Protein AF-A0ABD0RSD9-F1 (afdb_monomer)

Structure (mmCIF, N/CA/C/O backbone):
data_AF-A0ABD0RSD9-F1
#
_entry.id   AF-A0ABD0RSD9-F1
#
loop_
_atom_site.group_PDB
_atom_site.id
_atom_site.type_symbol
_atom_site.label_atom_id
_atom_site.label_alt_id
_atom_site.label_comp_id
_atom_site.label_asym_id
_atom_site.label_entity_id
_atom_site.label_seq_id
_atom_site.pdbx_PDB_ins_code
_atom_site.Cartn_x
_atom_site.Cartn_y
_atom_site.Cartn_z
_atom_site.occupancy
_atom_site.B_iso_or_equiv
_atom_site.auth_seq_id
_atom_site.auth_comp_id
_atom_site.auth_asym_id
_atom_site.auth_atom_id
_atom_site.pdbx_PDB_model_num
ATOM 1 N N . MET A 1 1 ? -11.632 -26.992 8.784 1.00 63.38 1 MET A N 1
ATOM 2 C CA . MET A 1 1 ? -10.717 -27.244 7.648 1.00 63.38 1 MET A CA 1
ATOM 3 C C . MET A 1 1 ? -11.115 -28.445 6.788 1.00 63.38 1 MET A C 1
ATOM 5 O O . MET A 1 1 ? -11.177 -28.278 5.579 1.00 63.38 1 MET A O 1
ATOM 9 N N . LEU A 1 2 ? -11.431 -29.622 7.353 1.00 81.00 2 LEU A N 1
ATOM 10 C CA . LEU A 1 2 ? -11.745 -30.827 6.559 1.00 81.00 2 LEU A CA 1
ATOM 11 C C . LEU A 1 2 ? -12.948 -30.663 5.608 1.00 81.00 2 LEU A C 1
ATOM 13 O O . LEU A 1 2 ? -12.854 -31.043 4.447 1.00 81.00 2 LEU A O 1
ATOM 17 N N . ILE A 1 3 ? -14.038 -30.040 6.073 1.00 87.25 3 ILE A N 1
ATOM 18 C CA . ILE A 1 3 ? -15.244 -29.806 5.258 1.00 87.25 3 ILE A CA 1
ATOM 19 C C . ILE A 1 3 ? -14.921 -28.936 4.038 1.00 87.25 3 ILE A C 1
ATOM 21 O O . ILE A 1 3 ? -15.171 -29.354 2.916 1.00 87.25 3 ILE A O 1
ATOM 25 N N . LEU A 1 4 ? -14.303 -27.765 4.244 1.00 83.25 4 LEU A N 1
ATOM 26 C CA . LEU A 1 4 ? -13.921 -26.863 3.152 1.00 83.25 4 LEU A CA 1
ATOM 27 C C . LEU A 1 4 ? -12.972 -27.546 2.161 1.00 83.25 4 LEU A C 1
ATOM 29 O O . LEU A 1 4 ? -13.177 -27.453 0.959 1.00 83.25 4 LEU A O 1
ATOM 33 N N . ARG A 1 5 ? -11.972 -28.285 2.655 1.00 81.19 5 ARG A N 1
ATOM 34 C CA . ARG A 1 5 ? -11.050 -29.044 1.801 1.00 81.19 5 ARG A CA 1
ATOM 35 C C . ARG A 1 5 ? -11.784 -30.079 0.947 1.00 81.19 5 ARG A C 1
ATOM 37 O O . ARG A 1 5 ? -11.461 -30.228 -0.226 1.00 81.19 5 ARG A O 1
ATOM 44 N N . ASN A 1 6 ? -12.749 -30.794 1.520 1.00 85.31 6 ASN A N 1
ATOM 45 C CA . ASN A 1 6 ? -13.514 -31.811 0.802 1.00 85.31 6 ASN A CA 1
ATOM 46 C C . ASN A 1 6 ? -14.528 -31.197 -0.174 1.00 85.31 6 ASN A C 1
ATOM 48 O O . ASN A 1 6 ? -14.718 -31.760 -1.246 1.00 85.31 6 ASN A O 1
ATOM 52 N N . LEU A 1 7 ? -15.114 -30.039 0.151 1.00 86.75 7 LEU A N 1
ATOM 53 C CA . LEU A 1 7 ? -15.946 -29.261 -0.773 1.00 86.75 7 LEU A CA 1
ATOM 54 C C . LEU A 1 7 ? -15.123 -28.760 -1.966 1.00 86.75 7 LEU A C 1
ATOM 56 O O . LEU A 1 7 ? -15.482 -29.011 -3.107 1.00 86.75 7 LEU A O 1
ATOM 60 N N . LEU A 1 8 ? -13.973 -28.126 -1.712 1.00 81.06 8 LEU A N 1
ATOM 61 C CA . LEU A 1 8 ? -13.077 -27.633 -2.764 1.00 81.06 8 LEU A CA 1
ATOM 62 C C . LEU A 1 8 ? -12.554 -28.765 -3.669 1.00 81.06 8 LEU A C 1
ATOM 64 O O . LEU A 1 8 ? -12.284 -28.553 -4.845 1.00 81.06 8 LEU A O 1
ATOM 68 N N . ARG A 1 9 ? -12.414 -29.985 -3.135 1.00 79.31 9 ARG A N 1
ATOM 69 C CA . ARG A 1 9 ? -12.019 -31.183 -3.897 1.00 79.31 9 ARG A CA 1
ATOM 70 C C . ARG A 1 9 ? -13.176 -31.874 -4.627 1.00 79.31 9 ARG A C 1
ATOM 72 O O . ARG A 1 9 ? -12.925 -32.898 -5.257 1.00 79.31 9 ARG A O 1
ATOM 79 N N . GLY A 1 10 ? -14.409 -31.383 -4.497 1.00 79.62 10 GLY A N 1
ATOM 80 C CA . GLY A 1 10 ? -15.603 -32.016 -5.065 1.00 79.62 10 GLY A CA 1
ATOM 81 C C . GLY A 1 10 ? -15.959 -33.369 -4.435 1.00 79.62 10 GLY A C 1
ATOM 82 O O . GLY A 1 10 ? -16.697 -34.143 -5.029 1.00 79.62 10 GLY A O 1
ATOM 83 N N . ILE A 1 11 ? -15.419 -33.687 -3.251 1.00 85.75 11 ILE A N 1
ATOM 84 C CA . ILE A 1 11 ? -15.750 -34.914 -2.500 1.00 85.75 11 ILE A CA 1
ATOM 85 C C . ILE A 1 11 ? -17.092 -34.739 -1.781 1.00 85.75 11 ILE A C 1
ATOM 87 O O . ILE A 1 11 ? -17.885 -35.670 -1.688 1.00 85.75 11 ILE A O 1
ATOM 91 N N . LEU A 1 12 ? -17.335 -33.538 -1.253 1.00 88.81 12 LEU A N 1
ATOM 92 C CA . LEU A 1 12 ? -18.628 -33.137 -0.705 1.00 88.81 12 LEU A CA 1
ATOM 93 C C . LEU A 1 12 ? -19.348 -32.264 -1.732 1.00 88.81 12 LEU A C 1
ATOM 95 O O . LEU A 1 12 ? -18.725 -31.366 -2.291 1.00 88.81 12 LEU A O 1
ATOM 99 N N . LEU A 1 13 ? -20.652 -32.496 -1.916 1.00 89.06 13 LEU A N 1
ATOM 100 C CA . LEU A 1 13 ? -21.523 -31.741 -2.830 1.00 89.06 13 LEU A CA 1
ATOM 101 C C . LEU A 1 13 ? -20.974 -31.651 -4.274 1.00 89.06 13 LEU A C 1
ATOM 103 O O . LEU A 1 13 ? -20.780 -30.549 -4.785 1.00 89.06 13 LEU A O 1
ATOM 107 N N . PRO A 1 14 ? -20.732 -32.792 -4.947 1.00 84.19 14 PRO A N 1
ATOM 108 C CA . PRO A 1 14 ? -20.046 -32.832 -6.244 1.00 84.19 14 PRO A CA 1
ATOM 109 C C . PRO A 1 14 ? -20.781 -32.092 -7.375 1.00 84.19 14 PRO A C 1
ATOM 111 O O . PRO A 1 14 ? -20.147 -31.663 -8.331 1.00 84.19 14 PRO A O 1
ATOM 114 N N . GLU A 1 15 ? -22.101 -31.924 -7.266 1.00 86.19 15 GLU A N 1
ATOM 115 C CA . GLU A 1 15 ? -22.937 -31.241 -8.267 1.00 86.19 15 GLU A CA 1
ATOM 116 C C . GLU A 1 15 ? -23.120 -29.739 -7.986 1.00 86.19 15 GLU A C 1
ATOM 118 O O . GLU A 1 15 ? -23.807 -29.038 -8.725 1.00 86.19 15 GLU A O 1
ATOM 123 N N . SER A 1 16 ? -22.537 -29.222 -6.901 1.00 86.88 16 SER A N 1
ATOM 124 C CA . SER A 1 16 ? -22.645 -27.805 -6.547 1.00 86.88 16 SER A CA 1
ATOM 125 C C . SER A 1 16 ? -21.585 -26.956 -7.242 1.00 86.88 16 SER A C 1
ATOM 127 O O . SER A 1 16 ? -20.433 -27.357 -7.394 1.00 86.88 16 SER A O 1
ATOM 129 N N . PHE A 1 17 ? -21.957 -25.724 -7.587 1.00 85.38 17 PHE A N 1
ATOM 130 C CA . PHE A 1 17 ? -21.021 -24.714 -8.073 1.00 85.38 17 PHE A CA 1
ATOM 131 C C . PHE A 1 17 ? -20.468 -23.892 -6.907 1.00 85.38 17 PHE A C 1
ATOM 133 O O . PHE A 1 17 ? -21.206 -23.517 -5.994 1.00 85.38 17 PHE A O 1
ATOM 140 N N . MET A 1 18 ? -19.174 -23.573 -6.949 1.00 83.88 18 MET A N 1
ATOM 141 C CA . MET A 1 18 ? -18.515 -22.738 -5.947 1.00 83.88 18 MET A CA 1
ATOM 142 C C . MET A 1 18 ? -17.806 -21.561 -6.611 1.00 83.88 18 MET A C 1
ATOM 144 O O . MET A 1 18 ? -17.063 -21.737 -7.574 1.00 83.88 18 MET A O 1
ATOM 148 N N . ILE A 1 19 ? -18.003 -20.367 -6.055 1.00 87.19 19 ILE A N 1
ATOM 149 C CA . ILE A 1 19 ? -17.220 -19.178 -6.395 1.00 87.19 19 ILE A CA 1
ATOM 150 C C . ILE A 1 19 ? -16.236 -18.943 -5.253 1.00 87.19 19 ILE A C 1
ATOM 152 O O . ILE A 1 19 ? -16.643 -18.712 -4.114 1.00 87.19 19 ILE A O 1
ATOM 156 N N . VAL A 1 20 ? -14.942 -19.017 -5.556 1.00 82.88 20 VAL A N 1
ATOM 157 C CA . VAL A 1 20 ? -13.863 -18.765 -4.597 1.00 82.88 20 VAL A CA 1
ATOM 158 C C . VAL A 1 20 ? -13.179 -17.462 -4.973 1.00 82.88 20 VAL A C 1
ATOM 160 O O . VAL A 1 20 ? -12.666 -17.318 -6.078 1.00 82.88 20 VAL A O 1
ATOM 163 N N . THR A 1 21 ? -13.146 -16.515 -4.041 1.00 86.31 21 THR A N 1
ATOM 164 C CA . THR A 1 21 ? -12.351 -15.292 -4.176 1.00 86.31 21 THR A CA 1
ATOM 165 C C . THR A 1 21 ? -11.055 -15.451 -3.394 1.00 86.31 21 THR A C 1
ATOM 167 O O . THR A 1 21 ? -11.090 -15.755 -2.200 1.00 86.31 21 THR A O 1
ATOM 170 N N . ALA A 1 22 ? -9.920 -15.223 -4.043 1.00 78.12 22 ALA A N 1
ATOM 171 C CA . ALA A 1 22 ? -8.598 -15.341 -3.441 1.00 78.12 22 ALA A CA 1
ATOM 172 C C . ALA A 1 22 ? -7.680 -14.219 -3.936 1.00 78.12 22 ALA A C 1
ATOM 174 O O . ALA A 1 22 ? -7.891 -13.667 -5.015 1.00 78.12 22 ALA A O 1
ATOM 175 N N . ARG A 1 23 ? -6.659 -13.872 -3.144 1.00 74.19 23 ARG A N 1
ATOM 176 C CA . ARG A 1 23 ? -5.567 -13.009 -3.617 1.00 74.19 23 ARG A CA 1
ATOM 177 C C . ARG A 1 23 ? -4.717 -13.800 -4.616 1.00 74.19 23 ARG A C 1
ATOM 179 O O . ARG A 1 23 ? -4.607 -15.016 -4.496 1.00 74.19 23 ARG A O 1
ATOM 186 N N . SER A 1 24 ? -4.080 -13.116 -5.564 1.00 62.62 24 SER A N 1
ATOM 187 C CA . SER A 1 24 ? -3.261 -13.746 -6.615 1.00 62.62 24 SER A CA 1
ATOM 188 C C . SER A 1 24 ? -2.221 -14.727 -6.058 1.00 62.62 24 SER A C 1
ATOM 190 O O . SER A 1 24 ? -2.111 -15.843 -6.545 1.00 62.62 24 SER A O 1
ATOM 192 N N . VAL A 1 25 ? -1.554 -14.367 -4.958 1.00 56.41 25 VAL A N 1
ATOM 193 C CA . VAL A 1 25 ? -0.527 -15.191 -4.288 1.00 56.41 25 VAL A CA 1
ATOM 194 C C . VAL A 1 25 ? -1.063 -16.542 -3.780 1.00 56.41 25 VAL A C 1
ATOM 196 O O . VAL A 1 25 ? -0.302 -17.490 -3.602 1.00 56.41 25 VAL A O 1
ATOM 199 N N . THR A 1 26 ? -2.374 -16.666 -3.544 1.00 55.94 26 THR A N 1
ATOM 200 C CA . THR A 1 26 ? -3.004 -17.919 -3.100 1.00 55.94 26 THR A CA 1
ATOM 201 C C . THR A 1 26 ? -3.749 -18.656 -4.215 1.00 55.94 26 THR A C 1
ATOM 203 O O . THR A 1 26 ? -4.187 -19.786 -3.988 1.00 55.94 26 THR A O 1
ATOM 206 N N . ALA A 1 27 ? -3.846 -18.079 -5.421 1.00 55.47 27 ALA A N 1
ATOM 207 C CA . ALA A 1 27 ? -4.518 -18.689 -6.570 1.00 55.47 27 ALA A CA 1
ATOM 208 C C . ALA A 1 27 ? -3.815 -19.970 -7.047 1.00 55.47 27 ALA A C 1
ATOM 210 O O . ALA A 1 27 ? -4.489 -20.958 -7.327 1.00 55.47 27 ALA A O 1
ATOM 211 N N . ASP A 1 28 ? -2.481 -20.016 -7.005 1.00 55.69 28 ASP A N 1
ATOM 212 C CA . ASP A 1 28 ? -1.701 -21.205 -7.389 1.00 55.69 28 ASP A CA 1
ATOM 213 C C . ASP A 1 28 ? -2.021 -22.416 -6.498 1.00 55.69 28 ASP A C 1
ATOM 215 O O . ASP A 1 28 ? -2.056 -23.562 -6.940 1.00 55.69 28 ASP A O 1
ATOM 219 N N . SER A 1 29 ? -2.349 -22.167 -5.225 1.00 59.59 29 SER A N 1
ATOM 220 C CA . SER A 1 29 ? -2.741 -23.231 -4.287 1.00 59.59 29 SER A CA 1
ATOM 221 C C . SER A 1 29 ? -4.138 -23.788 -4.594 1.00 59.59 29 SER A C 1
ATOM 223 O O . SER A 1 29 ? -4.453 -24.915 -4.207 1.00 59.59 29 SER A O 1
ATOM 225 N N . LEU A 1 30 ? -4.964 -23.009 -5.303 1.00 63.56 30 LEU A N 1
ATOM 226 C CA . LEU A 1 30 ? -6.311 -23.369 -5.749 1.00 63.56 30 LEU A CA 1
ATOM 227 C C . LEU A 1 30 ? -6.319 -24.070 -7.117 1.00 63.56 30 LEU A C 1
ATOM 229 O O . LEU A 1 30 ? -7.354 -24.599 -7.508 1.00 63.56 30 LEU A O 1
ATOM 233 N N . MET A 1 31 ? -5.188 -24.149 -7.823 1.00 60.22 31 MET A N 1
ATOM 234 C CA . MET A 1 31 ? -5.099 -24.895 -9.089 1.00 60.22 31 MET A CA 1
ATOM 235 C C . MET A 1 31 ? -5.155 -26.418 -8.878 1.00 60.22 31 MET A C 1
ATOM 237 O O . MET A 1 31 ? -5.520 -27.168 -9.775 1.00 60.22 31 MET A O 1
ATOM 241 N N . ASN A 1 32 ? -4.884 -26.891 -7.656 1.00 61.91 32 ASN A N 1
ATOM 242 C CA . ASN A 1 32 ? -4.932 -28.312 -7.285 1.00 61.91 32 ASN A CA 1
ATOM 243 C C . ASN A 1 32 ? -6.350 -28.845 -6.989 1.00 61.91 32 ASN A C 1
ATOM 245 O O . ASN A 1 32 ? -6.507 -29.936 -6.424 1.00 61.91 32 ASN A O 1
ATOM 249 N N . LEU A 1 33 ? -7.393 -28.067 -7.283 1.00 68.94 33 LEU A N 1
ATOM 250 C CA . LEU A 1 33 ? -8.781 -28.489 -7.096 1.00 68.94 33 LEU A CA 1
ATOM 251 C C . LEU A 1 33 ? -9.207 -29.442 -8.229 1.00 68.94 33 LEU A C 1
ATOM 253 O O . LEU A 1 33 ? -8.617 -29.452 -9.305 1.00 68.94 33 LEU A O 1
ATOM 257 N N . LYS A 1 34 ? -10.204 -30.300 -7.990 1.00 66.81 34 LYS A N 1
ATOM 258 C CA . LYS A 1 34 ? -10.708 -31.248 -9.003 1.00 66.81 34 LYS A CA 1
ATOM 259 C C . LYS A 1 34 ? -11.980 -30.691 -9.650 1.00 66.81 34 LYS A C 1
ATOM 261 O O . LYS A 1 34 ? -12.826 -30.167 -8.935 1.00 66.81 34 LYS A O 1
ATOM 266 N N . GLY A 1 35 ? -12.126 -30.844 -10.969 1.00 67.38 35 GLY A N 1
ATOM 267 C CA . GLY A 1 35 ? -13.324 -30.452 -11.732 1.00 67.38 35 GLY A CA 1
ATOM 268 C C . GLY A 1 35 ? -13.089 -29.316 -12.742 1.00 67.38 35 GLY A C 1
ATOM 269 O O . GLY A 1 35 ? -11.982 -28.780 -12.805 1.00 67.38 35 GLY A O 1
ATOM 270 N N . PRO A 1 36 ? -14.103 -28.954 -13.553 1.00 66.31 36 PRO A N 1
ATOM 271 C CA . PRO A 1 36 ? -14.010 -27.848 -14.502 1.00 66.31 36 PRO A CA 1
ATOM 272 C C . PRO A 1 36 ? -13.857 -26.518 -13.756 1.00 66.31 36 PRO A C 1
ATOM 274 O O . PRO A 1 36 ? -14.724 -26.126 -12.977 1.00 66.31 36 PRO A O 1
ATOM 277 N N . GLN A 1 37 ? -12.754 -25.817 -14.004 1.00 74.31 37 GLN A N 1
ATOM 278 C CA . GLN A 1 37 ? -12.427 -24.556 -13.341 1.00 74.31 37 GLN A CA 1
ATOM 279 C C . GLN A 1 37 ? -12.483 -23.398 -14.328 1.00 74.31 37 GLN A C 1
ATOM 281 O O . GLN A 1 37 ? -12.080 -23.518 -15.484 1.00 74.31 37 GLN A O 1
ATOM 286 N N . ARG A 1 38 ? -12.977 -22.256 -13.850 1.00 79.50 38 ARG A N 1
ATOM 287 C CA . ARG A 1 38 ? -12.869 -20.975 -14.545 1.00 79.50 38 ARG A CA 1
ATOM 288 C C . ARG A 1 38 ? -12.171 -20.000 -13.619 1.00 79.50 38 ARG A C 1
ATOM 290 O O . ARG A 1 38 ? -12.607 -19.804 -12.488 1.00 79.50 38 ARG A O 1
ATOM 297 N N . PHE A 1 39 ? -11.114 -19.387 -14.127 1.00 77.88 39 PHE A N 1
ATOM 298 C CA . PHE A 1 39 ? -10.389 -18.338 -13.433 1.00 77.88 39 PHE A CA 1
ATOM 299 C C . PHE A 1 39 ? -10.703 -17.010 -14.103 1.00 77.88 39 PHE A C 1
ATOM 301 O O . PHE A 1 39 ? -10.676 -16.899 -15.326 1.00 77.88 39 PHE A O 1
ATOM 308 N N . THR A 1 40 ? -11.019 -16.012 -13.288 1.00 81.69 40 THR A N 1
ATOM 309 C CA . THR A 1 40 ? -11.122 -14.628 -13.731 1.00 81.69 40 THR A CA 1
ATOM 310 C C . THR A 1 40 ? -10.399 -13.761 -12.725 1.00 81.69 40 THR A C 1
ATOM 312 O O . THR A 1 40 ? -10.540 -13.942 -11.514 1.00 81.69 40 THR A O 1
ATOM 315 N N . GLU A 1 41 ? -9.624 -12.815 -13.230 1.00 80.00 41 GLU A N 1
ATOM 316 C CA . GLU A 1 41 ? -8.992 -11.806 -12.401 1.00 80.00 41 GLU A CA 1
ATOM 317 C C . GLU A 1 41 ? -9.921 -10.598 -12.255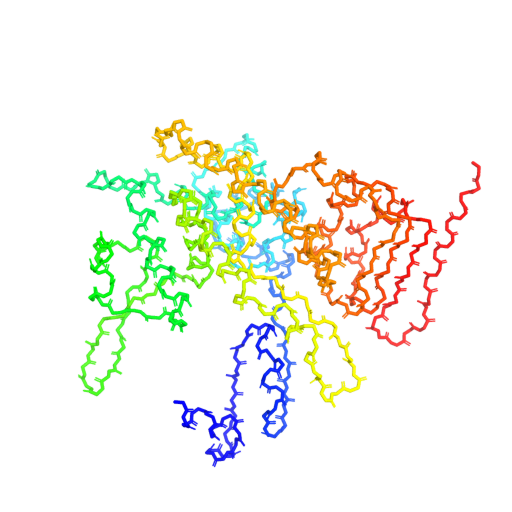 1.00 80.00 41 GLU A C 1
ATOM 319 O O . GLU A 1 41 ? -10.582 -10.182 -13.208 1.00 80.00 41 GLU A O 1
ATOM 324 N N . ILE A 1 42 ? -9.993 -10.038 -11.047 1.00 86.06 42 ILE A N 1
ATOM 325 C CA . ILE A 1 42 ? -10.727 -8.798 -10.786 1.00 86.06 42 ILE A CA 1
ATOM 326 C C . ILE A 1 42 ? -9.745 -7.638 -10.959 1.00 86.06 42 ILE A C 1
ATOM 328 O O . ILE A 1 42 ? -8.937 -7.364 -10.072 1.00 86.06 42 ILE A O 1
ATOM 332 N N . MET A 1 43 ? -9.833 -6.956 -12.102 1.00 82.81 43 MET A N 1
ATOM 333 C CA . MET A 1 43 ? -8.890 -5.901 -12.506 1.00 82.81 43 MET A CA 1
ATOM 334 C C . MET A 1 43 ? -9.148 -4.531 -11.856 1.00 82.81 43 MET A C 1
ATOM 336 O O . MET A 1 43 ? -8.332 -3.627 -11.996 1.00 82.81 43 MET A O 1
ATOM 340 N N . GLY A 1 44 ? -10.262 -4.366 -11.135 1.00 91.00 44 GLY A N 1
ATOM 341 C CA . GLY A 1 44 ? -10.666 -3.086 -10.547 1.00 91.00 44 GLY A CA 1
ATOM 342 C C . GLY A 1 44 ? -11.482 -2.211 -11.505 1.00 91.00 44 GLY A C 1
ATOM 343 O O . GLY A 1 44 ? -12.141 -2.710 -12.417 1.00 91.00 44 GLY A O 1
ATOM 344 N N . PHE A 1 45 ? -11.494 -0.904 -11.256 1.00 95.56 45 PHE A N 1
ATOM 345 C CA . PHE A 1 45 ? -12.194 0.081 -12.072 1.00 95.56 45 PHE A CA 1
ATOM 346 C C . PHE A 1 45 ? -11.388 0.464 -13.315 1.00 95.56 45 PHE A C 1
ATOM 348 O O . PHE A 1 45 ? -10.191 0.733 -13.242 1.00 95.56 45 PHE A O 1
ATOM 355 N N . SER A 1 46 ? -12.081 0.580 -14.448 1.00 94.19 46 SER A N 1
ATOM 356 C CA . SER A 1 46 ? -11.584 1.341 -15.598 1.00 94.19 46 SER A CA 1
ATOM 357 C C . SER A 1 46 ? -11.574 2.841 -15.283 1.00 94.19 46 SER A C 1
ATOM 359 O O . SER A 1 46 ? -12.228 3.273 -14.336 1.00 94.19 46 SER A O 1
ATOM 361 N N . GLU A 1 47 ? -10.916 3.668 -16.102 1.00 94.19 47 GLU A N 1
ATOM 362 C CA . GLU A 1 47 ? -10.967 5.136 -15.945 1.00 94.19 47 GLU A CA 1
ATOM 363 C C . GLU A 1 47 ? -12.413 5.663 -15.915 1.00 94.19 47 GLU A C 1
ATOM 365 O O . GLU A 1 47 ? -12.762 6.490 -15.070 1.00 94.19 47 GLU A O 1
ATOM 370 N N . ARG A 1 48 ? -13.286 5.104 -16.765 1.00 96.12 48 ARG A N 1
ATOM 371 C CA . ARG A 1 48 ? -14.729 5.375 -16.733 1.00 96.12 48 ARG A CA 1
ATOM 372 C C . ARG A 1 48 ? -15.367 4.923 -15.417 1.00 96.12 48 ARG A C 1
ATOM 374 O O . ARG A 1 48 ? -16.164 5.659 -14.852 1.00 96.12 48 ARG A O 1
ATOM 381 N N . GLY A 1 49 ? -15.008 3.744 -14.910 1.00 97.38 49 GLY A N 1
ATOM 382 C CA . GLY A 1 49 ? -15.478 3.263 -13.608 1.00 97.38 49 GLY A CA 1
ATOM 383 C C . GLY A 1 49 ? -15.062 4.178 -12.452 1.00 97.38 49 GLY A C 1
ATOM 384 O O . GLY A 1 49 ? -15.867 4.433 -11.560 1.00 97.38 49 GLY A O 1
ATOM 385 N N . VAL A 1 50 ? -13.845 4.734 -12.492 1.00 97.75 50 VAL A N 1
ATOM 386 C CA . VAL A 1 50 ? -13.381 5.744 -11.525 1.00 97.75 50 VAL A CA 1
ATOM 387 C C . VAL A 1 50 ? -14.231 7.009 -11.627 1.00 97.75 50 VAL A C 1
ATOM 389 O O . VAL A 1 50 ? -14.704 7.503 -10.609 1.00 97.75 50 VAL A O 1
ATOM 392 N N . GLN A 1 51 ? -14.490 7.503 -12.840 1.00 98.00 51 GLN A N 1
ATOM 393 C CA . GLN A 1 51 ? -15.346 8.673 -13.052 1.00 98.00 51 GLN A CA 1
ATOM 394 C C . GLN A 1 51 ? -16.767 8.459 -12.508 1.00 98.00 51 GLN A C 1
ATOM 396 O O . GLN A 1 51 ? -17.275 9.294 -11.760 1.00 98.00 51 GLN A O 1
ATOM 401 N N . GLU A 1 52 ? -17.392 7.326 -12.840 1.00 97.94 52 GLU A N 1
ATOM 402 C CA . GLU A 1 52 ? -18.730 6.959 -12.359 1.00 97.94 52 GLU A CA 1
ATOM 403 C C . GLU A 1 52 ? -18.765 6.828 -10.830 1.00 97.94 52 GLU A C 1
ATOM 405 O O . GLU A 1 52 ? -19.751 7.207 -10.192 1.00 97.94 52 GLU A O 1
ATOM 410 N N . TYR A 1 53 ? -17.689 6.316 -10.226 1.00 98.12 53 TYR A N 1
ATOM 411 C CA . TYR A 1 53 ? -17.560 6.239 -8.776 1.00 98.12 53 TYR A CA 1
ATOM 412 C C . TYR A 1 53 ? -17.488 7.629 -8.136 1.00 98.12 53 TYR A C 1
ATOM 414 O O . TYR A 1 53 ? -18.241 7.903 -7.202 1.00 98.12 53 TYR A O 1
ATOM 422 N N . PHE A 1 54 ? -16.636 8.518 -8.656 1.00 97.75 54 PHE A N 1
ATOM 423 C CA . PHE A 1 54 ? -16.522 9.900 -8.181 1.00 97.75 54 PHE A CA 1
ATOM 424 C C . PHE A 1 54 ? -17.875 10.614 -8.252 1.00 97.75 54 PHE A C 1
ATOM 426 O O . PHE A 1 54 ? -18.320 11.193 -7.261 1.00 97.75 54 PHE A O 1
ATOM 433 N N . GLN A 1 55 ? -18.575 10.506 -9.383 1.00 97.25 55 GLN A N 1
ATOM 434 C CA . GLN A 1 55 ? -19.891 11.116 -9.554 1.00 97.25 55 GLN A CA 1
ATOM 435 C C . GLN A 1 55 ? -20.891 10.621 -8.495 1.00 97.25 55 GLN A C 1
ATOM 437 O O . GLN A 1 55 ? -21.551 11.425 -7.834 1.00 97.25 55 GLN A O 1
ATOM 442 N N . LYS A 1 56 ? -20.957 9.301 -8.267 1.00 97.44 56 LYS A N 1
ATOM 443 C CA . LYS A 1 56 ? -21.838 8.697 -7.251 1.00 97.44 56 LYS A CA 1
ATOM 444 C C . LYS A 1 56 ? -21.453 9.067 -5.817 1.00 97.44 56 LYS A C 1
ATOM 446 O O . LYS A 1 56 ? -22.335 9.175 -4.967 1.00 97.44 56 LYS A O 1
ATOM 451 N N . PHE A 1 57 ? -20.161 9.228 -5.533 1.00 97.38 57 PHE A N 1
ATOM 452 C CA . PHE A 1 57 ? -19.657 9.533 -4.194 1.00 97.38 57 PHE A CA 1
ATOM 453 C C . PHE A 1 57 ? -19.919 10.988 -3.786 1.00 97.38 57 PHE A C 1
ATOM 455 O O . PHE A 1 57 ? -20.338 11.254 -2.655 1.00 97.38 57 PHE A O 1
ATOM 462 N N . PHE A 1 58 ? -19.652 11.936 -4.689 1.00 95.00 58 PHE A N 1
ATOM 463 C CA . PHE A 1 58 ? -19.787 13.361 -4.389 1.00 95.00 58 PHE A CA 1
ATOM 464 C C . PHE A 1 58 ? -21.231 13.846 -4.482 1.00 95.00 58 PHE A C 1
ATOM 466 O O . PHE A 1 58 ? -21.609 14.668 -3.651 1.00 95.00 58 PHE A O 1
ATOM 473 N N . GLN A 1 59 ? -22.033 13.316 -5.418 1.00 94.31 59 GLN A N 1
ATOM 474 C CA . GLN A 1 59 ? -23.444 13.671 -5.683 1.00 94.31 59 GLN A CA 1
ATOM 475 C C . GLN A 1 59 ? -23.695 15.137 -6.090 1.00 94.31 59 GLN A C 1
ATOM 477 O O . GLN A 1 59 ? -24.683 15.419 -6.762 1.00 94.31 59 GLN A O 1
ATOM 482 N N . ASP A 1 60 ? -22.795 16.051 -5.740 1.00 94.44 60 ASP A N 1
ATOM 483 C CA . ASP A 1 60 ? -22.718 17.422 -6.226 1.00 94.44 60 ASP A CA 1
ATOM 484 C C . ASP A 1 60 ? -21.897 17.476 -7.523 1.00 94.44 60 ASP A C 1
ATOM 486 O O . ASP A 1 60 ? -20.720 17.107 -7.543 1.00 94.44 60 ASP A O 1
ATOM 490 N N . GLU A 1 61 ? -22.520 17.936 -8.610 1.00 94.25 61 GLU A N 1
ATOM 491 C CA . GLU A 1 61 ? -21.926 17.956 -9.952 1.00 94.25 61 GLU A CA 1
ATOM 492 C C . GLU A 1 61 ? -20.712 18.898 -10.052 1.00 94.25 61 GLU A C 1
ATOM 494 O O . GLU A 1 61 ? -19.757 18.593 -10.770 1.00 94.25 61 GLU A O 1
ATOM 499 N N . GLN A 1 62 ? -20.707 20.028 -9.334 1.00 92.25 62 GLN A N 1
ATOM 500 C CA . GLN A 1 62 ? -19.588 20.976 -9.371 1.00 92.25 62 GLN A CA 1
ATOM 501 C C . GLN A 1 62 ? -18.381 20.418 -8.616 1.00 92.25 62 GLN A C 1
ATOM 503 O O . GLN A 1 62 ? -17.265 20.421 -9.144 1.00 92.25 62 GLN A O 1
ATOM 508 N N . LEU A 1 63 ? -18.602 19.887 -7.413 1.00 91.19 63 LEU A N 1
ATOM 509 C CA . LEU A 1 63 ? -17.562 19.278 -6.590 1.00 91.19 63 LEU A CA 1
ATOM 510 C C . LEU A 1 63 ? -17.000 18.015 -7.250 1.00 91.19 63 LEU A C 1
ATOM 512 O O . LEU A 1 63 ? -15.782 17.833 -7.272 1.00 91.19 63 LEU A O 1
ATOM 516 N N . PHE A 1 64 ? -17.858 17.178 -7.841 1.00 94.00 64 PHE A N 1
ATOM 517 C CA . PHE A 1 64 ? -17.448 16.035 -8.658 1.00 94.00 64 PHE A CA 1
ATOM 518 C C . PHE A 1 64 ? -16.508 16.469 -9.785 1.00 94.00 64 PHE A C 1
ATOM 520 O O . PHE A 1 64 ? -15.390 15.961 -9.866 1.00 94.00 64 PHE A O 1
ATOM 527 N N . ARG A 1 65 ? -16.932 17.411 -10.640 1.00 93.25 65 ARG A N 1
ATOM 528 C CA . ARG A 1 65 ? -16.120 17.849 -11.785 1.00 93.25 65 ARG A CA 1
ATOM 529 C C . ARG A 1 65 ? -14.776 18.395 -11.331 1.00 93.25 65 ARG A C 1
ATOM 531 O O . ARG A 1 65 ? -13.748 18.004 -11.872 1.00 93.25 65 ARG A O 1
ATOM 538 N N . LYS A 1 66 ? -14.787 19.254 -10.312 1.00 91.69 66 LYS A N 1
ATOM 539 C CA . LYS A 1 66 ? -13.581 19.888 -9.778 1.00 91.69 66 LYS A CA 1
ATOM 540 C C . LYS A 1 66 ? -12.596 18.851 -9.227 1.00 91.69 66 LYS A C 1
ATOM 542 O O . LYS A 1 66 ? -11.440 18.827 -9.632 1.00 91.69 66 LYS A O 1
ATOM 547 N N . THR A 1 67 ? -13.064 17.948 -8.365 1.00 91.88 67 THR A N 1
ATOM 548 C CA . THR A 1 67 ? -12.218 16.915 -7.739 1.00 91.88 67 THR A CA 1
ATOM 549 C C . THR A 1 67 ? -11.720 15.869 -8.738 1.00 91.88 67 THR A C 1
ATOM 551 O O . THR A 1 67 ? -10.551 15.484 -8.687 1.00 91.88 67 THR A O 1
ATOM 554 N N . TYR A 1 68 ? -12.577 15.415 -9.658 1.00 94.12 68 TYR A N 1
ATOM 555 C CA . TYR A 1 68 ? -12.204 14.427 -10.667 1.00 94.12 68 TYR A CA 1
ATOM 556 C C . TYR A 1 68 ? -11.187 14.989 -11.661 1.00 94.12 68 TYR A C 1
ATOM 558 O O . TYR A 1 68 ? -10.206 14.309 -11.951 1.00 94.12 68 TYR A O 1
ATOM 566 N N . GLU A 1 69 ? -11.362 16.226 -12.143 1.00 92.50 69 GLU A N 1
ATOM 567 C CA . GLU A 1 69 ? -10.390 16.842 -13.053 1.00 92.50 69 GLU A CA 1
ATOM 568 C C . GLU A 1 69 ? -9.024 17.027 -12.372 1.00 92.50 69 GLU A C 1
ATOM 570 O O . GLU A 1 69 ? -8.011 16.649 -12.961 1.00 92.50 69 GLU A O 1
ATOM 575 N N . SER A 1 70 ? -8.973 17.453 -11.101 1.00 89.81 70 SER A N 1
ATOM 576 C CA . SER A 1 70 ? -7.715 17.483 -10.333 1.00 89.81 70 SER A CA 1
ATOM 577 C C . SER A 1 70 ? -7.035 16.108 -10.282 1.00 89.81 70 SER A C 1
ATOM 579 O O . SER A 1 70 ? -5.859 15.993 -10.625 1.00 89.81 70 SER A O 1
ATOM 581 N N . VAL A 1 71 ? -7.759 15.034 -9.942 1.00 92.62 71 VAL A N 1
ATOM 582 C CA . VAL A 1 71 ? -7.190 13.669 -9.918 1.00 92.62 71 VAL A CA 1
ATOM 583 C C . VAL A 1 71 ? -6.760 13.214 -11.314 1.00 92.62 71 VAL A C 1
ATOM 585 O O . VAL A 1 71 ? -5.717 12.584 -11.467 1.00 92.62 71 VAL A O 1
ATOM 588 N N . LYS A 1 72 ? -7.520 13.562 -12.352 1.00 92.88 72 LYS A N 1
ATOM 589 C CA . LYS A 1 72 ? -7.257 13.175 -13.742 1.00 92.88 72 LYS A CA 1
ATOM 590 C C . LYS A 1 72 ? -5.996 13.815 -14.321 1.00 92.88 72 LYS A C 1
ATOM 592 O O . LYS A 1 72 ? -5.359 13.190 -15.175 1.00 92.88 72 LYS A O 1
ATOM 597 N N . THR A 1 73 ? -5.610 15.009 -13.857 1.00 90.94 73 THR A N 1
ATOM 598 C CA . THR A 1 73 ? -4.303 15.605 -14.197 1.00 90.94 73 THR A CA 1
ATOM 599 C C . THR A 1 73 ? -3.137 14.790 -13.626 1.00 90.94 73 THR A C 1
ATOM 601 O O . THR A 1 73 ? -2.100 14.654 -14.277 1.00 90.94 73 THR A O 1
ATOM 604 N N . ASN A 1 74 ? -3.318 14.157 -12.462 1.00 90.69 74 ASN A N 1
ATOM 605 C CA . ASN A 1 74 ? -2.352 13.239 -11.868 1.00 90.69 74 ASN A CA 1
ATOM 606 C C . ASN A 1 74 ? -2.627 11.792 -12.312 1.00 90.69 74 ASN A C 1
ATOM 608 O O . ASN A 1 74 ? -3.254 10.996 -11.613 1.00 90.69 74 ASN A O 1
ATOM 612 N N . LYS A 1 75 ? -2.113 11.424 -13.490 1.00 92.50 75 LYS A N 1
ATOM 613 C CA . LYS A 1 75 ? -2.352 10.103 -14.100 1.00 92.50 75 LYS A CA 1
ATOM 614 C C . LYS A 1 75 ? -1.913 8.912 -13.239 1.00 92.50 75 LYS A C 1
ATOM 616 O O . LYS A 1 75 ? -2.558 7.864 -13.300 1.00 92.50 75 LYS A O 1
ATOM 621 N N . SER A 1 76 ? -0.879 9.069 -12.411 1.00 92.56 76 SER A N 1
ATOM 622 C CA . SER A 1 76 ? -0.462 8.029 -11.461 1.00 92.56 76 SER A CA 1
ATOM 623 C C . SER A 1 76 ? -1.519 7.820 -10.370 1.00 92.56 76 SER A C 1
ATOM 625 O O . SER A 1 76 ? -1.964 6.694 -10.147 1.00 92.56 76 SER A O 1
ATOM 627 N N . LEU A 1 77 ? -2.015 8.906 -9.764 1.00 94.19 77 LEU A N 1
ATOM 628 C CA . LEU A 1 77 ? -3.080 8.838 -8.759 1.00 94.19 77 LEU A CA 1
ATOM 629 C C . LEU A 1 77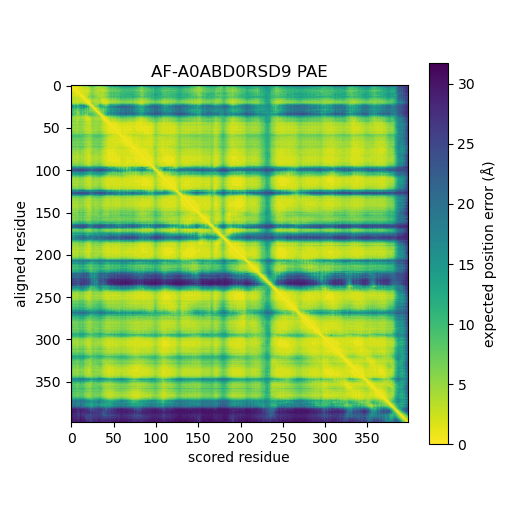 ? -4.395 8.312 -9.349 1.00 94.19 77 LEU A C 1
ATOM 631 O O . LEU A 1 77 ? -5.035 7.454 -8.746 1.00 94.19 77 LEU A O 1
ATOM 635 N N . LEU A 1 78 ? -4.769 8.756 -10.554 1.00 95.06 78 LEU A N 1
ATOM 636 C CA . LEU A 1 78 ? -5.928 8.219 -11.273 1.00 95.06 78 LEU A CA 1
ATOM 637 C C . LEU A 1 78 ? -5.800 6.703 -11.494 1.00 95.06 78 LEU A C 1
ATOM 639 O O . LEU A 1 78 ? -6.768 5.967 -11.310 1.00 95.06 78 LEU A O 1
ATOM 643 N N . THR A 1 79 ? -4.599 6.227 -11.834 1.00 94.69 79 THR A N 1
ATOM 644 C CA . THR A 1 79 ? -4.320 4.793 -11.988 1.00 94.69 79 THR A CA 1
ATOM 645 C C . THR A 1 79 ? -4.422 4.059 -10.652 1.00 94.69 79 THR A C 1
ATOM 647 O O . THR A 1 79 ? -4.989 2.971 -10.605 1.00 94.69 79 THR A O 1
ATOM 650 N N . ALA A 1 80 ? -3.950 4.645 -9.547 1.00 95.19 80 ALA A N 1
ATOM 651 C CA . ALA A 1 80 ? -4.134 4.075 -8.210 1.00 95.19 80 ALA A CA 1
ATOM 652 C C . ALA A 1 80 ? -5.627 3.945 -7.842 1.00 95.19 80 ALA A C 1
ATOM 654 O O . ALA A 1 80 ? -6.033 2.935 -7.265 1.00 95.19 80 ALA A O 1
ATOM 655 N N . CYS A 1 81 ? -6.467 4.901 -8.258 1.00 96.56 81 CYS A N 1
ATOM 656 C CA . CYS A 1 81 ? -7.923 4.846 -8.093 1.00 96.56 81 CYS A CA 1
ATOM 657 C C . CYS A 1 81 ? -8.613 3.728 -8.901 1.00 96.56 81 CYS A C 1
ATOM 659 O O . CYS A 1 81 ? -9.796 3.478 -8.682 1.00 96.56 81 CYS A O 1
ATOM 661 N N . SER A 1 82 ? -7.909 2.994 -9.774 1.00 95.25 82 SER A N 1
ATOM 662 C CA . SER A 1 82 ? -8.442 1.735 -10.324 1.00 95.25 82 SER A CA 1
ATOM 663 C C . SER A 1 82 ? -8.727 0.706 -9.223 1.00 95.25 82 SER A C 1
ATOM 665 O O . SER A 1 82 ? -9.626 -0.121 -9.361 1.00 95.25 82 SER A O 1
ATOM 667 N N . VAL A 1 83 ? -8.024 0.777 -8.087 1.00 95.31 83 VAL A N 1
ATOM 668 C CA . VAL A 1 83 ? -8.325 -0.030 -6.902 1.00 95.31 83 VAL A CA 1
ATOM 669 C C . VAL A 1 83 ? -9.501 0.612 -6.155 1.00 95.31 83 VAL A C 1
ATOM 671 O O . VAL A 1 83 ? -9.332 1.703 -5.603 1.00 95.31 83 VAL A O 1
ATOM 674 N N . PRO A 1 84 ? -10.672 -0.051 -6.043 1.00 96.50 84 PRO A N 1
ATOM 675 C CA . PRO A 1 84 ? -11.870 0.570 -5.472 1.00 96.50 84 PRO A CA 1
ATOM 676 C C . PRO A 1 84 ? -11.689 1.122 -4.054 1.00 96.50 84 PRO A C 1
ATOM 678 O O . PRO A 1 84 ? -12.229 2.176 -3.729 1.00 96.50 84 PRO A O 1
ATOM 681 N N . LEU A 1 85 ? -10.895 0.443 -3.219 1.00 96.50 85 LEU A N 1
ATOM 682 C CA . LEU A 1 85 ? -10.591 0.911 -1.867 1.00 96.50 85 LEU A CA 1
ATOM 683 C C . LEU A 1 85 ? -9.777 2.213 -1.874 1.00 96.50 85 LEU A C 1
ATOM 685 O O . LEU A 1 85 ? -10.096 3.124 -1.117 1.00 96.50 85 LEU A O 1
ATOM 689 N N . LEU A 1 86 ? -8.758 2.322 -2.735 1.00 97.25 86 LEU A N 1
ATOM 690 C CA . LEU A 1 86 ? -7.960 3.546 -2.851 1.00 97.25 86 LEU A CA 1
ATOM 691 C C . LEU A 1 86 ? -8.795 4.685 -3.432 1.00 97.25 86 LEU A C 1
ATOM 693 O O . LEU A 1 86 ? -8.724 5.797 -2.924 1.00 97.25 86 LEU A O 1
ATOM 697 N N . CYS A 1 87 ? -9.635 4.394 -4.431 1.00 97.56 87 CYS A N 1
ATOM 698 C CA . CYS A 1 87 ? -10.591 5.349 -4.990 1.00 97.56 87 CYS A CA 1
ATOM 699 C C . CYS A 1 87 ? -11.477 5.950 -3.893 1.00 97.56 87 CYS A C 1
ATOM 701 O O . CYS A 1 87 ? -11.553 7.167 -3.747 1.00 97.56 87 CYS A O 1
ATOM 703 N N . TRP A 1 88 ? -12.070 5.091 -3.058 1.00 97.31 88 TRP A N 1
ATOM 704 C CA . TRP A 1 88 ? -12.880 5.513 -1.921 1.00 97.31 88 TRP A CA 1
ATOM 705 C C . TRP A 1 88 ? -12.103 6.390 -0.932 1.00 97.31 88 TRP A C 1
ATOM 707 O O . TRP A 1 88 ? -12.598 7.448 -0.545 1.00 97.31 88 TRP A O 1
ATOM 717 N N . MET A 1 89 ? -10.885 5.988 -0.552 1.00 96.56 89 MET A N 1
ATOM 718 C CA . MET A 1 89 ? -10.040 6.758 0.369 1.00 96.56 89 MET A CA 1
ATOM 719 C C . MET A 1 89 ? -9.694 8.132 -0.207 1.00 96.56 89 MET A C 1
ATOM 721 O O . MET A 1 89 ? -9.829 9.132 0.489 1.00 96.56 89 MET A O 1
ATOM 725 N N . VAL A 1 90 ? -9.311 8.203 -1.485 1.00 95.88 90 VAL A N 1
ATOM 726 C CA . VAL A 1 90 ? -9.021 9.468 -2.172 1.00 95.88 90 VAL A CA 1
ATOM 727 C C . VAL A 1 90 ? -10.263 10.356 -2.197 1.00 95.88 90 VAL A C 1
ATOM 729 O O . VAL A 1 90 ? -10.185 11.505 -1.769 1.00 95.88 90 VAL A O 1
ATOM 732 N N . CYS A 1 91 ? -11.424 9.840 -2.615 1.00 95.50 91 CYS A N 1
ATOM 733 C CA . CYS A 1 91 ? -12.669 10.610 -2.595 1.00 95.50 91 CYS A CA 1
ATOM 734 C C . CYS A 1 91 ? -13.009 11.124 -1.188 1.00 95.50 91 CYS A C 1
ATOM 736 O O . CYS A 1 91 ? -13.418 12.274 -1.039 1.00 95.50 91 CYS A O 1
ATOM 738 N N . PHE A 1 92 ? -12.817 10.297 -0.157 1.00 93.94 92 PHE A N 1
ATOM 739 C CA . PHE A 1 92 ? -13.057 10.673 1.234 1.00 93.94 92 PHE A CA 1
ATOM 740 C C . PHE A 1 92 ? -12.142 11.816 1.690 1.00 93.94 92 PHE A C 1
ATOM 742 O O . PHE A 1 92 ? -12.639 12.825 2.192 1.00 93.94 92 PHE A O 1
ATOM 749 N N . CYS A 1 93 ? -10.832 11.695 1.460 1.00 92.31 93 CYS A N 1
ATOM 750 C CA . CYS A 1 93 ? -9.853 12.727 1.806 1.00 92.31 93 CYS A CA 1
ATOM 751 C C . CYS A 1 93 ? -10.149 14.048 1.087 1.00 92.31 93 CYS A C 1
ATOM 753 O O . CYS A 1 93 ? -10.135 15.110 1.706 1.00 92.31 93 CYS A O 1
ATOM 755 N N . LEU A 1 94 ? -10.493 13.990 -0.205 1.00 92.00 94 LEU A N 1
ATOM 756 C CA . LEU A 1 94 ? -10.878 15.184 -0.959 1.00 92.00 94 LEU A CA 1
ATOM 757 C C . LEU A 1 94 ? -12.174 15.784 -0.427 1.00 92.00 94 LEU A C 1
ATOM 759 O O . LEU A 1 94 ? -12.237 16.978 -0.181 1.00 92.00 94 LEU A O 1
ATOM 763 N N . LYS A 1 95 ? -13.200 14.988 -0.137 1.00 91.19 95 LYS A N 1
ATOM 764 C CA . LYS A 1 95 ? -14.444 15.534 0.421 1.00 91.19 95 LYS A CA 1
ATOM 765 C C . LYS A 1 95 ? -14.231 16.304 1.732 1.00 91.19 95 LYS A C 1
ATOM 767 O O . LYS A 1 95 ? -15.005 17.211 2.019 1.00 91.19 95 LYS A O 1
ATOM 772 N N . LYS A 1 96 ? -13.209 15.948 2.514 1.00 88.31 96 LYS A N 1
ATOM 773 C CA . LYS A 1 96 ? -12.866 16.613 3.777 1.00 88.31 96 LYS A CA 1
ATOM 774 C C . LYS A 1 96 ? -11.940 17.819 3.611 1.00 88.31 96 LYS A C 1
ATOM 776 O O . LYS A 1 96 ? -12.152 18.819 4.287 1.00 88.31 96 LYS A O 1
ATOM 781 N N . HIS A 1 97 ? -10.957 17.739 2.714 1.00 81.44 97 HIS A N 1
ATOM 782 C CA . HIS A 1 97 ? -9.869 18.724 2.618 1.00 81.44 97 HIS A CA 1
ATOM 783 C C . HIS A 1 97 ? -9.647 19.289 1.220 1.00 81.44 97 HIS A C 1
ATOM 785 O O . HIS A 1 97 ? -8.557 19.777 0.924 1.00 81.44 97 HIS A O 1
ATOM 791 N N . PHE A 1 98 ? -10.626 19.199 0.322 1.00 75.38 98 PHE A N 1
ATOM 792 C CA . PHE A 1 98 ? -10.443 19.743 -1.014 1.00 75.38 98 PHE A CA 1
ATOM 793 C C . PHE A 1 98 ? -10.355 21.272 -0.958 1.00 75.38 98 PHE A C 1
ATOM 795 O O . PHE A 1 98 ? -11.344 21.964 -0.719 1.00 75.38 98 PHE A O 1
ATOM 802 N N . THR A 1 99 ? -9.151 21.782 -1.196 1.00 68.06 99 THR A N 1
ATOM 803 C CA . THR A 1 99 ? -8.833 23.204 -1.342 1.00 68.06 99 THR A CA 1
ATOM 804 C C . THR A 1 99 ? -8.379 23.488 -2.768 1.00 68.06 99 THR A C 1
ATOM 806 O O . THR A 1 99 ? -7.889 22.589 -3.444 1.00 68.06 99 THR A O 1
ATOM 809 N N . ASP A 1 100 ? -8.501 24.741 -3.217 1.00 61.62 100 ASP A N 1
ATOM 810 C CA . ASP A 1 100 ? -7.980 25.166 -4.530 1.00 61.62 100 ASP A CA 1
ATOM 811 C C . ASP A 1 100 ? -6.450 25.111 -4.624 1.00 61.62 100 ASP A C 1
ATOM 813 O O . ASP A 1 100 ? -5.888 25.061 -5.714 1.00 61.62 100 ASP A O 1
ATOM 817 N N . ASP A 1 101 ? -5.761 25.093 -3.483 1.00 58.91 101 ASP A N 1
ATOM 818 C CA . ASP A 1 101 ? -4.343 24.771 -3.438 1.00 58.91 101 ASP A CA 1
ATOM 819 C C . ASP A 1 101 ? -4.203 23.241 -3.469 1.00 58.91 101 ASP A C 1
ATOM 821 O O . ASP A 1 101 ? -4.607 22.569 -2.518 1.00 58.91 101 ASP A O 1
ATOM 825 N N . ASP A 1 102 ? -3.654 22.686 -4.557 1.00 66.81 102 ASP A N 1
ATOM 826 C CA . ASP A 1 102 ? -3.468 21.249 -4.852 1.00 66.81 102 ASP A CA 1
ATOM 827 C C . ASP A 1 102 ? -2.598 20.470 -3.822 1.00 66.81 102 ASP A C 1
ATOM 829 O O . ASP A 1 102 ? -1.968 19.457 -4.139 1.00 66.81 102 ASP A O 1
ATOM 833 N N . ARG A 1 103 ? -2.500 20.918 -2.566 1.00 73.19 103 ARG A N 1
ATOM 834 C CA . ARG A 1 103 ? -1.660 20.341 -1.507 1.00 73.19 103 ARG A CA 1
ATOM 835 C C . ARG A 1 103 ? -1.961 18.863 -1.270 1.00 73.19 103 ARG A C 1
ATOM 837 O O . ARG A 1 103 ? -1.023 18.071 -1.238 1.00 73.19 103 ARG A O 1
ATOM 844 N N . VAL A 1 104 ? -3.239 18.478 -1.186 1.00 74.94 104 VAL A N 1
ATOM 845 C CA . VAL A 1 104 ? -3.641 17.066 -1.029 1.00 74.94 104 VAL A CA 1
ATOM 846 C C . VAL A 1 104 ? -3.124 16.232 -2.204 1.00 74.94 104 VAL A C 1
ATOM 848 O O . VAL A 1 104 ? -2.479 15.210 -1.993 1.00 74.94 104 VAL A O 1
ATOM 851 N N . MET A 1 105 ? -3.300 16.700 -3.445 1.00 79.56 105 MET A N 1
ATOM 852 C CA . MET A 1 105 ? -2.821 15.996 -4.645 1.00 79.56 105 MET A CA 1
ATOM 853 C C . MET A 1 105 ? -1.306 15.778 -4.637 1.00 79.56 105 MET A C 1
ATOM 855 O O . MET A 1 105 ? -0.830 14.727 -5.067 1.00 79.56 105 MET A O 1
ATOM 859 N N . ARG A 1 106 ? -0.541 16.754 -4.131 1.00 80.31 106 ARG A N 1
ATOM 860 C CA . ARG A 1 106 ? 0.924 16.664 -4.039 1.00 80.31 106 ARG A CA 1
ATOM 861 C C . ARG A 1 106 ? 1.396 15.641 -3.004 1.00 80.31 106 ARG A C 1
ATOM 863 O O . ARG A 1 106 ? 2.500 15.124 -3.150 1.00 80.31 106 ARG A O 1
ATOM 870 N N . GLU A 1 107 ? 0.594 15.328 -1.989 1.00 83.88 107 GLU A N 1
ATOM 871 C CA . GLU A 1 107 ? 0.932 14.344 -0.948 1.00 83.88 107 GLU A CA 1
ATOM 872 C C . GLU A 1 107 ? 0.599 12.895 -1.361 1.00 83.88 107 GLU A C 1
ATOM 874 O O . GLU A 1 107 ? 1.250 11.945 -0.916 1.00 83.88 107 GLU A O 1
ATOM 879 N N . LEU A 1 108 ? -0.381 12.693 -2.247 1.00 91.00 108 LEU A N 1
ATOM 880 C CA . LEU A 1 108 ? -0.891 11.373 -2.650 1.00 91.00 108 LEU A CA 1
ATOM 881 C C . LEU A 1 108 ? -0.072 10.740 -3.794 1.00 91.00 108 LEU A C 1
ATOM 883 O O . LEU A 1 108 ? -0.580 10.481 -4.883 1.00 91.00 108 LEU A O 1
ATOM 887 N N . LYS A 1 109 ? 1.225 10.513 -3.554 1.00 92.00 109 LYS A N 1
ATOM 888 C CA . LYS A 1 109 ? 2.160 9.918 -4.528 1.00 92.00 109 LYS A CA 1
ATOM 889 C C . LYS A 1 109 ? 2.225 8.389 -4.490 1.00 92.00 109 LYS A C 1
ATOM 891 O O . LYS A 1 109 ? 2.573 7.781 -5.498 1.00 92.00 109 LYS A O 1
ATOM 896 N N . THR A 1 110 ? 1.968 7.765 -3.340 1.00 96.06 110 THR A N 1
ATOM 897 C CA . THR A 1 110 ? 2.149 6.316 -3.148 1.00 96.06 110 THR A CA 1
ATOM 898 C C . THR A 1 110 ? 0.948 5.697 -2.447 1.00 96.06 110 THR A C 1
ATOM 900 O O . THR A 1 110 ? 0.105 6.406 -1.896 1.00 96.06 110 THR A O 1
ATOM 903 N N . THR A 1 111 ? 0.865 4.363 -2.433 1.00 96.56 111 THR A N 1
ATOM 904 C CA . THR A 1 111 ? -0.221 3.680 -1.719 1.00 96.56 111 THR A CA 1
ATOM 905 C C . THR A 1 111 ? -0.153 4.033 -0.240 1.00 96.56 111 THR A C 1
ATOM 907 O O . THR A 1 111 ? -1.156 4.431 0.346 1.00 96.56 111 THR A O 1
ATOM 910 N N . THR A 1 112 ? 1.038 3.985 0.362 1.00 97.62 112 THR A N 1
ATOM 911 C CA . THR A 1 112 ? 1.199 4.327 1.781 1.00 97.62 112 THR A CA 1
ATOM 912 C C . THR A 1 112 ? 0.821 5.770 2.075 1.00 97.62 112 THR A C 1
ATOM 914 O O . THR A 1 112 ? 0.209 6.022 3.110 1.00 97.62 112 THR A O 1
ATOM 917 N N . SER A 1 113 ? 1.123 6.719 1.182 1.00 96.50 113 SER A N 1
ATOM 918 C CA . SER A 1 113 ? 0.752 8.116 1.414 1.00 96.50 113 SER A CA 1
ATOM 919 C C . SER A 1 113 ? -0.766 8.339 1.367 1.00 96.50 113 SER A C 1
ATOM 921 O O . SER A 1 113 ? -1.275 9.134 2.155 1.00 96.50 113 SER A O 1
ATOM 923 N N . ILE A 1 114 ? -1.504 7.569 0.553 1.00 97.06 114 ILE A N 1
ATOM 924 C CA . ILE A 1 114 ? -2.978 7.536 0.576 1.00 97.06 114 ILE A CA 1
ATOM 925 C C . ILE A 1 114 ? -3.499 7.003 1.918 1.00 97.06 114 ILE A C 1
ATOM 927 O O . ILE A 1 114 ? -4.387 7.620 2.505 1.00 97.06 114 ILE A O 1
ATOM 931 N N . TYR A 1 115 ? -2.934 5.905 2.439 1.00 97.31 115 TYR A N 1
ATOM 932 C CA . TYR A 1 115 ? -3.315 5.370 3.757 1.00 97.31 115 TYR A CA 1
ATOM 933 C C . TYR A 1 115 ? -3.021 6.345 4.885 1.00 97.31 115 TYR A C 1
ATOM 935 O O . TYR A 1 115 ? -3.889 6.593 5.716 1.00 97.31 115 TYR A O 1
ATOM 943 N N . VAL A 1 116 ? -1.823 6.921 4.895 1.00 95.56 116 VAL A N 1
ATOM 944 C CA . VAL A 1 116 ? -1.405 7.900 5.897 1.00 95.56 116 VAL A CA 1
ATOM 945 C C . VAL A 1 116 ? -2.335 9.106 5.892 1.00 95.56 116 VAL A C 1
ATOM 947 O O . VAL A 1 116 ? -2.836 9.476 6.948 1.00 95.56 116 VAL A O 1
ATOM 950 N N . HIS A 1 117 ? -2.628 9.677 4.721 1.00 93.69 117 HIS A N 1
ATOM 951 C CA . HIS A 1 117 ? -3.522 10.827 4.625 1.00 93.69 117 HIS A CA 1
ATOM 952 C C . HIS A 1 117 ? -4.941 10.477 5.096 1.00 93.69 117 HIS A C 1
ATOM 954 O O . HIS A 1 117 ? -5.515 11.212 5.891 1.00 93.69 117 HIS A O 1
ATOM 960 N N . PHE A 1 118 ? -5.478 9.329 4.675 1.00 94.12 118 PHE A N 1
ATOM 961 C CA . PHE A 1 118 ? -6.800 8.861 5.094 1.00 94.12 118 PHE A CA 1
ATOM 962 C C . PHE A 1 118 ? -6.902 8.631 6.608 1.00 94.12 118 PHE A C 1
ATOM 964 O O . PHE A 1 118 ? -7.859 9.071 7.242 1.00 94.12 118 PHE A O 1
ATOM 971 N N . VAL A 1 119 ? -5.905 7.966 7.198 1.00 93.88 119 VAL A N 1
ATOM 972 C CA . VAL A 1 119 ? -5.844 7.716 8.643 1.00 93.88 119 VAL A CA 1
ATOM 973 C C . VAL A 1 119 ? -5.721 9.032 9.406 1.00 93.88 119 VAL A C 1
ATOM 975 O O . VAL A 1 119 ? -6.455 9.221 10.369 1.00 93.88 119 VAL A O 1
ATOM 978 N N . SER A 1 120 ? -4.869 9.961 8.960 1.00 91.19 120 SER A N 1
ATOM 979 C CA . SER A 1 120 ? -4.779 11.300 9.552 1.00 91.19 120 SER A CA 1
ATOM 980 C C . SER A 1 120 ? -6.125 12.026 9.526 1.00 91.19 120 SER A C 1
ATOM 982 O O . SER A 1 120 ? -6.567 12.475 10.575 1.00 91.19 120 SER A O 1
ATOM 984 N N . THR A 1 121 ? -6.821 12.060 8.385 1.00 90.19 121 THR A N 1
ATOM 985 C CA . THR A 1 121 ? -8.144 12.701 8.265 1.00 90.19 121 THR A CA 1
ATOM 986 C C . THR A 1 121 ? -9.191 12.082 9.197 1.00 90.19 121 THR A C 1
ATOM 988 O O . THR A 1 121 ? -10.030 12.790 9.750 1.00 90.19 121 THR A O 1
ATOM 991 N N . LEU A 1 122 ? -9.165 10.760 9.406 1.00 89.38 122 LEU A N 1
ATOM 992 C CA . LEU A 1 122 ? -10.062 10.115 10.373 1.00 89.38 122 LEU A CA 1
ATOM 993 C C . LEU A 1 122 ? -9.744 10.487 11.827 1.00 89.38 122 LEU A C 1
ATOM 995 O O . LEU A 1 122 ? -10.649 10.494 12.659 1.00 89.38 122 LEU A O 1
ATOM 999 N N . LEU A 1 123 ? -8.482 10.787 12.132 1.00 88.12 123 LEU A N 1
ATOM 1000 C CA . LEU A 1 123 ? -8.019 11.101 13.482 1.00 88.12 123 LEU A CA 1
ATOM 1001 C C . LEU A 1 123 ? -8.211 12.570 13.876 1.00 88.12 123 LEU A C 1
ATOM 1003 O O . LEU A 1 123 ? -8.179 12.868 15.062 1.00 88.12 123 LEU A O 1
ATOM 1007 N N . GLU A 1 124 ? -8.467 13.477 12.934 1.00 83.62 124 GLU A N 1
ATOM 1008 C CA . GLU A 1 124 ? -8.692 14.904 13.233 1.00 83.62 124 GLU A CA 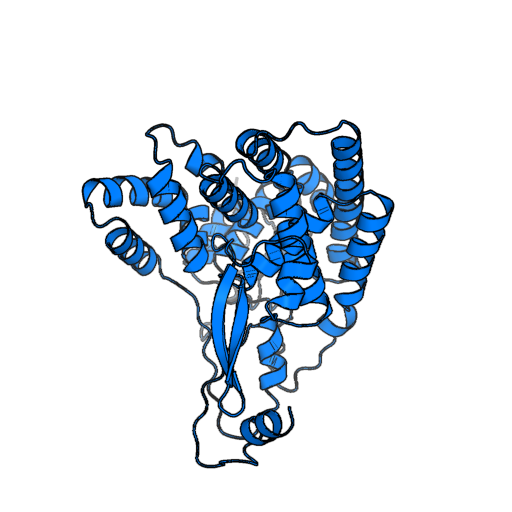1
ATOM 1009 C C . GLU A 1 124 ? -9.869 15.160 14.184 1.00 83.62 124 GLU A C 1
ATOM 1011 O O . GLU A 1 124 ? -9.879 16.144 14.914 1.00 83.62 124 GLU A O 1
ATOM 1016 N N . HIS A 1 125 ? -10.867 14.275 14.171 1.00 72.81 125 HIS A N 1
ATOM 1017 C CA . HIS A 1 125 ? -12.057 14.365 15.024 1.00 72.81 125 HIS A CA 1
ATOM 1018 C C . HIS A 1 125 ? -12.025 13.319 16.147 1.00 72.81 125 HIS A C 1
ATOM 1020 O O . HIS A 1 125 ? -13.065 12.984 16.714 1.00 72.81 125 HIS A O 1
ATOM 1026 N N . HIS A 1 126 ? -10.851 12.741 16.419 1.00 73.44 126 HIS A N 1
ATOM 1027 C CA . HIS A 1 126 ? -10.684 11.761 17.480 1.00 73.44 126 HIS A CA 1
ATOM 1028 C C . HIS A 1 126 ? -10.903 12.422 18.845 1.00 73.44 126 HIS A C 1
ATOM 1030 O O . HIS A 1 126 ? -10.338 13.476 19.137 1.00 73.44 126 HIS A O 1
ATOM 1036 N N . ASP A 1 127 ? -11.717 11.783 19.684 1.00 66.62 127 ASP A N 1
ATOM 1037 C CA . ASP A 1 127 ? -11.987 12.245 21.043 1.00 66.62 127 ASP A CA 1
ATOM 1038 C C . ASP A 1 127 ? -10.688 12.252 21.872 1.00 66.62 127 ASP A C 1
ATOM 1040 O O . ASP A 1 127 ? -9.913 11.298 21.854 1.00 66.62 127 ASP A O 1
ATOM 1044 N N . GLN A 1 128 ? -10.414 13.332 22.602 1.00 64.69 128 GLN A N 1
ATOM 1045 C CA . GLN A 1 128 ? -9.136 13.547 23.299 1.00 64.69 128 GLN A CA 1
ATOM 1046 C C . GLN A 1 128 ? -8.940 12.638 24.529 1.00 64.69 128 GLN A C 1
ATOM 1048 O O . GLN A 1 128 ? -7.931 12.748 25.225 1.00 64.69 128 GLN A O 1
ATOM 1053 N N . SER A 1 129 ? -9.880 11.729 24.800 1.00 67.12 129 SER A N 1
ATOM 1054 C CA . SER A 1 129 ? -9.841 10.789 25.926 1.00 67.12 129 SER A CA 1
ATOM 1055 C C . SER A 1 129 ? -8.628 9.848 25.908 1.00 67.12 129 SER A C 1
ATOM 1057 O O . SER A 1 129 ? -8.179 9.410 26.967 1.00 67.12 129 SER A O 1
ATOM 1059 N N . GLN A 1 130 ? -8.050 9.578 24.733 1.00 74.69 130 GLN A N 1
ATOM 1060 C CA . GLN A 1 130 ? -6.820 8.804 24.574 1.00 74.69 130 GLN A CA 1
ATOM 1061 C C . GLN A 1 130 ? -5.868 9.485 23.585 1.00 74.69 130 GLN A C 1
ATOM 1063 O O . GLN A 1 130 ? -6.292 10.029 22.566 1.00 74.69 130 GLN A O 1
ATOM 1068 N N . SER A 1 131 ? -4.556 9.413 23.849 1.00 85.00 131 SER A N 1
ATOM 1069 C CA . SER A 1 131 ? -3.562 9.934 22.906 1.00 85.00 131 SER A CA 1
ATOM 1070 C C . SER A 1 131 ? -3.617 9.177 21.571 1.00 85.00 131 SER A C 1
ATOM 1072 O O . SER A 1 131 ? -3.701 7.943 21.543 1.00 85.00 131 SER A O 1
ATOM 1074 N N . VAL A 1 132 ? -3.513 9.910 20.457 1.00 86.75 132 VAL A N 1
ATOM 1075 C CA . VAL A 1 132 ? -3.495 9.338 19.098 1.00 86.75 132 VAL A CA 1
ATOM 1076 C C . VAL A 1 132 ? -2.396 8.282 18.958 1.00 86.75 132 VAL A C 1
ATOM 1078 O O . VAL A 1 132 ? -2.617 7.225 18.369 1.00 86.75 132 VAL A O 1
ATOM 1081 N N . LEU A 1 133 ? -1.226 8.518 19.556 1.00 86.88 133 LEU A N 1
ATOM 1082 C CA . LEU A 1 133 ? -0.125 7.558 19.539 1.00 86.88 133 LEU A CA 1
ATOM 1083 C C . LEU A 1 133 ? -0.496 6.248 20.245 1.00 86.88 133 LEU A C 1
ATOM 1085 O O . LEU A 1 133 ? -0.251 5.175 19.697 1.00 86.88 133 LEU A O 1
ATOM 1089 N N . THR A 1 134 ? -1.104 6.322 21.432 1.00 88.00 134 THR A N 1
ATOM 1090 C CA . THR A 1 134 ? -1.552 5.131 22.169 1.00 88.00 134 THR A CA 1
ATOM 1091 C C . THR A 1 134 ? -2.588 4.360 21.355 1.00 88.00 134 THR A C 1
ATOM 1093 O O . THR A 1 134 ? -2.504 3.140 21.260 1.00 88.00 134 THR A O 1
ATOM 1096 N N . LEU A 1 135 ? -3.534 5.056 20.710 1.00 89.25 135 LEU A N 1
ATOM 1097 C CA . LEU A 1 135 ? -4.514 4.415 19.826 1.00 89.25 135 LEU A CA 1
ATOM 1098 C C . LEU A 1 135 ? -3.824 3.653 18.687 1.00 89.25 135 LEU A C 1
ATOM 1100 O O . LEU A 1 135 ? -4.109 2.476 18.464 1.00 89.25 135 LEU A O 1
ATOM 1104 N N . LEU A 1 136 ? -2.902 4.309 17.981 1.00 91.38 136 LEU A N 1
ATOM 1105 C CA . LEU A 1 136 ? -2.176 3.711 16.862 1.00 91.38 136 LEU A CA 1
ATOM 1106 C C . LEU A 1 136 ? -1.307 2.526 17.299 1.00 91.38 136 LEU A C 1
ATOM 1108 O O . LEU A 1 136 ? -1.253 1.525 16.585 1.00 91.38 136 LEU A O 1
ATOM 1112 N N . MET A 1 137 ? -0.669 2.604 18.472 1.00 91.31 137 MET A N 1
ATOM 1113 C CA . MET A 1 137 ? 0.077 1.480 19.046 1.00 91.31 137 MET A CA 1
ATOM 1114 C C . MET A 1 137 ? -0.833 0.291 19.356 1.00 91.31 137 MET A C 1
ATOM 1116 O O . MET A 1 137 ? -0.484 -0.834 19.004 1.00 91.31 137 MET A O 1
ATOM 1120 N N . ASN A 1 138 ? -2.005 0.523 19.950 1.00 92.56 138 ASN A N 1
ATOM 1121 C CA . ASN A 1 138 ? -2.935 -0.551 20.302 1.00 92.56 138 ASN A CA 1
ATOM 1122 C C . ASN A 1 138 ? -3.545 -1.207 19.047 1.00 92.56 138 ASN A C 1
ATOM 1124 O O . ASN A 1 138 ? -3.600 -2.435 18.956 1.00 92.56 138 ASN A O 1
ATOM 1128 N N . LEU A 1 139 ? -3.921 -0.410 18.034 1.00 93.81 139 LEU A N 1
ATOM 1129 C CA . LEU A 1 139 ? -4.343 -0.912 16.715 1.00 93.81 139 LEU A CA 1
ATOM 1130 C C . LEU A 1 139 ? -3.235 -1.730 16.045 1.00 93.81 139 LEU A C 1
ATOM 1132 O O . LEU A 1 139 ? -3.495 -2.794 15.484 1.00 93.81 139 LEU A O 1
ATOM 1136 N N . GLY A 1 140 ? -2.000 -1.239 16.129 1.00 94.81 140 GLY A N 1
ATOM 1137 C CA . GLY A 1 140 ? -0.812 -1.901 15.614 1.00 94.81 140 GLY A CA 1
ATOM 1138 C C . GLY A 1 140 ? -0.545 -3.255 16.266 1.00 94.81 140 GLY A C 1
ATOM 1139 O O . GLY A 1 140 ? -0.366 -4.248 15.562 1.00 94.81 140 GLY A O 1
ATOM 1140 N N . LEU A 1 141 ? -0.601 -3.312 17.597 1.00 93.88 141 LEU A N 1
ATOM 1141 C CA . LEU A 1 141 ? -0.439 -4.539 18.375 1.00 93.88 141 LEU A CA 1
ATOM 1142 C C . LEU A 1 141 ? -1.525 -5.571 18.042 1.00 93.88 141 LEU A C 1
ATOM 1144 O O . LEU A 1 141 ? -1.221 -6.749 17.843 1.00 93.88 141 LEU A O 1
ATOM 1148 N N . LEU A 1 142 ? -2.786 -5.138 17.947 1.00 94.38 142 LEU A N 1
ATOM 1149 C CA . LEU A 1 142 ? -3.899 -6.001 17.552 1.00 94.38 142 LEU A CA 1
ATOM 1150 C C . LEU A 1 142 ? -3.694 -6.568 16.143 1.00 94.38 142 LEU A C 1
ATOM 1152 O O . LEU A 1 142 ? -3.849 -7.771 15.923 1.00 94.38 142 LEU A O 1
ATOM 1156 N N . ALA A 1 143 ? -3.321 -5.708 15.194 1.00 94.81 143 ALA A N 1
ATOM 1157 C CA . ALA A 1 143 ? -3.076 -6.100 13.815 1.00 94.81 143 ALA A CA 1
ATOM 1158 C C . ALA A 1 143 ? -1.915 -7.092 13.691 1.00 94.81 143 ALA A C 1
ATOM 1160 O O . ALA A 1 143 ? -2.022 -8.088 12.977 1.00 94.81 143 ALA A O 1
ATOM 1161 N N . GLU A 1 144 ? -0.824 -6.843 14.412 1.00 93.00 144 GLU A N 1
ATOM 1162 C CA . GLU A 1 144 ? 0.369 -7.684 14.416 1.00 93.00 144 GLU A CA 1
ATOM 1163 C C . GLU A 1 144 ? 0.079 -9.089 14.947 1.00 93.00 144 GLU A C 1
ATOM 1165 O O . GLU A 1 144 ? 0.334 -10.066 14.239 1.00 93.00 144 GLU A O 1
ATOM 1170 N N . ARG A 1 145 ? -0.573 -9.195 16.113 1.00 92.00 145 ARG A N 1
ATOM 1171 C CA . ARG A 1 145 ? -1.025 -10.484 16.662 1.00 92.00 145 ARG A CA 1
ATOM 1172 C C . ARG A 1 145 ? -1.936 -11.217 15.681 1.00 92.00 145 ARG A C 1
ATOM 1174 O O . ARG A 1 145 ? -1.805 -12.427 15.497 1.00 92.00 145 ARG A O 1
ATOM 1181 N N . ALA A 1 146 ? -2.843 -10.493 15.026 1.00 90.88 146 ALA A N 1
ATOM 1182 C CA . ALA A 1 146 ? -3.746 -11.076 14.045 1.00 90.88 146 ALA A CA 1
ATOM 1183 C C . ALA A 1 146 ? -2.996 -11.606 12.808 1.00 90.88 146 ALA A C 1
ATOM 1185 O O . ALA A 1 146 ? -3.315 -12.695 12.336 1.00 90.88 146 ALA A O 1
ATOM 1186 N N . ILE A 1 147 ? -1.967 -10.908 12.306 1.00 88.50 147 ILE A N 1
ATOM 1187 C CA . ILE A 1 147 ? -1.122 -11.414 11.209 1.00 88.50 147 ILE A CA 1
ATOM 1188 C C . ILE A 1 147 ? -0.341 -12.658 11.643 1.00 88.50 147 ILE A C 1
ATOM 1190 O O . ILE A 1 147 ? -0.373 -13.660 10.927 1.00 88.50 147 ILE A O 1
ATOM 1194 N N . GLN A 1 148 ? 0.302 -12.631 12.815 1.00 85.88 148 GLN A N 1
ATOM 1195 C CA . GLN A 1 148 ? 1.068 -13.773 13.330 1.00 85.88 148 GLN A CA 1
ATOM 1196 C C . GLN A 1 148 ? 0.199 -15.029 13.493 1.00 85.88 148 GLN A C 1
ATOM 1198 O O . GLN A 1 148 ? 0.623 -16.132 13.150 1.00 85.88 148 GLN A O 1
ATOM 1203 N N . ASN A 1 149 ? -1.045 -14.854 13.944 1.00 85.94 149 ASN A N 1
ATOM 1204 C CA . ASN A 1 149 ? -1.997 -15.944 14.147 1.00 85.94 149 ASN A CA 1
ATOM 1205 C C . ASN A 1 149 ? -2.827 -16.292 12.896 1.00 85.94 149 ASN A C 1
ATOM 1207 O O . ASN A 1 149 ? -3.708 -17.149 12.976 1.00 85.94 149 ASN A O 1
ATOM 1211 N N . GLN A 1 150 ? -2.585 -15.637 11.752 1.00 84.88 150 GLN A N 1
ATOM 1212 C CA . GLN A 1 150 ? -3.367 -15.790 10.513 1.00 84.88 150 GLN A CA 1
ATOM 1213 C C . GLN A 1 150 ? -4.879 -15.563 10.717 1.00 84.88 150 GLN A C 1
ATOM 1215 O O . GLN A 1 150 ? -5.731 -16.256 10.154 1.00 84.88 150 GLN A O 1
ATOM 1220 N N . GLN A 1 151 ? -5.220 -14.579 11.546 1.00 87.75 151 GLN A N 1
ATOM 1221 C CA . GLN A 1 151 ? -6.582 -14.216 11.914 1.00 87.75 151 GLN A CA 1
ATOM 1222 C C . GLN A 1 151 ? -7.048 -12.963 11.168 1.00 87.75 151 GLN A C 1
ATOM 1224 O O . GLN A 1 151 ? -6.315 -11.989 11.006 1.00 87.75 151 GLN A O 1
ATOM 1229 N N . VAL A 1 152 ? -8.313 -12.995 10.742 1.00 88.00 152 VAL A N 1
ATOM 1230 C CA . VAL A 1 152 ? -9.042 -11.840 10.179 1.00 88.00 152 VAL A CA 1
ATOM 1231 C C . VAL A 1 152 ? -10.113 -11.337 11.149 1.00 88.00 152 VAL A C 1
ATOM 1233 O O . VAL A 1 152 ? -10.477 -10.165 11.126 1.00 88.00 152 VAL A O 1
ATOM 1236 N N . PHE A 1 153 ? -10.623 -12.231 11.999 1.00 88.62 153 PHE A N 1
ATOM 1237 C CA . PHE A 1 153 ? -11.625 -11.929 13.011 1.00 88.62 153 PHE A CA 1
ATOM 1238 C C . PHE A 1 153 ? -11.051 -12.207 14.395 1.00 88.62 153 PHE A C 1
ATOM 1240 O O . PHE A 1 153 ? -10.411 -13.241 14.593 1.00 88.62 153 PHE A O 1
ATOM 1247 N N . PHE A 1 154 ? -11.343 -11.332 15.345 1.00 88.56 154 PHE A N 1
ATOM 1248 C CA . PHE A 1 154 ? -10.935 -11.460 16.741 1.00 88.56 154 PHE A CA 1
ATOM 1249 C C . PHE A 1 154 ? -12.117 -11.154 17.668 1.00 88.56 154 PHE A C 1
ATOM 1251 O O . PHE A 1 154 ? -13.056 -10.454 17.286 1.00 88.56 154 PHE A O 1
ATOM 1258 N N . ASP A 1 155 ? -12.118 -11.762 18.851 1.00 87.31 155 ASP A N 1
ATOM 1259 C CA . ASP A 1 155 ? -13.192 -11.601 19.832 1.00 87.31 155 ASP A CA 1
ATOM 1260 C C . ASP A 1 155 ? -13.019 -10.323 20.668 1.00 87.31 155 ASP A C 1
ATOM 1262 O O . ASP A 1 155 ? -11.985 -9.656 20.631 1.00 87.31 155 ASP A O 1
ATOM 1266 N N . GLU A 1 156 ? -14.056 -9.968 21.427 1.00 87.19 156 GLU A N 1
ATOM 1267 C CA . GLU A 1 156 ? -14.065 -8.769 22.277 1.00 87.19 156 GLU A CA 1
ATOM 1268 C C . GLU A 1 156 ? -12.947 -8.778 23.329 1.00 87.19 156 GLU A C 1
ATOM 1270 O O . GLU A 1 156 ? -12.357 -7.737 23.611 1.00 87.19 156 GLU A O 1
ATOM 1275 N N . LYS A 1 157 ? -12.594 -9.959 23.853 1.00 87.69 157 LYS A N 1
ATOM 1276 C CA . LYS A 1 157 ? -11.503 -10.118 24.822 1.00 87.69 157 LYS A CA 1
ATOM 1277 C C . LYS A 1 157 ? -10.158 -9.749 24.198 1.00 87.69 157 LYS A C 1
ATOM 1279 O O . LYS A 1 157 ? -9.405 -8.986 24.790 1.00 87.69 157 LYS A O 1
ATOM 1284 N N . SER A 1 158 ? -9.889 -10.234 22.987 1.00 88.19 158 SER A N 1
ATOM 1285 C CA . SER A 1 158 ? -8.660 -9.943 22.244 1.00 88.19 158 SER A CA 1
ATOM 1286 C C . SER A 1 158 ? -8.519 -8.451 21.932 1.00 88.19 158 SER A C 1
ATOM 1288 O O . SER A 1 158 ? -7.409 -7.929 21.962 1.00 88.19 158 SER A O 1
ATOM 1290 N N . VAL A 1 159 ? -9.631 -7.753 21.659 1.00 88.81 159 VAL A N 1
ATOM 1291 C CA . VAL A 1 159 ? -9.635 -6.287 21.486 1.00 88.81 159 VAL A CA 1
ATOM 1292 C C . VAL A 1 159 ? -9.319 -5.591 22.810 1.00 88.81 159 VAL A C 1
ATOM 1294 O O . VAL A 1 159 ? -8.379 -4.797 22.872 1.00 88.81 159 VAL A O 1
ATOM 1297 N N . ALA A 1 160 ? -10.042 -5.937 23.877 1.00 87.69 160 ALA A N 1
ATOM 1298 C CA . ALA A 1 160 ? -9.883 -5.320 25.193 1.00 87.69 160 ALA A CA 1
ATOM 1299 C C . ALA A 1 160 ? -8.466 -5.513 25.771 1.00 87.69 160 ALA A C 1
ATOM 1301 O O . ALA A 1 160 ? -7.911 -4.597 26.372 1.00 87.69 160 ALA A O 1
ATOM 1302 N N . GLU A 1 161 ? -7.836 -6.669 25.531 1.00 89.19 161 GLU A N 1
ATOM 1303 C CA . GLU A 1 161 ? -6.456 -6.971 25.948 1.00 89.19 161 GLU A CA 1
ATOM 1304 C C . GLU A 1 161 ? -5.401 -6.047 25.321 1.00 89.19 161 GLU A C 1
ATOM 1306 O O . GLU A 1 161 ? -4.294 -5.942 25.846 1.00 89.19 161 GLU A O 1
ATOM 1311 N N . THR A 1 162 ? -5.714 -5.378 24.207 1.00 85.94 162 THR A N 1
ATOM 1312 C CA . THR A 1 162 ? -4.818 -4.379 23.597 1.00 85.94 162 THR A CA 1
ATOM 1313 C C . THR A 1 162 ? -5.021 -2.974 24.153 1.00 85.94 162 THR A C 1
ATOM 1315 O O . THR A 1 162 ? -4.295 -2.069 23.766 1.00 85.94 162 THR A O 1
ATOM 1318 N N . GLY A 1 163 ? -5.984 -2.776 25.059 1.00 83.75 163 GLY A N 1
ATOM 1319 C CA . GLY A 1 163 ? -6.344 -1.458 25.579 1.00 83.75 163 GLY A CA 1
ATOM 1320 C C . GLY A 1 163 ? -7.147 -0.614 24.585 1.00 83.75 163 GLY A C 1
ATOM 1321 O O . GLY A 1 163 ? -7.151 0.607 24.693 1.00 83.75 163 GLY A O 1
ATOM 1322 N N . LEU A 1 164 ? -7.781 -1.240 23.587 1.00 84.50 164 LEU A N 1
ATOM 1323 C CA . LEU A 1 164 ? -8.783 -0.592 22.742 1.00 84.50 164 LEU A CA 1
ATOM 1324 C C . LEU A 1 164 ? -10.153 -0.732 23.399 1.00 84.50 164 LEU A C 1
ATOM 1326 O O . LEU A 1 164 ? -10.551 -1.837 23.775 1.00 84.50 164 LEU A O 1
ATOM 1330 N N . ASP A 1 165 ? -10.897 0.367 23.478 1.00 72.31 165 ASP A N 1
ATOM 1331 C CA . ASP A 1 165 ? -12.324 0.283 23.759 1.00 72.31 165 ASP A CA 1
ATOM 1332 C C . ASP A 1 165 ? -13.042 -0.349 22.549 1.00 72.31 165 ASP A C 1
ATOM 1334 O O . ASP A 1 165 ? -12.820 0.014 21.392 1.00 72.31 165 ASP A O 1
ATOM 1338 N N . ALA A 1 166 ? -13.922 -1.314 22.816 1.00 58.69 166 ALA A N 1
ATOM 1339 C CA . ALA A 1 166 ? -14.768 -1.968 21.823 1.00 58.69 166 ALA A CA 1
ATOM 1340 C C . ALA A 1 166 ? -15.739 -0.993 21.122 1.00 58.69 166 ALA A C 1
ATOM 1342 O O . ALA A 1 166 ? -16.356 -1.362 20.117 1.00 58.69 166 ALA A O 1
ATOM 1343 N N . THR A 1 167 ? -15.882 0.234 21.637 1.00 59.34 167 THR A N 1
ATOM 1344 C CA . THR A 1 167 ? -16.593 1.344 20.985 1.00 59.34 167 THR A CA 1
ATOM 1345 C C . THR A 1 167 ? -15.774 2.055 19.899 1.00 59.34 167 THR A C 1
ATOM 1347 O O . THR A 1 167 ? -16.361 2.812 19.123 1.00 59.34 167 THR A O 1
ATOM 1350 N N . ILE A 1 168 ? -14.459 1.796 19.779 1.00 63.06 168 ILE A N 1
ATOM 1351 C CA . ILE A 1 168 ? -13.571 2.403 18.769 1.00 63.06 168 ILE A CA 1
ATOM 1352 C C . ILE A 1 168 ? -13.913 1.834 17.383 1.00 63.06 168 ILE A C 1
ATOM 1354 O O . ILE A 1 168 ? -13.265 0.938 16.841 1.00 63.06 168 ILE A O 1
ATOM 1358 N N . GLY A 1 169 ? -14.979 2.377 16.797 1.00 64.62 169 GLY A N 1
ATOM 1359 C CA . GLY A 1 169 ? -15.513 2.008 15.487 1.00 64.62 169 GLY A CA 1
ATOM 1360 C C . GLY A 1 169 ? -14.811 2.676 14.303 1.00 64.62 169 GLY A C 1
ATOM 1361 O O . GLY A 1 169 ? -15.227 2.468 13.168 1.00 64.62 169 GLY A O 1
ATOM 1362 N N . LEU A 1 170 ? -13.767 3.485 14.532 1.00 77.69 170 LEU A N 1
ATOM 1363 C CA . LEU A 1 170 ? -13.094 4.240 13.463 1.00 77.69 170 LEU A CA 1
ATOM 1364 C C . LEU A 1 170 ? -12.426 3.319 12.432 1.00 77.69 170 LEU A C 1
ATOM 1366 O O . LEU A 1 170 ? -12.572 3.523 11.230 1.00 77.69 170 LEU A O 1
ATOM 1370 N N . PHE A 1 171 ? -11.718 2.288 12.905 1.00 88.06 171 PHE A N 1
ATOM 1371 C CA . PHE A 1 171 ? -10.965 1.356 12.052 1.00 88.06 171 PHE A CA 1
ATOM 1372 C C . PHE A 1 171 ? -11.427 -0.099 12.180 1.00 88.06 171 PHE A C 1
ATOM 1374 O O . PHE A 1 171 ? -11.041 -0.947 11.365 1.00 88.06 171 PHE A O 1
ATOM 1381 N N . LEU A 1 172 ? -12.254 -0.391 13.189 1.00 89.12 172 LEU A N 1
ATOM 1382 C CA . LEU A 1 172 ? -12.781 -1.717 13.477 1.00 89.12 172 LEU A CA 1
ATOM 1383 C C . LEU A 1 172 ? -14.275 -1.786 13.169 1.00 89.12 172 LEU A C 1
ATOM 1385 O O . LEU A 1 172 ? -15.064 -0.941 13.579 1.00 89.12 172 LEU A O 1
ATOM 1389 N N . TYR A 1 173 ? -14.669 -2.849 12.480 1.00 86.38 173 TYR A N 1
ATOM 1390 C CA . TYR A 1 173 ? -16.059 -3.221 12.281 1.00 86.38 173 TYR A CA 1
ATOM 1391 C C . TYR A 1 173 ? -16.451 -4.302 13.292 1.00 86.38 173 TYR A C 1
ATOM 1393 O O . TYR A 1 173 ? -15.844 -5.378 13.308 1.00 86.38 173 TYR A O 1
ATOM 1401 N N . LYS A 1 174 ? -17.494 -4.040 14.088 1.00 85.56 174 LYS A N 1
ATOM 1402 C CA . LYS A 1 174 ? -18.135 -5.019 14.978 1.00 85.56 174 LYS A CA 1
ATOM 1403 C C . LYS A 1 174 ? -19.252 -5.744 14.222 1.00 85.56 174 LYS A C 1
ATOM 1405 O O . LYS A 1 174 ? -20.171 -5.116 13.705 1.00 85.56 174 LYS A O 1
ATOM 1410 N N . GLY A 1 175 ? -19.185 -7.069 14.162 1.00 79.62 175 GLY A N 1
ATOM 1411 C CA . GLY A 1 175 ? -20.221 -7.926 13.585 1.00 79.62 175 GLY A CA 1
ATOM 1412 C C . GLY A 1 175 ? -20.542 -9.110 14.490 1.00 79.62 175 GLY A C 1
ATOM 1413 O O . GLY A 1 175 ? -19.747 -9.478 15.346 1.00 79.62 175 GLY A O 1
ATOM 1414 N N . ASN A 1 176 ? -21.696 -9.744 14.288 1.00 76.88 176 ASN A N 1
ATOM 1415 C CA . ASN A 1 176 ? -22.115 -10.883 15.107 1.00 76.88 176 ASN A CA 1
ATOM 1416 C C . ASN A 1 176 ? -21.978 -12.183 14.315 1.00 76.88 176 ASN A C 1
ATOM 1418 O O . ASN A 1 176 ? -22.624 -12.358 13.279 1.00 76.88 176 ASN A O 1
ATOM 1422 N N . LEU A 1 177 ? -21.166 -13.118 14.813 1.00 71.62 177 LEU A N 1
ATOM 1423 C CA . LEU A 1 177 ? -21.089 -14.464 14.253 1.00 71.62 177 LEU A CA 1
ATOM 1424 C C . LEU A 1 177 ? -22.057 -15.376 15.012 1.00 71.62 177 LEU A C 1
ATOM 1426 O O . LEU A 1 177 ? -21.949 -15.538 16.229 1.00 71.62 177 LEU A O 1
ATOM 1430 N N . LYS A 1 178 ? -23.005 -15.993 14.297 1.00 65.50 178 LYS A N 1
ATOM 1431 C CA . LYS A 1 178 ? -23.878 -17.018 14.883 1.00 65.50 178 LYS A CA 1
ATOM 1432 C C . LYS A 1 178 ? -23.073 -18.294 15.099 1.00 65.50 178 LYS A C 1
ATOM 1434 O O . LYS A 1 178 ? -22.637 -18.929 14.139 1.00 65.50 178 LYS A O 1
ATOM 1439 N N . ARG A 1 179 ? -22.903 -18.696 16.357 1.00 60.56 179 ARG A N 1
ATOM 1440 C CA . ARG A 1 179 ? -22.256 -19.957 16.721 1.00 60.56 179 ARG A CA 1
ATOM 1441 C C . ARG A 1 179 ? -23.169 -20.719 17.675 1.00 60.56 179 ARG A C 1
ATOM 1443 O O . ARG A 1 179 ? -23.346 -20.287 18.807 1.00 60.56 179 ARG A O 1
ATOM 1450 N N . LYS A 1 180 ? -23.730 -21.846 17.208 1.00 57.88 180 LYS A N 1
ATOM 1451 C CA . LYS A 1 180 ? -24.588 -22.756 18.000 1.00 57.88 180 LYS A CA 1
ATOM 1452 C C . LYS A 1 180 ? -25.618 -21.987 18.856 1.00 57.88 180 LYS A C 1
ATOM 1454 O O . LYS A 1 180 ? -25.560 -22.032 20.079 1.00 57.88 180 LYS A O 1
ATOM 1459 N N . ASP A 1 181 ? -26.460 -21.196 18.191 1.00 60.28 181 ASP A N 1
ATOM 1460 C CA . ASP A 1 181 ? -27.537 -20.370 18.774 1.00 60.28 181 ASP A CA 1
ATOM 1461 C C . ASP A 1 181 ? -27.137 -19.181 19.663 1.00 60.28 181 ASP A C 1
ATOM 1463 O O . ASP A 1 181 ? -28.005 -18.441 20.120 1.00 60.28 181 ASP A O 1
ATOM 1467 N N . LYS A 1 182 ? -25.838 -18.899 19.836 1.00 69.06 182 LYS A N 1
ATOM 1468 C CA . LYS A 1 182 ? -25.357 -17.664 20.477 1.00 69.06 182 LYS A CA 1
ATOM 1469 C C . LYS A 1 182 ? -24.770 -16.707 19.440 1.00 69.06 182 LYS A C 1
ATOM 1471 O O . LYS A 1 182 ? -24.008 -17.114 18.560 1.00 69.06 182 LYS A O 1
ATOM 1476 N N . GLN A 1 183 ? -25.131 -15.427 19.536 1.00 74.94 183 GLN A N 1
ATOM 1477 C CA . GLN A 1 183 ? -24.440 -14.363 18.810 1.00 74.94 183 GLN A CA 1
ATOM 1478 C C . GLN A 1 183 ? -23.184 -13.995 19.595 1.00 74.94 183 GLN A C 1
ATOM 1480 O O . GLN A 1 183 ? -23.285 -13.525 20.725 1.00 74.94 183 GLN A O 1
ATOM 1485 N N . VAL A 1 184 ? -22.014 -14.242 19.009 1.00 79.50 184 VAL A N 1
ATOM 1486 C CA . VAL A 1 184 ? -20.737 -13.818 19.589 1.00 79.50 184 VAL A CA 1
ATOM 1487 C C . VAL A 1 184 ? -20.274 -12.572 18.834 1.00 79.50 184 VAL A C 1
ATOM 1489 O O . VAL A 1 184 ? -20.159 -12.645 17.602 1.00 79.50 184 VAL A O 1
ATOM 1492 N N . PRO A 1 185 ? -20.042 -11.437 19.520 1.00 82.44 185 PRO A N 1
ATOM 1493 C CA . PRO A 1 185 ? -19.482 -10.258 18.882 1.00 82.44 185 PRO A CA 1
ATOM 1494 C C . PRO A 1 185 ? -18.055 -10.563 18.419 1.00 82.44 185 PRO A C 1
ATOM 1496 O O . PRO A 1 185 ? -17.223 -11.054 19.180 1.00 82.44 185 PRO A O 1
ATOM 1499 N N . MET A 1 186 ? -17.791 -10.282 17.152 1.00 87.88 186 MET A N 1
ATOM 1500 C CA . MET A 1 186 ? -16.500 -10.436 16.499 1.00 87.88 186 MET A CA 1
ATOM 1501 C C . MET A 1 186 ? -16.123 -9.112 15.851 1.00 87.88 186 MET A C 1
ATOM 1503 O O . MET A 1 186 ? -16.962 -8.412 15.282 1.00 87.88 186 MET A O 1
ATOM 1507 N N . PHE A 1 187 ? -14.842 -8.801 15.886 1.00 89.25 187 PHE A N 1
ATOM 1508 C CA . PHE A 1 187 ? -14.284 -7.592 15.318 1.00 89.25 187 PHE A CA 1
ATOM 1509 C C . PHE A 1 187 ? -13.357 -7.956 14.166 1.00 89.25 187 PHE A C 1
ATOM 1511 O O . PHE A 1 187 ? -12.763 -9.036 14.135 1.00 89.25 187 PHE A O 1
ATOM 1518 N N . LYS A 1 188 ? -13.262 -7.053 13.199 1.00 91.31 188 LYS A N 1
ATOM 1519 C CA . LYS A 1 188 ? -12.269 -7.091 12.127 1.00 91.31 188 LYS A CA 1
ATOM 1520 C C . LYS A 1 188 ? -11.893 -5.669 11.753 1.00 91.31 188 LYS A C 1
ATOM 1522 O O . LYS A 1 188 ? -12.700 -4.757 11.922 1.00 91.31 188 LYS A O 1
ATOM 1527 N N . PHE A 1 189 ? -10.718 -5.482 11.171 1.00 93.62 189 PHE A N 1
ATOM 1528 C CA . PHE A 1 189 ? -10.419 -4.219 10.505 1.00 93.62 189 PHE A CA 1
ATOM 1529 C C . PHE A 1 189 ? -11.401 -3.978 9.351 1.00 93.62 189 PHE A C 1
ATOM 1531 O O . PHE A 1 189 ? -11.865 -4.924 8.705 1.00 93.62 189 PHE A O 1
ATOM 1538 N N . MET A 1 190 ? -11.706 -2.707 9.078 1.00 90.81 190 MET A N 1
ATOM 1539 C CA . MET A 1 190 ? -12.613 -2.290 7.997 1.00 90.81 190 MET A CA 1
ATOM 1540 C C . MET A 1 190 ? -12.272 -2.933 6.642 1.00 90.81 190 MET A C 1
ATOM 1542 O O . MET A 1 190 ? -13.159 -3.295 5.871 1.00 90.81 190 MET A O 1
ATOM 1546 N N . HIS A 1 191 ? -10.980 -3.144 6.388 1.00 93.12 191 HIS A N 1
ATOM 1547 C CA . HIS A 1 191 ? -10.461 -3.968 5.307 1.00 93.12 191 HIS A CA 1
ATOM 1548 C C . HIS A 1 191 ? -9.125 -4.594 5.739 1.00 93.12 191 HIS A C 1
ATOM 1550 O O . HIS A 1 191 ? -8.397 -4.009 6.538 1.00 93.12 191 HIS A O 1
ATOM 1556 N N . PHE A 1 192 ? -8.778 -5.771 5.208 1.00 92.38 192 PHE A N 1
ATOM 1557 C CA . PHE A 1 192 ? -7.571 -6.508 5.620 1.00 92.38 192 PHE A CA 1
ATOM 1558 C C . PHE A 1 192 ? -6.270 -5.721 5.386 1.00 92.38 192 PHE A C 1
ATOM 1560 O O . PHE A 1 192 ? -5.328 -5.836 6.156 1.00 92.38 192 PHE A O 1
ATOM 1567 N N . SER A 1 193 ? -6.230 -4.839 4.387 1.00 94.81 193 SER A N 1
ATOM 1568 C CA . SER A 1 193 ? -5.075 -3.954 4.177 1.00 94.81 193 SER A CA 1
ATOM 1569 C C . SER A 1 193 ? -4.830 -2.959 5.313 1.00 94.81 193 SER A C 1
ATOM 1571 O O . SER A 1 193 ? -3.695 -2.535 5.485 1.00 94.81 193 SER A O 1
ATOM 1573 N N . PHE A 1 194 ? -5.844 -2.602 6.111 1.00 96.06 194 PHE A N 1
ATOM 1574 C CA . PHE A 1 194 ? -5.626 -1.798 7.316 1.00 96.06 194 PHE A CA 1
ATOM 1575 C C . PHE A 1 194 ? -4.926 -2.611 8.398 1.00 96.06 194 PHE A C 1
ATOM 1577 O O . PHE A 1 194 ? -4.068 -2.070 9.082 1.00 96.06 194 PHE A O 1
ATOM 1584 N N . GLN A 1 195 ? -5.219 -3.911 8.506 1.00 95.56 195 GLN A N 1
ATOM 1585 C CA . GLN A 1 195 ? -4.443 -4.814 9.358 1.00 95.56 195 GLN A CA 1
ATOM 1586 C C . GLN A 1 195 ? -2.971 -4.808 8.911 1.00 95.56 195 GLN A C 1
ATOM 1588 O O . GLN A 1 195 ? -2.077 -4.574 9.712 1.00 95.56 195 GLN A O 1
ATOM 1593 N N . GLU A 1 196 ? -2.716 -4.945 7.608 1.00 95.38 196 GLU A N 1
ATOM 1594 C CA . GLU A 1 196 ? -1.354 -4.908 7.054 1.00 95.38 196 GLU A CA 1
ATOM 1595 C C . GLU A 1 196 ? -0.652 -3.556 7.295 1.00 95.38 196 GLU A C 1
ATOM 1597 O O . GLU A 1 196 ? 0.520 -3.516 7.676 1.00 95.38 196 GLU A O 1
ATOM 1602 N N . PHE A 1 197 ? -1.375 -2.448 7.123 1.00 97.44 197 PHE A N 1
ATOM 1603 C CA . PHE A 1 197 ? -0.884 -1.094 7.371 1.00 97.44 197 PHE A CA 1
ATOM 1604 C C . PHE A 1 197 ? -0.553 -0.852 8.847 1.00 97.44 197 PHE A C 1
ATOM 1606 O O . PHE A 1 197 ? 0.537 -0.373 9.157 1.00 97.44 197 PHE A O 1
ATOM 1613 N N . PHE A 1 198 ? -1.456 -1.202 9.769 1.00 96.44 198 PHE A N 1
ATOM 1614 C CA . PHE A 1 198 ? -1.241 -0.989 11.200 1.00 96.44 198 PHE A CA 1
ATOM 1615 C C . PHE A 1 198 ? -0.123 -1.873 11.751 1.00 96.44 198 PHE A C 1
ATOM 1617 O O . PHE A 1 198 ? 0.625 -1.410 12.607 1.00 96.44 198 PHE A O 1
ATOM 1624 N N . THR A 1 199 ? 0.079 -3.085 11.223 1.00 95.69 199 THR A N 1
ATOM 1625 C CA . THR A 1 199 ? 1.268 -3.886 11.554 1.00 95.69 199 THR A CA 1
ATOM 1626 C C . THR A 1 199 ? 2.559 -3.193 11.118 1.00 95.69 199 THR A C 1
ATOM 1628 O O . THR A 1 199 ? 3.511 -3.122 11.893 1.00 95.69 199 THR A O 1
ATOM 1631 N N . ALA A 1 200 ? 2.604 -2.630 9.907 1.00 95.75 200 ALA A N 1
ATOM 1632 C CA . ALA A 1 200 ? 3.777 -1.885 9.454 1.00 95.75 200 ALA A CA 1
ATOM 1633 C C . ALA A 1 200 ? 4.029 -0.633 10.308 1.00 95.75 200 ALA A C 1
ATOM 1635 O O . ALA A 1 200 ? 5.167 -0.360 10.689 1.00 95.75 200 ALA A O 1
ATOM 1636 N N . LEU A 1 201 ? 2.965 0.100 10.651 1.00 94.62 201 LEU A N 1
ATOM 1637 C CA . LEU A 1 201 ? 3.043 1.263 11.529 1.00 94.62 201 LEU A CA 1
ATOM 1638 C C . LEU A 1 201 ? 3.547 0.889 12.921 1.00 94.62 201 LEU A C 1
ATOM 1640 O O . LEU A 1 201 ? 4.435 1.561 13.435 1.00 94.62 201 LEU A O 1
ATOM 1644 N N . TYR A 1 202 ? 3.055 -0.211 13.488 1.00 93.44 202 TYR A N 1
ATOM 1645 C CA . TYR A 1 202 ? 3.522 -0.735 14.767 1.00 93.44 202 TYR A CA 1
ATOM 1646 C C . TYR A 1 202 ? 5.039 -0.930 14.772 1.00 93.44 202 TYR A C 1
ATOM 1648 O O . TYR A 1 202 ? 5.720 -0.401 15.645 1.00 93.44 202 TYR A O 1
ATOM 1656 N N . TYR A 1 203 ? 5.591 -1.581 13.745 1.00 92.19 203 TYR A N 1
ATOM 1657 C CA . TYR A 1 203 ? 7.036 -1.797 13.640 1.00 92.19 203 TYR A CA 1
ATOM 1658 C C . TYR A 1 203 ? 7.840 -0.500 13.529 1.00 92.19 203 TYR A C 1
ATOM 1660 O O . TYR A 1 203 ? 8.942 -0.428 14.061 1.00 92.19 203 TYR A O 1
ATOM 1668 N N . VAL A 1 204 ? 7.298 0.550 12.906 1.00 90.25 204 VAL A N 1
ATOM 1669 C CA . VAL A 1 204 ? 7.948 1.874 12.898 1.00 90.25 204 VAL A CA 1
ATOM 1670 C C . VAL A 1 204 ? 7.931 2.527 14.283 1.00 90.25 204 VAL A C 1
ATOM 1672 O O . VAL A 1 204 ? 8.870 3.249 14.616 1.00 90.25 204 VAL A O 1
ATOM 1675 N N . LEU A 1 205 ? 6.883 2.295 15.078 1.00 88.50 205 LEU A N 1
ATOM 1676 C CA . LEU A 1 205 ? 6.689 2.909 16.395 1.00 88.50 205 LEU A CA 1
ATOM 1677 C C . LEU A 1 205 ? 7.479 2.221 17.523 1.00 88.50 205 LEU A C 1
ATOM 1679 O O . LEU A 1 205 ? 7.828 2.891 18.498 1.00 88.50 205 LEU A O 1
ATOM 1683 N N . LEU A 1 206 ? 7.805 0.934 17.371 1.00 86.12 206 LEU A N 1
ATOM 1684 C CA . LEU A 1 206 ? 8.562 0.140 18.345 1.00 86.12 206 LEU A CA 1
ATOM 1685 C C . LEU A 1 206 ? 9.963 0.697 18.669 1.00 86.12 206 LEU A C 1
ATOM 1687 O O . LEU A 1 206 ? 10.556 1.496 17.933 1.00 86.12 206 LEU A O 1
ATOM 1691 N N . ASP A 1 207 ? 10.500 0.234 19.798 1.00 77.88 207 ASP A N 1
ATOM 1692 C CA . ASP A 1 207 ? 11.884 0.461 20.215 1.00 77.88 207 ASP A CA 1
ATOM 1693 C C . ASP A 1 207 ? 12.878 -0.363 19.366 1.00 77.88 207 ASP A C 1
ATOM 1695 O O . ASP A 1 207 ? 12.488 -1.307 18.680 1.00 77.88 207 ASP A O 1
ATOM 1699 N N . ASP A 1 208 ? 14.168 0.005 19.373 1.00 72.88 208 ASP A N 1
ATOM 1700 C CA . ASP A 1 208 ? 15.161 -0.484 18.393 1.00 72.88 208 ASP A CA 1
ATOM 1701 C C . ASP A 1 208 ? 15.349 -2.008 18.402 1.00 72.88 208 ASP A C 1
ATOM 1703 O O . ASP A 1 208 ? 15.376 -2.635 17.338 1.00 72.88 208 ASP A O 1
ATOM 1707 N N . GLU A 1 209 ? 15.474 -2.608 19.588 1.00 74.38 209 GLU A N 1
ATOM 1708 C CA . GLU A 1 209 ? 15.695 -4.052 19.727 1.00 74.38 209 GLU A CA 1
ATOM 1709 C C . GLU A 1 209 ? 14.484 -4.855 19.237 1.00 74.38 209 GLU A C 1
ATOM 1711 O O . GLU A 1 209 ? 14.628 -5.791 18.444 1.00 74.38 209 GLU A O 1
ATOM 1716 N N . GLU A 1 210 ? 13.280 -4.450 19.647 1.00 76.12 210 GLU A N 1
ATOM 1717 C CA . GLU A 1 210 ? 12.042 -5.139 19.288 1.00 76.12 210 GLU A CA 1
ATOM 1718 C C . GLU A 1 210 ? 11.715 -4.965 17.799 1.00 76.12 210 GLU A C 1
ATOM 1720 O O . GLU A 1 210 ? 11.369 -5.928 17.116 1.00 76.12 210 GLU A O 1
ATOM 1725 N N . ASN A 1 211 ? 11.917 -3.763 17.257 1.00 78.12 211 ASN A N 1
ATOM 1726 C CA . ASN A 1 211 ? 11.745 -3.471 15.838 1.00 78.12 211 ASN A CA 1
ATOM 1727 C C . ASN A 1 211 ? 12.655 -4.345 14.962 1.00 78.12 211 ASN A C 1
ATOM 1729 O O . ASN A 1 211 ? 12.180 -5.017 14.044 1.00 78.12 211 ASN A O 1
ATOM 1733 N N . SER A 1 212 ? 13.955 -4.391 15.273 1.00 76.31 212 SER A N 1
ATOM 1734 C CA . SER A 1 212 ? 14.926 -5.197 14.522 1.00 76.31 212 SER A CA 1
ATOM 1735 C C . SER A 1 212 ? 14.537 -6.679 14.499 1.00 76.31 212 SER A C 1
ATOM 1737 O O . SER A 1 212 ? 14.563 -7.320 13.442 1.00 76.31 212 SER A O 1
ATOM 1739 N N . LEU A 1 213 ? 14.094 -7.212 15.645 1.00 81.69 213 LEU A N 1
ATOM 1740 C CA . LEU A 1 213 ? 13.611 -8.585 15.754 1.00 81.69 213 LEU A CA 1
ATOM 1741 C C . LEU A 1 213 ? 12.373 -8.821 14.881 1.00 81.69 213 LEU A C 1
ATOM 1743 O O . LEU A 1 213 ? 12.345 -9.782 14.112 1.00 81.69 213 LEU A O 1
ATOM 1747 N N . LYS A 1 214 ? 11.367 -7.944 14.962 1.00 83.12 214 LYS A N 1
ATOM 1748 C CA . LYS A 1 214 ? 10.117 -8.071 14.199 1.00 83.12 214 LYS A CA 1
ATOM 1749 C C . LYS A 1 214 ? 10.340 -7.966 12.692 1.00 83.12 214 LYS A C 1
ATOM 1751 O O . LYS A 1 214 ? 9.812 -8.773 11.930 1.00 83.12 214 LYS A O 1
ATOM 1756 N N . VAL A 1 215 ? 11.174 -7.028 12.251 1.00 79.81 215 VAL A N 1
ATOM 1757 C CA . VAL A 1 215 ? 11.532 -6.875 10.835 1.00 79.81 215 VAL A CA 1
ATOM 1758 C C . VAL A 1 215 ? 12.307 -8.094 10.340 1.00 79.81 215 VAL A C 1
ATOM 1760 O O . VAL A 1 215 ? 12.010 -8.608 9.265 1.00 79.81 215 VAL A O 1
ATOM 1763 N N . SER A 1 216 ? 13.245 -8.618 11.132 1.00 80.12 216 SER A N 1
ATOM 1764 C CA . SER A 1 216 ? 13.945 -9.869 10.814 1.00 80.12 216 SER A CA 1
ATOM 1765 C C . SER A 1 216 ? 12.980 -11.057 10.702 1.00 80.12 216 SER A C 1
ATOM 1767 O O . SER A 1 216 ? 13.037 -11.818 9.735 1.00 80.12 216 SER A O 1
ATOM 1769 N N . GLN A 1 217 ? 12.027 -11.182 11.633 1.00 80.56 217 GLN A N 1
ATOM 1770 C CA . GLN A 1 217 ? 10.977 -12.204 11.584 1.00 80.56 217 GLN A CA 1
ATOM 1771 C C . GLN A 1 217 ? 10.121 -12.083 10.321 1.00 80.56 217 GLN A C 1
ATOM 1773 O O . GLN A 1 217 ? 9.899 -13.096 9.664 1.00 80.56 217 GLN A O 1
ATOM 1778 N N . LEU A 1 218 ? 9.705 -10.872 9.930 1.00 77.88 218 LEU A N 1
ATOM 1779 C CA . LEU A 1 218 ? 9.012 -10.653 8.657 1.00 77.88 218 LEU A CA 1
ATOM 1780 C C . LEU A 1 218 ? 9.840 -11.148 7.468 1.00 77.88 218 LEU A C 1
ATOM 1782 O O . LEU A 1 218 ? 9.312 -11.845 6.605 1.00 77.88 218 LEU A O 1
ATOM 1786 N N . PHE A 1 219 ? 11.134 -10.814 7.419 1.00 74.50 219 PHE A N 1
ATOM 1787 C CA . PHE A 1 219 ? 12.015 -11.258 6.337 1.00 74.50 219 PHE A CA 1
ATOM 1788 C C . PHE A 1 219 ? 12.163 -12.7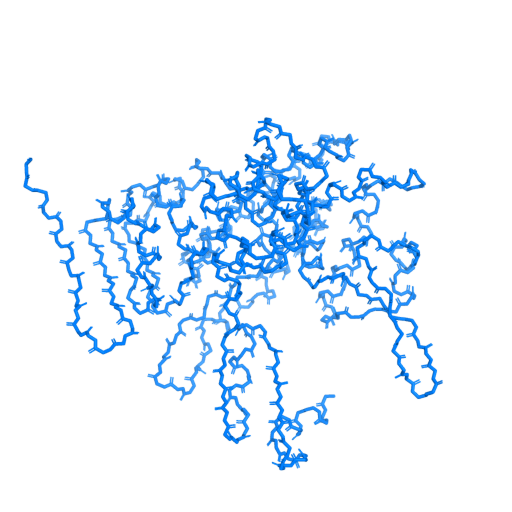76 6.262 1.00 74.50 219 PHE A C 1
ATOM 1790 O O . PHE A 1 219 ? 12.199 -13.313 5.156 1.00 74.50 219 PHE A O 1
ATOM 1797 N N . ASN A 1 220 ? 12.205 -13.454 7.408 1.00 71.38 220 ASN A N 1
ATOM 1798 C CA . ASN A 1 220 ? 12.298 -14.911 7.478 1.00 71.38 220 ASN A CA 1
ATOM 1799 C C . ASN A 1 220 ? 10.972 -15.596 7.114 1.00 71.38 220 ASN A C 1
ATOM 1801 O O . ASN A 1 220 ? 10.980 -16.584 6.384 1.00 71.38 220 ASN A O 1
ATOM 1805 N N . LEU A 1 221 ? 9.836 -15.049 7.566 1.00 66.50 221 LEU A N 1
ATOM 1806 C CA . LEU A 1 221 ? 8.491 -15.551 7.252 1.00 66.50 221 LEU A CA 1
ATOM 1807 C C . LEU A 1 221 ? 8.166 -15.491 5.759 1.00 66.50 221 LEU A C 1
ATOM 1809 O O . LEU A 1 221 ? 7.329 -16.253 5.283 1.00 66.50 221 LEU A O 1
ATOM 1813 N N . MET A 1 222 ? 8.810 -14.589 5.019 1.00 66.00 222 MET A N 1
ATOM 1814 C CA . MET A 1 222 ? 8.609 -14.477 3.579 1.00 66.00 222 MET A CA 1
ATOM 1815 C C . MET A 1 222 ? 9.222 -15.642 2.790 1.00 66.00 222 MET A C 1
ATOM 1817 O O . MET A 1 222 ? 8.982 -15.684 1.595 1.00 66.00 222 MET A O 1
ATOM 1821 N N . GLU A 1 223 ? 9.959 -16.584 3.408 1.00 61.00 223 GLU A N 1
ATOM 1822 C CA . GLU A 1 223 ? 10.486 -17.815 2.775 1.00 61.00 223 GLU A CA 1
ATOM 1823 C C . GLU A 1 223 ? 10.873 -17.617 1.294 1.00 61.00 223 GLU A C 1
ATOM 1825 O O . GLU A 1 223 ? 10.411 -18.335 0.408 1.00 61.00 223 GLU A O 1
ATOM 1830 N N . TRP A 1 224 ? 11.702 -16.604 1.005 1.00 60.12 224 TRP A N 1
ATOM 1831 C CA . TRP A 1 224 ? 11.915 -16.084 -0.356 1.00 60.12 224 TRP A CA 1
ATOM 1832 C C . TRP A 1 224 ? 12.243 -17.161 -1.401 1.00 60.12 224 TRP A C 1
ATOM 1834 O O . TRP A 1 224 ? 11.820 -17.056 -2.547 1.00 60.12 224 TRP A O 1
ATOM 1844 N N . LYS A 1 225 ? 12.937 -18.234 -0.998 1.00 44.78 225 LYS A N 1
ATOM 1845 C CA . LYS A 1 225 ? 13.238 -19.394 -1.854 1.00 44.78 225 LYS A CA 1
ATOM 1846 C C . LYS A 1 225 ? 12.003 -20.230 -2.222 1.00 44.78 225 LYS A C 1
ATOM 1848 O O . LYS A 1 225 ? 11.870 -20.627 -3.371 1.00 44.78 225 LYS A O 1
ATOM 1853 N N . ALA A 1 226 ? 11.070 -20.451 -1.295 1.00 49.78 226 ALA A N 1
ATOM 1854 C CA . ALA A 1 226 ? 9.837 -21.203 -1.552 1.00 49.78 226 ALA A CA 1
ATOM 1855 C C . ALA A 1 226 ? 8.843 -20.439 -2.449 1.00 49.78 226 ALA A C 1
ATOM 1857 O O . ALA A 1 226 ? 7.914 -21.033 -2.992 1.00 49.78 226 ALA A O 1
ATOM 1858 N N . ILE A 1 227 ? 9.026 -19.125 -2.596 1.00 48.31 227 ILE A N 1
ATOM 1859 C CA . ILE A 1 227 ? 8.255 -18.261 -3.497 1.00 48.31 227 ILE A CA 1
ATOM 1860 C C . ILE A 1 227 ? 8.756 -18.365 -4.946 1.00 48.31 227 ILE A C 1
ATOM 1862 O O . ILE A 1 227 ? 7.949 -18.306 -5.871 1.00 48.31 227 ILE A O 1
ATOM 1866 N N . ILE A 1 228 ? 10.067 -18.538 -5.138 1.00 49.03 228 ILE A N 1
ATOM 1867 C CA . ILE A 1 228 ? 10.722 -18.584 -6.455 1.00 49.03 228 ILE A CA 1
ATOM 1868 C C . ILE A 1 228 ? 10.663 -19.997 -7.059 1.00 49.03 228 ILE A C 1
ATOM 1870 O O . ILE A 1 228 ? 10.419 -20.129 -8.254 1.00 49.03 228 ILE A O 1
ATOM 1874 N N . ASP A 1 229 ? 10.828 -21.039 -6.234 1.00 42.59 229 ASP A N 1
ATOM 1875 C CA . ASP A 1 229 ? 10.982 -22.435 -6.682 1.00 42.59 229 ASP A CA 1
ATOM 1876 C C . ASP A 1 229 ? 9.680 -23.261 -6.660 1.00 42.59 229 ASP A C 1
ATOM 1878 O O . ASP A 1 229 ? 9.734 -24.489 -6.726 1.00 42.59 229 ASP A O 1
ATOM 1882 N N . ARG A 1 230 ? 8.490 -22.649 -6.544 1.00 44.31 230 ARG A N 1
ATOM 1883 C CA . ARG A 1 230 ? 7.227 -23.413 -6.614 1.00 44.31 230 ARG A CA 1
ATOM 1884 C C . ARG A 1 230 ? 7.040 -23.972 -8.030 1.00 44.31 230 ARG A C 1
ATOM 1886 O O . ARG A 1 230 ? 6.769 -23.188 -8.939 1.00 44.31 230 ARG A O 1
ATOM 1893 N N . PRO A 1 231 ? 7.107 -25.302 -8.237 1.00 39.62 231 PRO A N 1
ATOM 1894 C CA . PRO A 1 231 ? 6.820 -25.882 -9.537 1.00 39.62 231 PRO A CA 1
ATOM 1895 C C . PRO A 1 231 ? 5.316 -25.749 -9.778 1.00 39.62 231 PRO A C 1
ATOM 1897 O O . PRO A 1 231 ? 4.513 -26.315 -9.031 1.00 39.62 231 PRO A O 1
ATOM 1900 N N . SER A 1 232 ? 4.929 -24.992 -10.801 1.00 44.28 232 SER A N 1
ATOM 1901 C CA . SER A 1 232 ? 3.575 -25.071 -11.343 1.00 44.28 232 SER A CA 1
ATOM 1902 C C . SER A 1 232 ? 3.530 -26.229 -12.347 1.00 44.28 232 SER A C 1
ATOM 1904 O O . SER A 1 232 ? 4.401 -26.302 -13.211 1.00 44.28 232 SER A O 1
ATOM 1906 N N . PRO A 1 233 ? 2.561 -27.154 -12.257 1.00 45.94 233 PRO A N 1
ATOM 1907 C CA . PRO A 1 233 ? 2.476 -28.306 -13.153 1.00 45.94 233 PRO A CA 1
ATOM 1908 C C . PRO A 1 233 ? 1.942 -27.984 -14.564 1.00 45.94 233 PRO A C 1
ATOM 1910 O O . PRO A 1 233 ? 1.719 -28.918 -15.332 1.00 45.94 233 PRO A O 1
ATOM 1913 N N . ASP A 1 234 ? 1.731 -26.711 -14.923 1.00 45.44 234 ASP A N 1
ATOM 1914 C CA . ASP A 1 234 ? 1.191 -26.313 -16.230 1.00 45.44 234 ASP A CA 1
ATOM 1915 C C . ASP A 1 234 ? 2.217 -25.538 -17.081 1.00 45.44 234 ASP A C 1
ATOM 1917 O O . ASP A 1 234 ? 2.927 -24.659 -16.592 1.00 45.44 234 ASP A O 1
ATOM 1921 N N . LEU A 1 235 ? 2.273 -25.854 -18.380 1.00 42.91 235 LEU A N 1
ATOM 1922 C CA . LEU A 1 235 ? 3.300 -25.481 -19.379 1.00 42.91 235 LEU A CA 1
ATOM 1923 C C . LEU A 1 235 ? 3.342 -23.977 -19.769 1.00 42.91 235 LEU A C 1
ATOM 1925 O O . LEU A 1 235 ? 3.733 -23.623 -20.884 1.00 42.91 235 LEU A O 1
ATOM 1929 N N . ARG A 1 236 ? 2.930 -23.062 -18.880 1.00 49.41 236 ARG A N 1
ATOM 1930 C CA . ARG A 1 236 ? 3.012 -21.595 -19.048 1.00 49.41 236 ARG A CA 1
ATOM 1931 C C . ARG A 1 236 ? 3.497 -20.941 -17.747 1.00 49.41 236 ARG A C 1
ATOM 1933 O O . ARG A 1 236 ? 2.747 -20.263 -17.051 1.00 49.41 236 ARG A O 1
ATOM 1940 N N . GLU A 1 237 ? 4.764 -21.187 -17.429 1.00 55.12 237 GLU A N 1
ATOM 1941 C CA . GLU A 1 237 ? 5.478 -20.867 -16.180 1.00 55.12 237 GLU A CA 1
ATOM 1942 C C . GLU A 1 237 ? 5.618 -19.358 -15.871 1.00 55.12 237 GLU A C 1
ATOM 1944 O O . GLU A 1 237 ? 6.710 -18.801 -15.970 1.00 55.12 237 GLU A O 1
ATOM 1949 N N . ARG A 1 238 ? 4.540 -18.657 -15.495 1.00 63.00 238 ARG A N 1
ATOM 1950 C CA . ARG A 1 238 ? 4.627 -17.261 -15.010 1.00 63.00 238 ARG A CA 1
ATOM 1951 C C . ARG A 1 238 ? 5.481 -17.170 -13.742 1.00 63.00 238 ARG A C 1
ATOM 1953 O O . ARG A 1 238 ? 5.345 -17.994 -12.840 1.00 63.00 238 ARG A O 1
ATOM 1960 N N . ARG A 1 239 ? 6.318 -16.134 -13.640 1.00 61.72 239 ARG A N 1
ATOM 1961 C CA . ARG A 1 239 ? 7.178 -15.919 -12.467 1.00 61.72 239 ARG A CA 1
ATOM 1962 C C . ARG A 1 239 ? 6.361 -15.272 -11.345 1.00 61.72 239 ARG A C 1
ATOM 1964 O O . ARG A 1 239 ? 5.813 -14.184 -11.523 1.00 61.72 239 ARG A O 1
ATOM 1971 N N . SER A 1 240 ? 6.274 -15.926 -10.185 1.00 61.28 240 SER A N 1
ATOM 1972 C CA . SER A 1 240 ? 5.640 -15.339 -8.998 1.00 61.28 240 SER A CA 1
ATOM 1973 C C . SER A 1 240 ? 6.557 -14.269 -8.401 1.00 61.28 240 SER A C 1
ATOM 1975 O O . SER A 1 240 ? 7.710 -14.543 -8.075 1.00 61.28 240 SER A O 1
ATOM 1977 N N . ASN A 1 241 ? 6.062 -13.036 -8.277 1.00 65.81 241 ASN A N 1
ATOM 1978 C CA . ASN A 1 241 ? 6.771 -11.927 -7.632 1.00 65.81 241 ASN A CA 1
ATOM 1979 C C . ASN A 1 241 ? 5.822 -11.272 -6.616 1.00 65.81 241 ASN A C 1
ATOM 1981 O O . ASN A 1 241 ? 5.223 -10.231 -6.900 1.00 65.81 241 ASN A O 1
ATOM 1985 N N . PRO A 1 242 ? 5.552 -11.943 -5.480 1.00 71.25 242 PRO A N 1
ATOM 1986 C CA . PRO A 1 242 ? 4.599 -11.449 -4.506 1.00 71.25 242 PRO A CA 1
ATOM 1987 C C . PRO A 1 242 ? 5.121 -10.159 -3.890 1.00 71.25 242 PRO A C 1
ATOM 1989 O O . PRO A 1 242 ? 6.306 -10.010 -3.605 1.00 71.25 242 PRO A O 1
ATOM 1992 N N . ILE A 1 243 ? 4.193 -9.240 -3.655 1.00 77.38 243 ILE A N 1
ATOM 1993 C CA . ILE A 1 243 ? 4.459 -7.932 -3.074 1.00 77.38 243 ILE A CA 1
ATOM 1994 C C . ILE A 1 243 ? 3.758 -7.895 -1.711 1.00 77.38 243 ILE A C 1
ATOM 1996 O O . ILE A 1 243 ? 2.547 -7.670 -1.656 1.00 77.38 243 ILE A O 1
ATOM 2000 N N . PRO A 1 244 ? 4.468 -8.178 -0.605 1.00 85.19 244 PRO A N 1
ATOM 2001 C CA . PRO A 1 244 ? 3.877 -8.249 0.726 1.00 85.19 244 PRO A CA 1
ATOM 2002 C C . PRO A 1 244 ? 3.446 -6.847 1.187 1.00 85.19 244 PRO A C 1
ATOM 2004 O O . PRO A 1 244 ? 4.312 -5.985 1.373 1.00 85.19 244 PRO A O 1
ATOM 2007 N N . PRO A 1 245 ? 2.141 -6.580 1.404 1.00 90.00 245 PRO A N 1
ATOM 2008 C CA . PRO A 1 245 ? 1.675 -5.217 1.670 1.00 90.00 245 PRO A CA 1
ATOM 2009 C C . PRO A 1 245 ? 2.270 -4.597 2.938 1.00 90.00 245 PRO A C 1
ATOM 2011 O O . PRO A 1 245 ? 2.611 -3.419 2.931 1.00 90.00 245 PRO A O 1
ATOM 2014 N N . VAL A 1 246 ? 2.486 -5.394 3.996 1.00 92.75 246 VAL A N 1
ATOM 2015 C CA . VAL A 1 246 ? 3.150 -4.942 5.237 1.00 92.75 246 VAL A CA 1
ATOM 2016 C C . VAL A 1 246 ? 4.524 -4.335 4.934 1.00 92.75 246 VAL A C 1
ATOM 2018 O O . VAL A 1 246 ? 4.870 -3.285 5.469 1.00 92.75 246 VAL A O 1
ATOM 2021 N N . MET A 1 247 ? 5.300 -4.953 4.038 1.00 90.94 247 MET A N 1
ATOM 2022 C CA . MET A 1 247 ? 6.613 -4.433 3.664 1.00 90.94 247 MET A CA 1
ATOM 2023 C C . MET A 1 247 ? 6.500 -3.126 2.885 1.00 90.94 247 MET A C 1
ATOM 2025 O O . MET A 1 247 ? 7.238 -2.190 3.182 1.00 90.94 247 MET A O 1
ATOM 2029 N N . LEU A 1 248 ? 5.573 -3.031 1.927 1.00 93.94 248 LEU A N 1
ATOM 2030 C CA . LEU A 1 248 ? 5.352 -1.784 1.189 1.00 93.94 248 LEU A CA 1
ATOM 2031 C C . LEU A 1 248 ? 5.003 -0.626 2.119 1.00 93.94 248 LEU A C 1
ATOM 2033 O O . LEU A 1 248 ? 5.622 0.434 2.030 1.00 93.94 248 LEU A O 1
ATOM 2037 N N . PHE A 1 249 ? 4.074 -0.855 3.050 1.00 97.12 249 PHE A N 1
ATOM 2038 C CA . PHE A 1 249 ? 3.715 0.140 4.051 1.00 97.12 249 PHE A CA 1
ATOM 2039 C C . PHE A 1 249 ? 4.904 0.507 4.933 1.00 97.12 249 PHE A C 1
ATOM 2041 O O . PHE A 1 249 ? 5.117 1.686 5.202 1.00 97.12 249 PHE A O 1
ATOM 2048 N N . LEU A 1 250 ? 5.734 -0.463 5.323 1.00 94.88 250 LEU A N 1
ATOM 2049 C CA . LEU A 1 250 ? 6.934 -0.196 6.110 1.00 94.88 250 LEU A CA 1
ATOM 2050 C C . LEU A 1 250 ? 7.902 0.735 5.358 1.00 94.88 250 LEU A C 1
ATOM 2052 O O . LEU A 1 250 ? 8.366 1.724 5.920 1.00 94.88 250 LEU A O 1
ATOM 2056 N N . TYR A 1 251 ? 8.160 0.485 4.071 1.00 95.38 251 TYR A N 1
ATOM 2057 C CA . TYR A 1 251 ? 8.978 1.376 3.239 1.00 95.38 251 TYR A CA 1
ATOM 2058 C C . TYR A 1 251 ? 8.347 2.762 3.065 1.00 95.38 251 TYR A C 1
ATOM 2060 O O . TYR A 1 251 ? 9.044 3.773 3.189 1.00 95.38 251 TYR A O 1
ATOM 2068 N N . GLY A 1 252 ? 7.037 2.826 2.830 1.00 96.94 252 GLY A N 1
ATOM 2069 C CA . GLY A 1 252 ? 6.318 4.084 2.645 1.00 96.94 252 GLY A CA 1
ATOM 2070 C C . GLY A 1 252 ? 6.243 4.932 3.914 1.00 96.94 252 GLY A C 1
ATOM 2071 O O . GLY A 1 252 ? 6.389 6.145 3.849 1.00 96.94 252 GLY A O 1
ATOM 2072 N N . LEU A 1 253 ? 6.128 4.323 5.094 1.00 95.56 253 LEU A N 1
ATOM 2073 C CA . LEU A 1 253 ? 6.169 5.030 6.380 1.00 95.56 253 LEU A CA 1
ATOM 2074 C C . LEU A 1 253 ? 7.572 5.567 6.704 1.00 95.56 253 LEU A C 1
ATOM 2076 O O . LEU A 1 253 ? 7.737 6.532 7.457 1.00 95.56 253 LEU A O 1
ATOM 2080 N N . LEU A 1 254 ? 8.613 4.978 6.109 1.00 94.19 254 LEU A N 1
ATOM 2081 C CA . LEU A 1 254 ? 9.971 5.496 6.218 1.00 94.19 254 LEU A CA 1
ATOM 2082 C C . LEU A 1 254 ? 10.260 6.644 5.259 1.00 94.19 254 LEU A C 1
ATOM 2084 O O . LEU A 1 254 ? 11.269 7.319 5.475 1.00 94.19 254 LEU A O 1
ATOM 2088 N N . ASN A 1 255 ? 9.409 6.902 4.262 1.00 94.94 255 ASN A N 1
ATOM 2089 C CA . ASN A 1 255 ? 9.464 8.101 3.431 1.00 94.94 255 ASN A CA 1
ATOM 2090 C C . ASN A 1 255 ? 9.454 9.360 4.321 1.00 94.94 255 ASN A C 1
ATOM 2092 O O . ASN A 1 255 ? 8.693 9.470 5.286 1.00 94.94 255 ASN A O 1
ATOM 2096 N N . GLU A 1 256 ? 10.371 10.283 4.040 1.00 91.44 256 GLU A N 1
ATOM 2097 C CA . GLU A 1 256 ? 10.578 11.475 4.864 1.00 91.44 256 GLU A CA 1
ATOM 2098 C C . GLU A 1 256 ? 9.411 12.458 4.729 1.00 91.44 256 GLU A C 1
ATOM 2100 O O . GLU A 1 256 ? 8.958 12.978 5.746 1.00 91.44 256 GLU A O 1
ATOM 2105 N N . GLU A 1 257 ? 8.871 12.643 3.520 1.00 91.44 257 GLU A N 1
ATOM 2106 C CA . GLU A 1 257 ? 7.721 13.523 3.267 1.00 91.44 257 GLU A CA 1
ATOM 2107 C C . GLU A 1 257 ? 6.457 12.971 3.940 1.00 91.44 257 GLU A C 1
ATOM 2109 O O . GLU A 1 257 ? 5.810 13.669 4.720 1.00 91.44 257 GLU A O 1
ATOM 2114 N N . VAL A 1 258 ? 6.149 11.690 3.699 1.00 93.06 258 VAL A N 1
ATOM 2115 C CA . VAL A 1 258 ? 4.950 11.020 4.239 1.00 93.06 258 VAL A CA 1
ATOM 2116 C C . VAL A 1 258 ? 4.962 11.030 5.760 1.00 93.06 258 VAL A C 1
ATOM 2118 O O . VAL A 1 258 ? 3.975 11.385 6.395 1.00 93.06 258 VAL A O 1
ATOM 2121 N N . SER A 1 259 ? 6.094 10.675 6.363 1.00 90.12 259 SER A N 1
ATOM 2122 C CA . SER A 1 259 ? 6.186 10.653 7.814 1.00 90.12 259 SER A CA 1
ATOM 2123 C C . SER A 1 259 ? 6.175 12.039 8.429 1.00 90.12 259 SER A C 1
ATOM 2125 O O . SER A 1 259 ? 5.592 12.179 9.491 1.00 90.12 259 SER A O 1
ATOM 2127 N N . SER A 1 260 ? 6.812 13.041 7.821 1.00 87.88 260 SER A N 1
ATOM 2128 C CA . SER A 1 260 ? 6.777 14.399 8.378 1.00 87.88 260 SER A CA 1
ATOM 2129 C C . SER A 1 260 ? 5.348 14.941 8.363 1.00 87.88 260 SER A C 1
ATOM 2131 O O . SER A 1 260 ? 4.886 15.436 9.384 1.00 87.88 260 SER A O 1
ATOM 2133 N N . SER A 1 261 ? 4.624 14.730 7.256 1.00 87.69 261 SER A N 1
ATOM 2134 C CA . SER A 1 261 ? 3.200 15.068 7.135 1.00 87.69 261 SER A CA 1
ATOM 2135 C C . SER A 1 261 ? 2.341 14.327 8.168 1.00 87.69 261 SER A C 1
ATOM 2137 O O . SER A 1 261 ? 1.492 14.932 8.816 1.00 87.69 261 SER A O 1
ATOM 2139 N N . PHE A 1 262 ? 2.588 13.030 8.383 1.00 88.44 262 PHE A N 1
ATOM 2140 C CA . PHE A 1 262 ? 1.869 12.244 9.391 1.00 88.44 262 PHE A CA 1
ATOM 2141 C C . PHE A 1 262 ? 2.089 12.771 10.812 1.00 88.44 262 PHE A C 1
ATOM 2143 O O . PHE A 1 262 ? 1.137 12.913 11.573 1.00 88.44 262 PHE A O 1
ATOM 2150 N N . LEU A 1 263 ? 3.338 13.073 11.168 1.00 85.56 263 LEU A N 1
ATOM 2151 C CA . LEU A 1 263 ? 3.702 13.587 12.489 1.00 85.56 263 LEU A CA 1
ATOM 2152 C C . LEU A 1 263 ? 3.090 14.968 12.756 1.00 85.56 263 LEU A C 1
ATOM 2154 O O . LEU A 1 263 ? 2.598 15.207 13.852 1.00 85.56 263 LEU A O 1
ATOM 2158 N N . GLU A 1 264 ? 3.085 15.842 11.746 1.00 84.19 264 GLU A N 1
ATOM 2159 C CA . GLU A 1 264 ? 2.444 17.161 11.808 1.00 84.19 264 GLU A CA 1
ATOM 2160 C C . GLU A 1 264 ? 0.932 17.029 12.040 1.00 84.19 264 GLU A C 1
ATOM 2162 O O . GLU A 1 264 ? 0.405 17.608 12.984 1.00 84.19 264 GLU A O 1
ATOM 2167 N N . LYS A 1 265 ? 0.241 16.202 11.242 1.00 83.56 265 LYS A N 1
ATOM 2168 C CA . LYS A 1 265 ? -1.221 16.018 11.328 1.00 83.56 265 LYS A CA 1
ATOM 2169 C C . LYS A 1 265 ? -1.694 15.285 12.581 1.00 83.56 265 LYS A C 1
ATOM 2171 O O . LYS A 1 265 ? -2.858 15.390 12.941 1.00 83.56 265 LYS A O 1
ATOM 2176 N N . THR A 1 266 ? -0.825 14.498 13.209 1.00 80.25 266 THR A N 1
ATOM 2177 C CA . THR A 1 266 ? -1.132 13.785 14.461 1.00 80.25 266 THR A CA 1
ATOM 2178 C C . THR A 1 266 ? -0.716 14.570 15.705 1.00 80.25 266 THR A C 1
ATOM 2180 O O . THR A 1 266 ? -0.833 14.038 16.808 1.00 80.25 266 THR A O 1
ATOM 2183 N N . GLU A 1 267 ? -0.209 15.800 15.533 1.00 77.62 267 GLU A N 1
ATOM 2184 C CA . GLU A 1 267 ? 0.305 16.676 16.597 1.00 77.62 267 GLU A CA 1
ATOM 2185 C C . GLU A 1 267 ? 1.295 15.972 17.541 1.00 77.62 267 GLU A C 1
ATOM 2187 O O . GLU A 1 267 ? 1.415 16.280 18.730 1.00 77.62 267 GLU A O 1
ATOM 2192 N N . TRP A 1 268 ? 2.028 14.984 17.023 1.00 78.75 268 TRP A N 1
ATOM 2193 C CA . TRP A 1 268 ? 2.869 14.154 17.865 1.00 78.75 268 TRP A CA 1
ATOM 2194 C C . TRP A 1 268 ? 4.226 14.818 18.122 1.00 78.75 268 TRP A C 1
ATOM 2196 O O . TRP A 1 268 ? 5.059 14.973 17.226 1.00 78.75 268 TRP A O 1
ATOM 2206 N N . THR A 1 269 ? 4.501 15.133 19.390 1.00 74.50 269 THR A N 1
ATOM 2207 C CA . THR A 1 269 ? 5.835 15.549 19.841 1.00 74.50 269 THR A CA 1
ATOM 2208 C C . THR A 1 269 ? 6.809 14.377 19.781 1.00 74.50 269 THR A C 1
ATOM 2210 O O . THR A 1 269 ? 6.871 13.539 20.681 1.00 74.50 269 THR A O 1
ATOM 2213 N N . VAL A 1 270 ? 7.591 14.327 18.704 1.00 73.62 270 VAL A N 1
ATOM 2214 C CA . VAL A 1 270 ? 8.508 13.219 18.425 1.00 73.62 270 VAL A CA 1
ATOM 2215 C C . VAL A 1 270 ? 9.778 13.293 19.278 1.00 73.62 270 VAL A C 1
ATOM 2217 O O . VAL A 1 270 ? 10.578 14.220 19.097 1.00 73.62 270 VAL A O 1
ATOM 2220 N N . PRO A 1 271 ? 10.053 12.283 20.126 1.00 77.81 271 PRO A N 1
ATOM 2221 C CA . PRO A 1 271 ? 11.311 12.196 20.857 1.00 77.81 271 PRO A CA 1
ATOM 2222 C C . PRO A 1 271 ? 12.516 12.092 19.910 1.00 77.81 271 PRO A C 1
ATOM 2224 O O . PRO A 1 271 ? 12.452 11.450 18.858 1.00 77.81 271 PRO A O 1
ATOM 2227 N N . HIS A 1 272 ? 13.663 12.661 20.296 1.00 77.44 272 HIS A N 1
ATOM 2228 C CA . HIS A 1 272 ? 14.899 12.532 19.508 1.00 77.44 272 HIS A CA 1
ATOM 2229 C C . HIS A 1 272 ? 15.289 11.060 19.284 1.00 77.44 272 HIS A C 1
ATOM 2231 O O . HIS A 1 272 ? 15.774 10.697 18.211 1.00 77.44 272 HIS A O 1
ATOM 2237 N N . THR A 1 273 ? 15.026 10.205 20.276 1.00 79.50 273 THR A N 1
ATOM 2238 C CA . THR A 1 273 ? 15.233 8.757 20.194 1.00 79.50 273 THR A CA 1
ATOM 2239 C C . THR A 1 273 ? 14.493 8.165 18.997 1.00 79.50 273 THR A C 1
ATOM 2241 O O . THR A 1 273 ? 15.141 7.558 18.152 1.00 79.50 273 THR A O 1
ATOM 2244 N N . PHE A 1 274 ? 13.198 8.445 18.819 1.00 83.56 274 PHE A N 1
ATOM 2245 C CA . PHE A 1 274 ? 12.408 7.952 17.682 1.00 83.56 274 PHE A CA 1
ATOM 2246 C C . PHE A 1 274 ? 13.023 8.309 16.318 1.00 83.56 274 PHE A C 1
ATOM 2248 O O . PHE A 1 274 ? 13.088 7.467 15.421 1.00 83.56 274 PHE A O 1
ATOM 2255 N N . LYS A 1 275 ? 13.532 9.539 16.152 1.00 84.38 275 LYS A N 1
ATOM 2256 C CA . LYS A 1 275 ? 14.191 9.958 14.899 1.00 84.38 275 LYS A CA 1
ATOM 2257 C C . LYS A 1 275 ? 15.438 9.119 14.600 1.00 84.38 275 LYS A C 1
ATOM 2259 O O . LYS A 1 275 ? 15.658 8.750 13.443 1.00 84.38 275 LYS A O 1
ATOM 2264 N N . LEU A 1 276 ? 16.244 8.814 15.621 1.00 84.62 276 LEU A N 1
ATOM 2265 C CA . LEU A 1 276 ? 17.415 7.939 15.490 1.00 84.62 276 LEU A CA 1
ATOM 2266 C C . LEU A 1 276 ? 17.001 6.512 15.114 1.00 84.62 276 LEU A C 1
ATOM 2268 O O . LEU A 1 276 ? 17.531 5.977 14.138 1.00 84.62 276 LEU A O 1
ATOM 2272 N N . ARG A 1 277 ? 16.006 5.952 15.812 1.00 84.31 277 ARG A N 1
ATOM 2273 C CA . ARG A 1 277 ? 15.475 4.603 15.557 1.00 84.31 277 ARG A CA 1
ATOM 2274 C C . ARG A 1 277 ? 15.010 4.430 14.123 1.00 84.31 277 ARG A C 1
ATOM 2276 O O . ARG A 1 277 ? 15.464 3.561 13.379 1.00 84.31 277 ARG A O 1
ATOM 2283 N N . LYS A 1 278 ? 14.168 5.364 13.680 1.00 87.31 278 LYS A N 1
ATOM 2284 C CA . LYS A 1 278 ? 13.640 5.400 12.318 1.00 87.31 278 LYS A CA 1
ATOM 2285 C C . LYS A 1 278 ? 14.759 5.465 11.275 1.00 87.31 278 LYS A C 1
ATOM 2287 O O . LYS A 1 278 ? 14.673 4.830 10.221 1.00 87.31 278 LYS A O 1
ATOM 2292 N N . LYS A 1 279 ? 15.824 6.225 11.553 1.00 88.88 279 LYS A N 1
ATOM 2293 C CA . LYS A 1 279 ? 16.991 6.323 10.670 1.00 88.88 279 LYS A CA 1
ATOM 2294 C C . LYS A 1 279 ? 17.731 4.990 10.566 1.00 88.88 279 LYS A C 1
ATOM 2296 O O . LYS A 1 279 ? 18.155 4.649 9.462 1.00 88.88 279 LYS A O 1
ATOM 2301 N N . GLU A 1 280 ? 17.886 4.247 11.660 1.00 87.62 280 GLU A N 1
ATOM 2302 C CA . GLU A 1 280 ? 18.548 2.938 11.630 1.00 87.62 280 GLU A CA 1
ATOM 2303 C C . GLU A 1 280 ? 17.695 1.884 10.919 1.00 87.62 280 GLU A C 1
ATOM 2305 O O . GLU A 1 280 ? 18.190 1.229 9.999 1.00 87.62 280 GLU A O 1
ATOM 2310 N N . LEU A 1 281 ? 16.389 1.825 11.205 1.00 88.62 281 LEU A N 1
ATOM 2311 C CA . LEU A 1 281 ? 15.454 0.972 10.466 1.00 88.62 281 LEU A CA 1
ATOM 2312 C C . LEU A 1 281 ? 15.508 1.260 8.953 1.00 88.62 281 LEU A C 1
ATOM 2314 O O . LEU A 1 281 ? 15.635 0.343 8.136 1.00 88.62 281 LEU A O 1
ATOM 2318 N N . ARG A 1 282 ? 15.512 2.543 8.561 1.00 90.75 282 ARG A N 1
ATOM 2319 C CA . ARG A 1 282 ? 15.665 2.962 7.155 1.00 90.75 282 ARG A CA 1
ATOM 2320 C C . ARG A 1 282 ? 16.975 2.468 6.545 1.00 90.75 282 ARG A C 1
ATOM 2322 O O . ARG A 1 282 ? 16.975 2.107 5.371 1.00 90.75 282 ARG A O 1
ATOM 2329 N N . LYS A 1 283 ? 18.087 2.416 7.287 1.00 90.12 283 LYS A N 1
ATOM 2330 C CA . LYS A 1 283 ? 19.341 1.829 6.776 1.00 90.12 283 LYS A CA 1
ATOM 2331 C C . LYS A 1 283 ? 19.214 0.321 6.576 1.00 90.12 283 LYS A C 1
ATOM 2333 O O . LYS A 1 283 ? 19.623 -0.166 5.524 1.00 90.12 283 LYS A O 1
ATOM 2338 N N . THR A 1 284 ? 18.651 -0.399 7.544 1.00 88.25 284 THR A N 1
ATOM 2339 C CA . THR A 1 284 ? 18.470 -1.857 7.471 1.00 88.25 284 THR A CA 1
ATOM 2340 C C . THR A 1 284 ? 17.616 -2.252 6.271 1.00 88.25 284 THR A C 1
ATOM 2342 O O . THR A 1 284 ? 18.050 -3.059 5.450 1.00 88.25 284 THR A O 1
ATOM 2345 N N . LEU A 1 285 ? 16.465 -1.607 6.078 1.00 88.69 285 LEU A N 1
ATOM 2346 C CA . LEU A 1 285 ? 15.593 -1.891 4.937 1.00 88.69 285 LEU A CA 1
ATOM 2347 C C . LEU A 1 285 ? 16.224 -1.508 3.592 1.00 88.69 285 LEU A C 1
ATOM 2349 O O . LEU A 1 285 ? 16.122 -2.242 2.612 1.00 88.69 285 LEU A O 1
ATOM 2353 N N . LYS A 1 286 ? 16.977 -0.405 3.537 1.00 91.44 286 LYS A N 1
ATOM 2354 C CA . LYS A 1 286 ? 17.749 -0.055 2.336 1.00 91.44 286 LYS A CA 1
ATOM 2355 C C . LYS A 1 286 ? 18.775 -1.129 1.958 1.00 91.44 286 LYS A C 1
ATOM 2357 O O . LYS A 1 286 ? 18.979 -1.361 0.770 1.00 91.44 286 LYS A O 1
ATOM 2362 N N . ARG A 1 287 ? 19.408 -1.797 2.932 1.00 88.31 287 ARG A N 1
ATOM 2363 C CA . ARG A 1 287 ? 20.285 -2.954 2.660 1.00 88.31 287 ARG A CA 1
ATOM 2364 C C . ARG A 1 287 ? 19.480 -4.148 2.144 1.00 88.31 287 ARG A C 1
ATOM 2366 O O . ARG A 1 287 ? 19.926 -4.802 1.208 1.00 88.31 287 ARG A O 1
ATOM 2373 N N . ALA A 1 288 ? 18.287 -4.389 2.688 1.00 87.62 288 ALA A N 1
ATOM 2374 C CA . ALA A 1 288 ? 17.426 -5.484 2.248 1.00 87.62 288 ALA A CA 1
ATOM 2375 C C . ALA A 1 288 ? 17.013 -5.368 0.770 1.00 87.62 288 ALA A C 1
ATOM 2377 O O . ALA A 1 288 ? 17.013 -6.379 0.079 1.00 87.62 288 ALA A O 1
ATOM 2378 N N . ILE A 1 289 ? 16.758 -4.159 0.247 1.00 88.88 289 ILE A N 1
ATOM 2379 C CA . ILE A 1 289 ? 16.469 -3.944 -1.191 1.00 88.88 289 ILE A CA 1
ATOM 2380 C C . ILE A 1 289 ? 17.596 -4.486 -2.081 1.00 88.88 289 ILE A C 1
ATOM 2382 O O . ILE A 1 289 ? 17.335 -5.066 -3.132 1.00 88.88 289 ILE A O 1
ATOM 2386 N N . VAL A 1 290 ? 18.854 -4.330 -1.662 1.00 85.94 290 VAL A N 1
ATOM 2387 C CA . VAL A 1 290 ? 20.000 -4.855 -2.417 1.00 85.94 290 VAL A CA 1
ATOM 2388 C C . VAL A 1 290 ? 19.950 -6.381 -2.476 1.00 85.94 290 VAL A C 1
ATOM 2390 O O . VAL A 1 290 ? 20.137 -6.951 -3.546 1.00 85.94 290 VAL A O 1
ATOM 2393 N N . LEU A 1 291 ? 19.627 -7.034 -1.355 1.00 83.31 291 LEU A N 1
ATOM 2394 C CA . LEU A 1 291 ? 19.484 -8.491 -1.284 1.00 83.31 291 LEU A CA 1
ATOM 2395 C C . LEU A 1 291 ? 18.306 -8.988 -2.137 1.00 83.31 291 LEU A C 1
ATOM 2397 O O . LEU A 1 291 ? 18.452 -9.977 -2.847 1.00 83.31 291 LEU A O 1
ATOM 2401 N N . MET A 1 292 ? 17.170 -8.281 -2.127 1.00 83.62 292 MET A N 1
ATOM 2402 C CA . MET A 1 292 ? 16.001 -8.593 -2.966 1.00 83.62 292 MET A CA 1
ATOM 2403 C C . MET A 1 292 ? 16.356 -8.666 -4.454 1.00 83.62 292 MET A C 1
ATOM 2405 O O . MET A 1 292 ? 15.976 -9.619 -5.130 1.00 83.62 292 MET A O 1
ATOM 2409 N N . ILE A 1 293 ? 17.110 -7.680 -4.948 1.00 81.50 293 ILE A N 1
ATOM 2410 C CA . ILE A 1 293 ? 17.508 -7.618 -6.358 1.00 81.50 293 ILE A CA 1
ATOM 2411 C C . ILE A 1 293 ? 18.594 -8.660 -6.661 1.00 81.50 293 ILE A C 1
ATOM 2413 O O . ILE A 1 293 ? 18.496 -9.375 -7.648 1.00 81.50 293 ILE A O 1
ATOM 2417 N N . GLN A 1 294 ? 19.632 -8.758 -5.825 1.00 80.25 294 GLN A N 1
ATOM 2418 C CA . GLN A 1 294 ? 20.827 -9.548 -6.152 1.00 80.25 294 GLN A CA 1
ATOM 2419 C C . GLN A 1 294 ? 20.705 -11.041 -5.847 1.00 80.25 294 GLN A C 1
ATOM 2421 O O . GLN A 1 294 ? 21.328 -11.846 -6.530 1.00 80.25 294 GLN A O 1
ATOM 2426 N N . GLN A 1 295 ? 19.976 -11.412 -4.794 1.00 74.06 295 GLN A N 1
ATOM 2427 C CA . GLN A 1 295 ? 19.957 -12.788 -4.282 1.00 74.06 295 GLN A CA 1
ATOM 2428 C C . GLN A 1 295 ? 18.641 -13.508 -4.560 1.00 74.06 295 GLN A C 1
ATOM 2430 O O . GLN A 1 295 ? 18.648 -14.723 -4.737 1.00 74.06 295 GLN A O 1
ATOM 2435 N N . TYR A 1 296 ? 17.525 -12.777 -4.582 1.00 71.69 296 TYR A N 1
ATOM 2436 C CA . TYR A 1 296 ? 16.191 -13.376 -4.630 1.00 71.69 296 TYR A CA 1
ATOM 2437 C C . TYR A 1 296 ? 15.465 -13.165 -5.965 1.00 71.69 296 TYR A C 1
ATOM 2439 O O . TYR A 1 296 ? 14.442 -13.794 -6.187 1.00 71.69 296 TYR A O 1
ATOM 2447 N N . GLY A 1 297 ? 15.958 -12.319 -6.876 1.00 73.19 297 GLY A N 1
ATOM 2448 C CA . GLY A 1 297 ? 15.325 -12.141 -8.192 1.00 73.19 297 GLY A CA 1
ATOM 2449 C C . GLY A 1 297 ? 13.845 -11.734 -8.108 1.00 73.19 297 GLY A C 1
ATOM 2450 O O . GLY A 1 297 ? 13.007 -12.241 -8.851 1.00 73.19 297 GLY A O 1
ATOM 2451 N N . ILE A 1 298 ? 13.524 -10.877 -7.134 1.00 79.81 298 ILE A N 1
ATOM 2452 C CA . ILE A 1 298 ? 12.193 -10.299 -6.892 1.00 79.81 298 ILE A CA 1
ATOM 2453 C C . ILE A 1 298 ? 12.233 -8.801 -7.214 1.00 79.81 298 ILE A C 1
ATOM 2455 O O . ILE A 1 298 ? 11.923 -7.931 -6.397 1.00 79.81 298 ILE A O 1
ATOM 2459 N N . GLU A 1 299 ? 12.672 -8.490 -8.434 1.00 87.38 299 GLU A N 1
ATOM 2460 C CA . GLU A 1 299 ? 12.988 -7.131 -8.873 1.00 87.38 299 GLU A CA 1
ATOM 2461 C C . GLU A 1 299 ? 11.767 -6.216 -8.799 1.00 87.38 299 GLU A C 1
ATOM 2463 O O . GLU A 1 299 ? 11.871 -5.112 -8.269 1.00 87.38 299 GLU A O 1
ATOM 2468 N N . LEU A 1 300 ? 10.597 -6.679 -9.256 1.00 89.62 300 LEU A N 1
ATOM 2469 C CA . LEU A 1 300 ? 9.368 -5.889 -9.196 1.00 89.62 300 LEU A CA 1
ATOM 2470 C C . LEU A 1 300 ? 9.040 -5.465 -7.756 1.00 89.62 300 LEU A C 1
ATOM 2472 O O . LEU A 1 300 ? 8.814 -4.281 -7.509 1.00 89.62 300 LEU A O 1
ATOM 2476 N N . PHE A 1 301 ? 9.088 -6.384 -6.787 1.00 89.81 301 PHE A N 1
ATOM 2477 C CA . PHE A 1 301 ? 8.869 -6.036 -5.384 1.00 89.81 301 PHE A CA 1
ATOM 2478 C C . PHE A 1 301 ? 9.889 -5.012 -4.857 1.00 89.81 301 PHE A C 1
ATOM 2480 O O . PHE A 1 301 ? 9.510 -4.042 -4.193 1.00 89.81 301 PHE A O 1
ATOM 2487 N N . ALA A 1 302 ? 11.171 -5.165 -5.198 1.00 92.12 302 ALA A N 1
ATOM 2488 C CA . ALA A 1 302 ? 12.198 -4.193 -4.829 1.00 92.12 302 ALA A CA 1
ATOM 2489 C C . ALA A 1 302 ? 11.923 -2.797 -5.424 1.00 92.12 302 ALA A C 1
ATOM 2491 O O . ALA A 1 302 ? 12.104 -1.787 -4.738 1.00 92.12 302 ALA A O 1
ATOM 2492 N N . LEU A 1 303 ? 11.444 -2.725 -6.671 1.00 94.50 303 LEU A N 1
ATOM 2493 C CA . LEU A 1 303 ? 11.054 -1.469 -7.320 1.00 94.50 303 LEU A CA 1
ATOM 2494 C C . LEU A 1 303 ? 9.848 -0.821 -6.634 1.00 94.50 303 LEU A C 1
ATOM 2496 O O . LEU A 1 303 ? 9.855 0.390 -6.415 1.00 94.50 303 LEU A O 1
ATOM 2500 N N . HIS A 1 304 ? 8.856 -1.607 -6.210 1.00 95.44 304 HIS A N 1
ATOM 2501 C CA . HIS A 1 304 ? 7.740 -1.101 -5.404 1.00 95.44 304 HIS A CA 1
ATOM 2502 C C . HIS A 1 304 ? 8.210 -0.535 -4.058 1.00 95.44 304 HIS A C 1
ATOM 2504 O O . HIS A 1 304 ? 7.785 0.550 -3.669 1.00 95.44 304 HIS A O 1
ATOM 2510 N N . CYS A 1 305 ? 9.154 -1.196 -3.378 1.00 95.81 305 CYS A N 1
ATOM 2511 C CA . CYS A 1 305 ? 9.754 -0.676 -2.142 1.00 95.81 305 CYS A CA 1
ATOM 2512 C C . CYS A 1 305 ? 10.488 0.658 -2.370 1.00 95.81 305 CYS A C 1
ATOM 2514 O O . CYS A 1 305 ? 10.385 1.589 -1.567 1.00 95.81 305 CYS A O 1
ATOM 2516 N N . LEU A 1 306 ? 11.230 0.763 -3.477 1.00 96.19 306 LEU A N 1
ATOM 2517 C CA . LEU A 1 306 ? 11.913 1.991 -3.891 1.00 96.19 306 LEU A CA 1
ATOM 2518 C C . LEU A 1 306 ? 10.925 3.121 -4.201 1.00 96.19 306 LEU A C 1
ATOM 2520 O O . LEU A 1 306 ? 11.166 4.265 -3.805 1.00 96.19 306 LEU A O 1
ATOM 2524 N N . HIS A 1 307 ? 9.817 2.799 -4.868 1.00 96.69 307 HIS A N 1
ATOM 2525 C CA . HIS A 1 307 ? 8.742 3.742 -5.135 1.00 96.69 307 HIS A CA 1
ATOM 2526 C C . HIS A 1 307 ? 8.071 4.211 -3.841 1.00 96.69 307 HIS A C 1
ATOM 2528 O O . HIS A 1 307 ? 7.919 5.409 -3.654 1.00 96.69 307 HIS A O 1
ATOM 2534 N N . GLU A 1 308 ? 7.742 3.330 -2.899 1.00 97.75 308 GLU A N 1
ATOM 2535 C CA . GLU A 1 308 ? 7.151 3.742 -1.616 1.00 97.75 308 GLU A CA 1
ATOM 2536 C C . GLU A 1 308 ? 8.082 4.675 -0.808 1.00 97.75 308 GLU A C 1
ATOM 2538 O O . GLU A 1 308 ? 7.632 5.672 -0.239 1.00 97.75 308 GLU A O 1
ATOM 2543 N N . LEU A 1 309 ? 9.402 4.441 -0.836 1.00 96.06 309 LEU A N 1
ATOM 2544 C CA . LEU A 1 309 ? 10.392 5.306 -0.172 1.00 96.06 309 LEU A CA 1
ATOM 2545 C C . LEU A 1 309 ? 10.491 6.727 -0.752 1.00 96.06 309 LEU A C 1
ATOM 2547 O O . LEU A 1 309 ? 10.950 7.626 -0.040 1.00 96.06 309 LEU A O 1
ATOM 2551 N N . GLN A 1 310 ? 10.176 6.897 -2.042 1.00 95.50 310 GLN A N 1
ATOM 2552 C CA . GLN A 1 310 ? 10.366 8.111 -2.854 1.00 95.50 310 GLN A CA 1
ATOM 2553 C C . GLN A 1 310 ? 11.766 8.776 -2.764 1.00 95.50 310 GLN A C 1
ATOM 2555 O O . GLN A 1 310 ? 11.940 9.948 -3.107 1.00 95.50 310 GLN A O 1
ATOM 2560 N N . ASP A 1 311 ? 12.811 8.048 -2.358 1.00 95.19 311 ASP A N 1
ATOM 2561 C CA . ASP A 1 311 ? 14.170 8.588 -2.205 1.00 95.19 311 ASP A CA 1
ATOM 2562 C C . ASP A 1 311 ? 14.957 8.515 -3.522 1.00 95.19 311 ASP A C 1
ATOM 2564 O O . ASP A 1 311 ? 15.742 7.593 -3.751 1.00 95.19 311 ASP A O 1
ATOM 2568 N N . LYS A 1 312 ? 14.789 9.525 -4.386 1.00 94.75 312 LYS A N 1
ATOM 2569 C CA . LYS A 1 312 ? 15.437 9.585 -5.714 1.00 94.75 312 LYS A CA 1
ATOM 2570 C C . LYS A 1 312 ? 16.962 9.421 -5.660 1.00 94.75 312 LYS A C 1
ATOM 2572 O O . LYS A 1 312 ? 17.555 8.837 -6.569 1.00 94.75 312 LYS A O 1
ATOM 2577 N N . LYS A 1 313 ? 17.622 9.938 -4.612 1.00 94.25 313 LYS A N 1
ATOM 2578 C CA . LYS A 1 313 ? 19.082 9.811 -4.443 1.00 94.25 313 LYS A CA 1
ATOM 2579 C C . LYS A 1 313 ? 19.460 8.356 -4.184 1.00 94.25 313 LYS A C 1
ATOM 2581 O O . LYS A 1 313 ? 20.417 7.855 -4.774 1.00 94.25 313 LYS A O 1
ATOM 2586 N N . PHE A 1 314 ? 18.702 7.678 -3.327 1.00 94.12 314 PHE A N 1
ATOM 2587 C CA . PHE A 1 314 ? 18.904 6.266 -3.039 1.00 94.12 314 PHE A CA 1
ATOM 2588 C C . PHE A 1 314 ? 18.561 5.367 -4.232 1.00 94.12 314 PHE A C 1
ATOM 2590 O O . PHE A 1 314 ? 19.367 4.498 -4.559 1.00 94.12 314 PHE A O 1
ATOM 2597 N N . VAL A 1 315 ? 17.446 5.623 -4.927 1.00 94.25 315 VAL A N 1
ATOM 2598 C CA . VAL A 1 315 ? 17.065 4.913 -6.162 1.00 94.25 315 VAL A CA 1
ATOM 2599 C C . VAL A 1 315 ? 18.207 4.973 -7.171 1.00 94.25 315 VAL A C 1
ATOM 2601 O O . VAL A 1 315 ? 18.676 3.939 -7.635 1.00 94.25 315 VAL A O 1
ATOM 2604 N N . ARG A 1 316 ? 18.742 6.173 -7.435 1.00 93.56 316 ARG A N 1
ATOM 2605 C CA . ARG A 1 316 ? 19.889 6.346 -8.335 1.00 93.56 316 ARG A CA 1
ATOM 2606 C C . ARG A 1 316 ? 21.125 5.592 -7.854 1.00 93.56 316 ARG A C 1
ATOM 2608 O O . ARG A 1 316 ? 21.800 4.969 -8.662 1.00 93.56 316 ARG A O 1
ATOM 2615 N N . LYS A 1 317 ? 21.437 5.643 -6.554 1.00 92.38 317 LYS A N 1
ATOM 2616 C CA . LYS A 1 317 ? 22.599 4.943 -5.984 1.00 92.38 317 LYS A CA 1
ATOM 2617 C C . LYS A 1 317 ? 22.512 3.431 -6.201 1.00 92.38 317 LYS A C 1
ATOM 2619 O O . LYS A 1 317 ? 23.514 2.833 -6.576 1.00 92.38 317 LYS A O 1
ATOM 2624 N N . ILE A 1 318 ? 21.348 2.833 -5.944 1.00 90.50 318 ILE A N 1
ATOM 2625 C CA . ILE A 1 318 ? 21.153 1.387 -6.079 1.00 90.50 318 ILE A CA 1
ATOM 2626 C C . ILE A 1 318 ? 21.059 0.987 -7.544 1.00 90.50 318 ILE A C 1
ATOM 2628 O O . ILE A 1 318 ? 21.754 0.070 -7.951 1.00 90.50 318 ILE A O 1
ATOM 2632 N N . LEU A 1 319 ? 20.259 1.678 -8.356 1.00 89.56 319 LEU A N 1
ATOM 2633 C CA . LEU A 1 319 ? 20.034 1.259 -9.739 1.00 89.56 319 LEU A CA 1
ATOM 2634 C C . LEU A 1 319 ? 21.224 1.540 -10.670 1.00 89.56 319 LEU A C 1
ATOM 2636 O O . LEU A 1 319 ? 21.334 0.899 -11.707 1.00 89.56 319 LEU A O 1
ATOM 2640 N N . LYS A 1 320 ? 22.151 2.441 -10.306 1.00 88.81 320 LYS A N 1
ATOM 2641 C CA . LYS A 1 320 ? 23.329 2.776 -11.131 1.00 88.81 320 LYS A CA 1
ATOM 2642 C C . LYS A 1 320 ? 24.258 1.586 -11.392 1.00 88.81 320 LYS A C 1
ATOM 2644 O O . LYS A 1 320 ? 24.980 1.602 -12.384 1.00 88.81 320 LYS A O 1
ATOM 2649 N N . VAL A 1 321 ? 24.278 0.581 -10.513 1.00 86.75 321 VAL A N 1
ATOM 2650 C CA . VAL A 1 321 ? 25.162 -0.588 -10.681 1.00 86.75 321 VAL A CA 1
ATOM 2651 C C . VAL A 1 321 ? 24.616 -1.611 -11.680 1.00 86.75 321 VAL A C 1
ATOM 2653 O O . VAL A 1 321 ? 25.344 -2.521 -12.064 1.00 86.75 321 VAL A O 1
ATOM 2656 N N . TYR A 1 322 ? 23.362 -1.462 -12.115 1.00 85.31 322 TYR A N 1
ATOM 2657 C CA . TYR A 1 322 ? 22.709 -2.389 -13.031 1.00 85.31 322 TYR A CA 1
ATOM 2658 C C . TYR A 1 322 ? 22.680 -1.809 -14.441 1.00 85.31 322 TYR A C 1
ATOM 2660 O O . TYR A 1 322 ? 22.169 -0.714 -14.674 1.00 85.31 322 TYR A O 1
ATOM 2668 N N . ARG A 1 323 ? 23.219 -2.574 -15.391 1.00 85.62 323 ARG A N 1
ATOM 2669 C CA . ARG A 1 323 ? 23.120 -2.273 -16.825 1.00 85.62 323 ARG A CA 1
ATOM 2670 C C . ARG A 1 323 ? 21.836 -2.833 -17.437 1.00 85.62 323 ARG A C 1
ATOM 2672 O O . ARG A 1 323 ? 21.298 -2.239 -18.367 1.00 85.62 323 ARG A O 1
ATOM 2679 N N . SER A 1 324 ? 21.352 -3.947 -16.895 1.00 85.25 324 SER A N 1
ATOM 2680 C CA . SER A 1 324 ? 20.176 -4.668 -17.369 1.00 85.25 324 SER A CA 1
ATOM 2681 C C . SER A 1 324 ? 19.156 -4.874 -16.252 1.00 85.25 324 SER A C 1
ATOM 2683 O O . SER A 1 324 ? 19.540 -5.082 -15.100 1.00 85.25 324 SER A O 1
ATOM 2685 N N . MET A 1 325 ? 17.873 -4.872 -16.601 1.00 88.19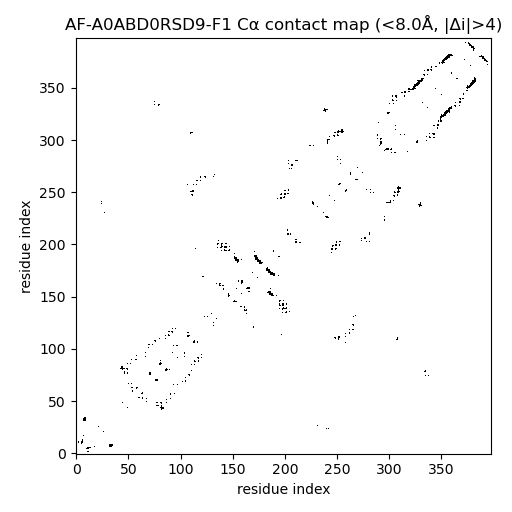 325 MET A N 1
ATOM 2686 C CA . MET A 1 325 ? 16.761 -5.205 -15.714 1.00 88.19 325 MET A CA 1
ATOM 2687 C C . MET A 1 325 ? 15.859 -6.237 -16.388 1.00 88.19 325 MET A C 1
ATOM 2689 O O . MET A 1 325 ? 15.416 -6.028 -17.520 1.00 88.19 325 MET A O 1
ATOM 2693 N N . ASP A 1 326 ? 15.601 -7.342 -15.691 1.00 84.75 326 ASP A N 1
ATOM 2694 C CA . ASP A 1 326 ? 14.824 -8.459 -16.218 1.00 84.75 326 ASP A CA 1
ATOM 2695 C C . ASP A 1 326 ? 13.513 -8.646 -15.454 1.00 84.75 326 ASP A C 1
ATOM 2697 O O . ASP A 1 326 ? 13.515 -8.936 -14.260 1.00 84.75 326 ASP A O 1
ATOM 2701 N N . LEU A 1 327 ? 12.393 -8.462 -16.154 1.00 88.19 327 LEU A N 1
ATOM 2702 C CA . LEU A 1 327 ? 11.040 -8.694 -15.649 1.00 88.19 327 LEU A CA 1
ATOM 2703 C C . LEU A 1 327 ? 10.313 -9.764 -16.473 1.00 88.19 327 LEU A C 1
ATOM 2705 O O . LEU A 1 327 ? 9.084 -9.813 -16.473 1.00 88.19 327 LEU A O 1
ATOM 2709 N N . TYR A 1 328 ? 11.070 -10.613 -17.176 1.00 84.19 328 TYR A N 1
ATOM 2710 C CA . TYR A 1 328 ? 10.557 -11.700 -18.001 1.00 84.19 328 TYR A CA 1
ATOM 2711 C C . TYR A 1 328 ? 9.434 -12.476 -17.311 1.00 84.19 328 TYR A C 1
ATOM 2713 O O . TYR A 1 328 ? 9.598 -12.987 -16.200 1.00 84.19 328 TYR A O 1
ATOM 2721 N N . ASN A 1 329 ? 8.313 -12.611 -18.021 1.00 80.31 329 ASN A N 1
ATOM 2722 C CA . ASN A 1 329 ? 7.172 -13.430 -17.622 1.00 80.31 329 ASN A CA 1
ATOM 2723 C C . ASN A 1 329 ? 6.546 -13.041 -16.268 1.00 80.31 329 ASN A C 1
ATOM 2725 O O . ASN A 1 329 ? 5.988 -13.888 -15.562 1.00 80.31 329 ASN A O 1
ATOM 2729 N N . ILE A 1 330 ? 6.650 -11.757 -15.904 1.00 82.69 330 ILE A N 1
ATOM 2730 C CA . ILE A 1 330 ? 5.932 -11.130 -14.791 1.00 82.69 330 ILE A CA 1
ATOM 2731 C C . ILE A 1 330 ? 4.791 -10.294 -15.372 1.00 82.69 330 ILE A C 1
ATOM 2733 O O . ILE A 1 330 ? 5.044 -9.354 -16.120 1.00 82.69 330 ILE A O 1
ATOM 2737 N N . SER A 1 331 ? 3.546 -10.604 -15.007 1.00 83.50 331 SER A N 1
ATOM 2738 C CA . SER A 1 331 ? 2.378 -9.811 -15.414 1.00 83.50 331 SER A CA 1
ATOM 2739 C C . SER A 1 331 ? 2.455 -8.414 -14.801 1.00 83.50 331 SER A C 1
ATOM 2741 O O . SER A 1 331 ? 2.433 -8.287 -13.576 1.00 83.50 331 SER A O 1
ATOM 2743 N N . LEU A 1 332 ? 2.530 -7.381 -15.638 1.00 88.25 332 LEU A N 1
ATOM 2744 C CA . LEU A 1 332 ? 2.591 -5.992 -15.195 1.00 88.25 332 LEU A CA 1
ATOM 2745 C C . LEU A 1 332 ? 1.230 -5.328 -15.366 1.00 88.25 332 LEU A C 1
ATOM 2747 O O . LEU A 1 332 ? 0.592 -5.457 -16.404 1.00 88.25 332 LEU A O 1
ATOM 2751 N N . ARG A 1 333 ? 0.809 -4.590 -14.344 1.00 89.00 333 ARG A N 1
ATOM 2752 C CA . ARG A 1 333 ? -0.358 -3.709 -14.377 1.00 89.00 333 ARG A CA 1
ATOM 2753 C C . ARG A 1 333 ? 0.077 -2.271 -14.622 1.00 89.00 333 ARG A C 1
ATOM 2755 O O . ARG A 1 333 ? 1.240 -1.896 -14.447 1.00 89.00 333 ARG A O 1
ATOM 2762 N N . SER A 1 334 ? -0.895 -1.411 -14.894 1.00 92.44 334 SER A N 1
ATOM 2763 C CA . SER A 1 334 ? -0.671 0.032 -15.033 1.00 92.44 334 SER A CA 1
ATOM 2764 C C . SER A 1 334 ? 0.023 0.651 -13.808 1.00 92.44 334 SER A C 1
ATOM 2766 O O . SER A 1 334 ? 0.894 1.503 -13.965 1.00 92.44 334 SER A O 1
ATOM 2768 N N . THR A 1 335 ? -0.277 0.188 -12.588 1.00 91.81 335 THR A N 1
ATOM 2769 C CA . THR A 1 335 ? 0.425 0.618 -11.362 1.00 91.81 335 THR A CA 1
ATOM 2770 C C . THR A 1 335 ? 1.900 0.222 -11.355 1.00 91.81 335 THR A C 1
ATOM 2772 O O . THR A 1 335 ? 2.744 1.021 -10.954 1.00 91.81 335 THR A O 1
ATOM 2775 N N . ASP A 1 336 ? 2.228 -0.977 -11.840 1.00 93.50 336 ASP A N 1
ATOM 2776 C CA . ASP A 1 336 ? 3.611 -1.454 -11.938 1.00 93.50 336 ASP A CA 1
ATOM 2777 C C . ASP A 1 336 ? 4.401 -0.624 -12.957 1.00 93.50 336 ASP A C 1
ATOM 2779 O O . ASP A 1 336 ? 5.565 -0.290 -12.738 1.00 93.50 336 ASP A O 1
ATOM 2783 N N . CYS A 1 337 ? 3.745 -0.207 -14.042 1.00 95.06 337 CYS A N 1
ATOM 2784 C CA . CYS A 1 337 ? 4.343 0.657 -15.057 1.00 95.06 337 CYS A CA 1
ATOM 2785 C C . CYS A 1 337 ? 4.692 2.050 -14.511 1.00 95.06 337 CYS A C 1
ATOM 2787 O O . CYS A 1 337 ? 5.753 2.579 -14.839 1.00 95.06 337 CYS A O 1
ATOM 2789 N N . TRP A 1 338 ? 3.866 2.630 -13.633 1.00 95.81 338 TRP A N 1
ATOM 2790 C CA . TRP A 1 338 ? 4.203 3.892 -12.955 1.00 95.81 338 TRP A CA 1
ATOM 2791 C C . TRP A 1 338 ? 5.401 3.749 -12.011 1.00 95.81 338 TRP A C 1
ATOM 2793 O O . TRP A 1 338 ? 6.270 4.625 -11.972 1.00 95.81 338 TRP A O 1
ATOM 2803 N N . VAL A 1 339 ? 5.487 2.627 -11.294 1.00 95.56 339 VAL A N 1
ATOM 2804 C CA . VAL A 1 339 ? 6.632 2.295 -10.432 1.00 95.56 339 VAL A CA 1
ATOM 2805 C C . VAL A 1 339 ? 7.916 2.160 -11.253 1.00 95.56 339 VAL A C 1
ATOM 2807 O O . VAL A 1 339 ? 8.951 2.731 -10.890 1.00 95.56 339 VAL A O 1
ATOM 2810 N N . LEU A 1 340 ? 7.844 1.452 -12.382 1.00 94.38 340 LEU A N 1
ATOM 2811 C CA . LEU A 1 340 ? 8.946 1.304 -13.331 1.00 94.38 340 LEU A CA 1
ATOM 2812 C C . LEU A 1 340 ? 9.385 2.651 -13.897 1.00 94.38 340 LEU A C 1
ATOM 2814 O O . LEU A 1 340 ? 10.572 2.971 -13.847 1.00 94.38 340 LEU A O 1
ATOM 2818 N N . LEU A 1 341 ? 8.434 3.460 -14.370 1.00 94.62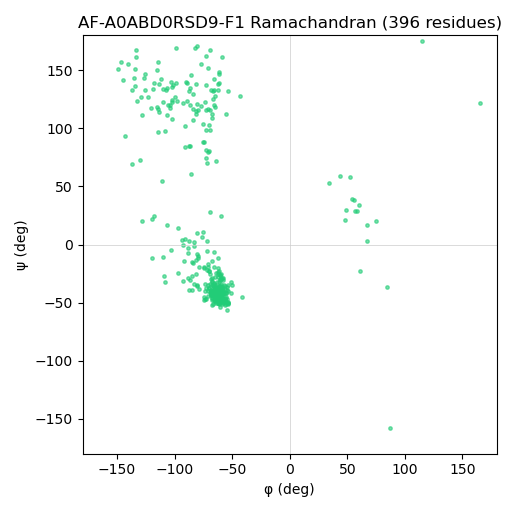 341 LEU A N 1
ATOM 2819 C CA . LEU A 1 341 ? 8.691 4.802 -14.884 1.00 94.62 341 LEU A CA 1
ATOM 2820 C C . LEU A 1 341 ? 9.457 5.642 -13.854 1.00 94.62 341 LEU A C 1
ATOM 2822 O O . LEU 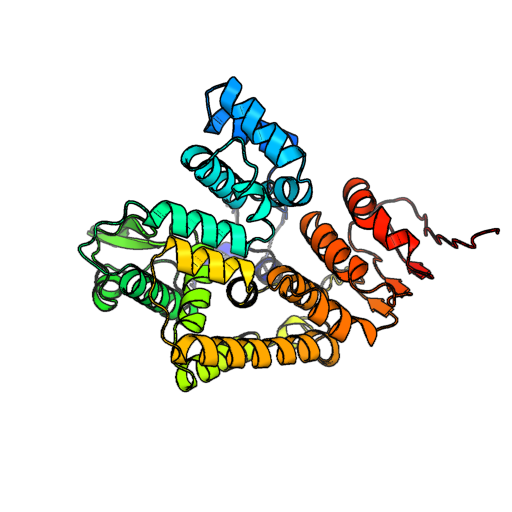A 1 341 ? 10.519 6.176 -14.171 1.00 94.62 341 LEU A O 1
ATOM 2826 N N . TYR A 1 342 ? 8.971 5.703 -12.611 1.00 95.00 342 TYR A N 1
ATOM 2827 C CA . TYR A 1 342 ? 9.624 6.434 -11.523 1.00 95.00 342 TYR A CA 1
ATOM 2828 C C . TYR A 1 342 ? 11.074 5.974 -11.297 1.00 95.00 342 TYR A C 1
ATOM 2830 O O . TYR A 1 342 ? 11.994 6.796 -11.204 1.00 95.00 342 TYR A O 1
ATOM 2838 N N . CYS A 1 343 ? 11.292 4.659 -11.221 1.00 94.19 343 CYS A N 1
ATOM 2839 C CA . CYS A 1 343 ? 12.606 4.086 -10.945 1.00 94.19 343 CYS A CA 1
ATOM 2840 C C . CYS A 1 343 ? 13.597 4.329 -12.093 1.00 94.19 343 CYS A C 1
ATOM 2842 O O . CYS A 1 343 ? 14.728 4.762 -11.854 1.00 94.19 343 CYS A O 1
ATOM 2844 N N . LEU A 1 344 ? 13.164 4.103 -13.335 1.00 91.25 344 LEU A N 1
ATOM 2845 C CA . LEU A 1 344 ? 13.987 4.256 -14.536 1.00 91.25 344 LEU A CA 1
ATOM 2846 C C . LEU A 1 344 ? 14.308 5.730 -14.826 1.00 91.25 344 LEU A C 1
ATOM 2848 O O . LEU A 1 344 ? 15.446 6.053 -15.158 1.00 91.25 344 LEU A O 1
ATOM 2852 N N . GLN A 1 345 ? 13.375 6.657 -14.586 1.00 91.38 345 GLN A N 1
ATOM 2853 C CA . GLN A 1 345 ? 13.648 8.101 -14.676 1.00 91.38 345 GLN A CA 1
ATOM 2854 C C . GLN A 1 345 ? 14.735 8.563 -13.696 1.00 91.38 345 GLN A C 1
ATOM 2856 O O . GLN A 1 345 ? 15.480 9.505 -13.972 1.00 91.38 345 GLN A O 1
ATOM 2861 N N . CYS A 1 346 ? 14.861 7.909 -12.540 1.00 89.56 346 CYS A N 1
ATOM 2862 C CA . CYS A 1 346 ? 15.917 8.226 -11.582 1.00 89.56 346 CYS A CA 1
ATOM 2863 C C . CYS A 1 346 ? 17.301 7.718 -12.027 1.00 89.56 346 CYS A C 1
ATOM 2865 O O . CYS A 1 346 ? 18.316 8.230 -11.528 1.00 89.56 346 CYS A O 1
ATOM 2867 N N . CYS A 1 347 ? 17.354 6.738 -12.938 1.00 84.44 347 CYS A N 1
ATOM 2868 C CA . CYS A 1 347 ? 18.575 6.055 -13.350 1.00 84.44 347 CYS A CA 1
ATOM 2869 C C . CYS A 1 347 ? 18.600 5.714 -14.858 1.00 84.44 347 CYS A C 1
ATOM 2871 O O . CYS A 1 347 ? 18.217 4.610 -15.242 1.00 84.44 347 CYS A O 1
ATOM 2873 N N . PRO A 1 348 ? 19.181 6.578 -15.713 1.00 75.06 348 PRO A N 1
ATOM 2874 C CA . PRO A 1 348 ? 19.309 6.305 -17.150 1.00 75.06 348 PRO A CA 1
ATOM 2875 C C . PRO A 1 348 ? 20.418 5.286 -17.493 1.00 75.06 348 PRO A C 1
ATOM 2877 O O . PRO A 1 348 ? 20.813 5.165 -18.645 1.00 75.06 348 PRO A O 1
ATOM 2880 N N . HIS A 1 349 ? 20.993 4.589 -16.502 1.00 80.69 349 HIS A N 1
ATOM 2881 C CA . HIS A 1 349 ? 22.094 3.635 -16.726 1.00 80.69 349 HIS A CA 1
ATOM 2882 C C . HIS A 1 349 ? 21.600 2.242 -17.140 1.00 80.69 349 HIS A C 1
ATOM 2884 O O . HIS A 1 349 ? 22.391 1.446 -17.648 1.00 80.69 349 HIS A O 1
ATOM 2890 N N . ILE A 1 350 ? 20.311 1.956 -16.931 1.00 83.69 350 ILE A N 1
ATOM 2891 C CA . ILE A 1 350 ? 19.684 0.708 -17.365 1.00 83.69 350 ILE A CA 1
ATOM 2892 C C . ILE A 1 350 ? 19.474 0.799 -18.877 1.00 83.69 350 ILE A C 1
ATOM 2894 O O . ILE A 1 350 ? 18.592 1.505 -19.363 1.00 83.69 350 ILE A O 1
ATOM 2898 N N . ARG A 1 351 ? 20.333 0.097 -19.612 1.00 81.69 351 ARG A N 1
ATOM 2899 C CA . ARG A 1 351 ? 20.370 0.067 -21.078 1.00 81.69 351 ARG A CA 1
ATOM 2900 C C . ARG A 1 351 ? 19.554 -1.083 -21.643 1.00 81.69 351 ARG A C 1
ATOM 2902 O O . ARG A 1 351 ? 18.993 -0.938 -22.723 1.00 81.69 351 ARG A O 1
ATOM 2909 N N . ASP A 1 352 ? 19.484 -2.193 -20.917 1.00 85.88 352 ASP A N 1
ATOM 2910 C CA . ASP A 1 352 ? 18.805 -3.407 -21.357 1.00 85.88 352 ASP A CA 1
ATOM 2911 C C . ASP A 1 352 ? 17.577 -3.666 -20.470 1.00 85.88 352 ASP A C 1
ATOM 2913 O O . ASP A 1 352 ? 17.718 -3.934 -19.277 1.00 85.88 352 ASP A O 1
ATOM 2917 N N . LEU A 1 353 ? 16.370 -3.589 -21.033 1.00 88.62 353 LEU A N 1
ATOM 2918 C CA . LEU A 1 353 ? 15.118 -3.834 -20.306 1.00 88.62 353 LEU A CA 1
ATOM 2919 C C . LEU A 1 353 ? 14.348 -4.995 -20.949 1.00 88.62 353 LEU A C 1
ATOM 2921 O O . LEU A 1 353 ? 13.946 -4.923 -22.115 1.00 88.62 353 LEU A O 1
ATOM 2925 N N . ASN A 1 354 ? 14.148 -6.076 -20.192 1.00 87.25 354 ASN A N 1
ATOM 2926 C CA . ASN A 1 354 ? 13.417 -7.258 -20.646 1.00 87.25 354 ASN A CA 1
ATOM 2927 C C . ASN A 1 354 ? 11.997 -7.279 -20.057 1.00 87.25 354 ASN A C 1
ATOM 2929 O O . ASN A 1 354 ? 11.820 -7.529 -18.869 1.00 87.25 354 ASN A O 1
ATOM 2933 N N . LEU A 1 355 ? 11.002 -7.021 -20.908 1.00 88.75 355 LEU A N 1
ATOM 2934 C CA . LEU A 1 355 ? 9.560 -7.000 -20.612 1.00 88.75 355 LEU A CA 1
ATOM 2935 C C . LEU A 1 355 ? 8.800 -8.074 -21.415 1.00 88.75 355 LEU A C 1
ATOM 2937 O O . LEU A 1 355 ? 7.621 -7.927 -21.748 1.00 88.75 355 LEU A O 1
ATOM 2941 N N . MET A 1 356 ? 9.494 -9.133 -21.827 1.00 83.12 356 MET A N 1
ATOM 2942 C CA . MET A 1 356 ? 8.897 -10.218 -22.602 1.00 83.12 356 MET A CA 1
ATOM 2943 C C . MET A 1 356 ? 7.865 -10.974 -21.762 1.00 83.12 356 MET A C 1
ATOM 2945 O O . MET A 1 356 ? 8.157 -11.375 -20.637 1.00 83.12 356 MET A O 1
ATOM 2949 N N . TYR A 1 357 ? 6.686 -11.218 -22.343 1.00 82.31 357 TYR A N 1
ATOM 2950 C CA . TYR A 1 357 ? 5.572 -11.928 -21.699 1.00 82.31 357 TYR A CA 1
ATOM 2951 C C . TYR A 1 357 ? 5.051 -11.248 -20.420 1.00 82.31 357 TYR A C 1
ATOM 2953 O O . TYR A 1 357 ? 4.610 -11.917 -19.491 1.00 82.31 357 TYR A O 1
ATOM 2961 N N . CYS A 1 358 ? 5.081 -9.911 -20.383 1.00 84.75 358 CYS A N 1
ATOM 2962 C CA . CYS A 1 358 ? 4.574 -9.115 -19.260 1.00 84.75 358 CYS A CA 1
ATOM 2963 C C . CYS A 1 358 ? 3.099 -8.685 -19.371 1.00 84.75 358 CYS A C 1
ATOM 2965 O O . CYS A 1 358 ? 2.636 -7.923 -18.528 1.00 84.75 358 CYS A O 1
ATOM 2967 N N . ASP A 1 359 ? 2.373 -9.133 -20.402 1.00 83.62 359 ASP A N 1
ATOM 2968 C CA . ASP A 1 359 ? 0.967 -8.773 -20.681 1.00 83.62 359 ASP A CA 1
ATOM 2969 C C . ASP A 1 359 ? 0.685 -7.266 -20.832 1.00 83.62 359 ASP A C 1
ATOM 2971 O O . ASP A 1 359 ? -0.426 -6.802 -20.591 1.00 83.62 359 ASP A O 1
ATOM 2975 N N . LEU A 1 360 ? 1.681 -6.500 -21.284 1.00 87.19 360 LEU A N 1
ATOM 2976 C CA . LEU A 1 360 ? 1.555 -5.053 -21.452 1.00 87.19 360 LEU A CA 1
ATOM 2977 C C . LEU A 1 360 ? 0.551 -4.681 -22.553 1.00 87.19 360 LEU A C 1
ATOM 2979 O O . LEU A 1 360 ? 0.694 -5.048 -23.724 1.00 87.19 360 LEU A O 1
ATOM 2983 N N . THR A 1 361 ? -0.423 -3.864 -22.177 1.00 88.00 361 THR A N 1
ATOM 2984 C CA . THR A 1 361 ? -1.378 -3.200 -23.064 1.00 88.00 361 THR A CA 1
ATOM 2985 C C . THR A 1 361 ? -0.781 -1.944 -23.711 1.00 88.00 361 THR A C 1
ATOM 2987 O O . THR A 1 361 ? 0.295 -1.461 -23.352 1.00 88.00 361 THR A O 1
ATOM 2990 N N . VAL A 1 362 ? -1.499 -1.363 -24.680 1.00 86.44 362 VAL A N 1
ATOM 2991 C CA . VAL A 1 362 ? -1.111 -0.088 -25.314 1.00 86.44 362 VAL A CA 1
ATOM 2992 C C . VAL A 1 362 ? -1.018 1.048 -24.293 1.00 86.44 362 VAL A C 1
ATOM 2994 O O . VAL A 1 362 ? -0.104 1.864 -24.375 1.00 86.44 362 VAL A O 1
ATOM 2997 N N . GLU A 1 363 ? -1.935 1.101 -23.327 1.00 87.00 363 GLU A N 1
ATOM 2998 C CA . GLU A 1 363 ? -1.942 2.153 -22.305 1.00 87.00 363 GLU A CA 1
ATOM 2999 C C . GLU A 1 363 ? -0.746 2.027 -21.352 1.00 87.00 363 GLU A C 1
ATOM 3001 O O . GLU A 1 363 ? -0.094 3.021 -21.037 1.00 87.00 363 GLU A O 1
ATOM 3006 N N . GLU A 1 364 ? -0.370 0.806 -20.976 1.00 90.75 364 GLU A N 1
ATOM 3007 C CA . GLU A 1 364 ? 0.825 0.550 -20.162 1.00 90.75 364 GLU A CA 1
ATOM 3008 C C . GLU A 1 364 ? 2.122 0.917 -20.889 1.00 90.75 364 GLU A C 1
ATOM 3010 O O . GLU A 1 364 ? 3.025 1.516 -20.301 1.00 90.75 364 GLU A O 1
ATOM 3015 N N . LEU A 1 365 ? 2.198 0.654 -22.196 1.00 89.31 365 LEU A N 1
ATOM 3016 C CA . LEU A 1 365 ? 3.331 1.090 -23.014 1.00 89.31 365 LEU A CA 1
ATOM 3017 C C . LEU A 1 365 ? 3.420 2.618 -23.126 1.00 89.31 365 LEU A C 1
ATOM 3019 O O . LEU A 1 365 ? 4.528 3.153 -23.120 1.00 89.31 365 LEU A O 1
ATOM 3023 N N . LYS A 1 366 ? 2.289 3.337 -23.176 1.00 89.94 366 LYS A N 1
ATOM 3024 C CA . LYS A 1 366 ? 2.282 4.812 -23.145 1.00 89.94 366 LYS A CA 1
ATOM 3025 C C . LYS A 1 366 ? 2.827 5.358 -21.826 1.00 89.94 366 LYS A C 1
ATOM 3027 O O . LYS A 1 366 ? 3.571 6.334 -21.849 1.00 89.94 366 LYS A O 1
ATOM 3032 N N . ILE A 1 367 ? 2.511 4.721 -20.692 1.00 93.38 367 ILE A N 1
ATOM 3033 C CA . ILE A 1 367 ? 3.088 5.090 -19.386 1.00 93.38 367 ILE A CA 1
ATOM 3034 C C . ILE A 1 367 ? 4.615 4.961 -19.431 1.00 93.38 367 ILE A C 1
ATOM 3036 O O . ILE A 1 367 ? 5.326 5.853 -18.974 1.00 93.38 367 ILE A O 1
ATOM 3040 N N . LEU A 1 368 ? 5.129 3.870 -20.008 1.00 90.88 368 LEU A N 1
ATOM 3041 C CA . LEU A 1 368 ? 6.568 3.601 -20.068 1.00 90.88 368 LEU A CA 1
ATOM 3042 C C . LEU A 1 368 ? 7.303 4.383 -21.165 1.00 90.88 368 LEU A C 1
ATOM 3044 O O . LEU A 1 368 ? 8.518 4.547 -21.066 1.00 90.88 368 LEU A O 1
ATOM 3048 N N . GLN A 1 369 ? 6.608 4.905 -22.179 1.00 89.44 369 GLN A N 1
ATOM 3049 C CA . GLN A 1 369 ? 7.200 5.599 -23.330 1.00 89.44 369 GLN A CA 1
ATOM 3050 C C . GLN A 1 369 ? 8.364 6.554 -22.982 1.00 89.44 369 GLN A C 1
ATOM 3052 O O . GLN A 1 369 ? 9.394 6.466 -23.654 1.00 89.44 369 GLN A O 1
ATOM 3057 N N . PRO A 1 370 ? 8.293 7.409 -21.935 1.00 88.25 370 PRO A N 1
ATOM 3058 C CA . PRO A 1 370 ? 9.380 8.339 -21.618 1.00 88.25 370 PRO A CA 1
ATOM 3059 C C . PRO A 1 370 ? 10.705 7.662 -21.243 1.00 88.25 370 PRO A C 1
ATOM 3061 O O . PRO A 1 370 ? 11.765 8.249 -21.440 1.00 88.25 370 PRO A O 1
ATOM 3064 N N . VAL A 1 371 ? 10.662 6.448 -20.684 1.00 85.12 371 VAL A N 1
ATOM 3065 C CA . VAL A 1 371 ? 11.860 5.688 -20.286 1.00 85.12 371 VAL A CA 1
ATOM 3066 C C . VAL A 1 371 ? 12.283 4.669 -21.333 1.00 85.12 371 VAL A C 1
ATOM 3068 O O . VAL A 1 371 ? 13.468 4.359 -21.413 1.00 85.12 371 VAL A O 1
ATOM 3071 N N . LEU A 1 372 ? 11.360 4.204 -22.179 1.00 78.50 372 LEU A N 1
ATOM 3072 C CA . LEU A 1 372 ? 11.676 3.276 -23.268 1.00 78.50 372 LEU A CA 1
ATOM 3073 C C . LEU A 1 372 ? 12.683 3.877 -24.260 1.00 78.50 372 LEU A C 1
ATOM 3075 O O . LEU A 1 372 ? 13.573 3.169 -24.716 1.00 78.50 372 LEU A O 1
ATOM 3079 N N . CYS A 1 373 ? 12.604 5.186 -24.524 1.00 69.69 373 CYS A N 1
ATOM 3080 C CA . CYS A 1 373 ? 13.560 5.898 -25.380 1.00 69.69 373 CYS A CA 1
ATOM 3081 C C . CYS A 1 373 ? 14.976 6.007 -24.784 1.00 69.69 373 CYS A C 1
ATOM 3083 O O . CYS A 1 373 ? 15.902 6.388 -25.495 1.00 69.69 373 CYS A O 1
ATOM 3085 N N . MET A 1 374 ? 15.148 5.727 -23.488 1.00 70.62 374 MET A N 1
ATOM 3086 C CA . MET A 1 374 ? 16.453 5.775 -22.817 1.00 70.62 374 MET A CA 1
ATOM 3087 C C . MET A 1 374 ? 17.178 4.423 -22.825 1.00 70.62 374 MET A C 1
ATOM 3089 O O . MET A 1 374 ? 18.370 4.377 -22.522 1.00 70.62 374 MET A O 1
ATOM 3093 N N . CYS A 1 375 ? 16.485 3.327 -23.148 1.00 73.00 375 CYS A N 1
ATOM 3094 C CA . CYS A 1 375 ? 17.076 1.993 -23.199 1.00 73.00 375 CYS A CA 1
ATOM 3095 C C . CYS A 1 375 ? 17.694 1.723 -24.582 1.00 73.00 375 CYS A C 1
ATOM 3097 O O . CYS A 1 375 ? 17.068 1.966 -25.609 1.00 73.00 375 CYS A O 1
ATOM 3099 N N . GLU A 1 376 ? 18.914 1.179 -24.607 1.00 70.19 376 GLU A N 1
ATOM 3100 C CA . GLU A 1 376 ? 19.606 0.777 -25.841 1.00 70.19 376 GLU A CA 1
ATOM 3101 C C . GLU A 1 376 ? 18.982 -0.485 -26.447 1.00 70.19 376 GLU A C 1
ATOM 3103 O O . GLU A 1 376 ? 18.871 -0.593 -27.666 1.00 70.19 376 GLU A O 1
ATOM 3108 N N . ASN A 1 377 ? 18.552 -1.429 -25.603 1.00 68.75 377 ASN A N 1
ATOM 3109 C CA . ASN A 1 377 ? 17.868 -2.643 -26.026 1.00 68.75 377 ASN A CA 1
ATOM 3110 C C . ASN A 1 377 ? 16.621 -2.875 -25.172 1.00 68.75 377 ASN A C 1
ATOM 3112 O O . ASN A 1 377 ? 16.692 -3.028 -23.952 1.00 68.75 377 ASN A O 1
ATOM 3116 N N . MET A 1 378 ? 15.472 -2.987 -25.830 1.00 71.56 378 MET A N 1
ATOM 3117 C CA . MET A 1 378 ? 14.219 -3.383 -25.200 1.00 71.56 378 MET A CA 1
ATOM 3118 C C . MET A 1 378 ? 13.725 -4.679 -25.834 1.00 71.56 378 MET A C 1
ATOM 3120 O O . MET A 1 378 ? 13.712 -4.815 -27.059 1.00 71.56 378 MET A O 1
ATOM 3124 N N . ARG A 1 379 ? 13.303 -5.633 -25.003 1.00 72.31 379 ARG A N 1
ATOM 3125 C CA . ARG A 1 379 ? 12.601 -6.836 -25.462 1.00 72.31 379 ARG A CA 1
ATOM 3126 C C . ARG A 1 379 ? 11.189 -6.816 -24.902 1.00 72.31 379 ARG A C 1
ATOM 3128 O O . ARG A 1 379 ? 11.017 -6.823 -23.690 1.00 72.31 379 ARG A O 1
ATOM 3135 N N . SER A 1 380 ? 10.195 -6.780 -25.779 1.00 63.81 380 SER A N 1
ATOM 3136 C CA . SER A 1 380 ? 8.782 -6.865 -25.415 1.00 63.81 380 SER A CA 1
ATOM 3137 C C . SER A 1 380 ? 8.030 -7.639 -26.498 1.00 63.81 380 SER A C 1
ATOM 3139 O O . SER A 1 380 ? 8.331 -7.499 -27.685 1.00 63.81 380 SER A O 1
ATOM 3141 N N . VAL A 1 381 ? 7.076 -8.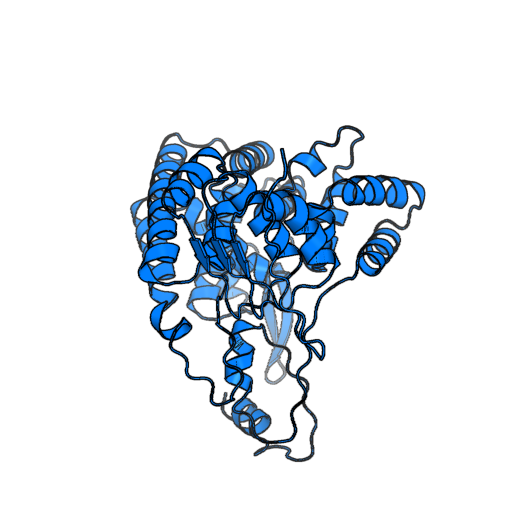475 -26.087 1.00 61.16 381 VAL A N 1
ATOM 3142 C CA . VAL A 1 381 ? 6.158 -9.219 -26.964 1.00 61.16 381 VAL A CA 1
ATOM 3143 C C . VAL A 1 381 ? 4.765 -9.143 -26.354 1.00 61.16 381 VAL A C 1
ATOM 3145 O O . VAL A 1 381 ? 4.603 -9.376 -25.155 1.00 61.16 381 VAL A O 1
ATOM 3148 N N . ARG A 1 382 ? 3.761 -8.836 -27.184 1.00 53.94 382 ARG A N 1
ATOM 3149 C CA . ARG A 1 382 ? 2.347 -8.865 -26.790 1.00 53.94 382 ARG A CA 1
ATOM 3150 C C . ARG A 1 382 ? 1.859 -10.306 -26.648 1.00 53.94 382 ARG A C 1
ATOM 3152 O O . ARG A 1 382 ? 2.116 -11.146 -27.510 1.00 53.94 382 ARG A O 1
ATOM 3159 N N . SER A 1 383 ? 1.092 -10.592 -25.603 1.00 41.97 383 SER A N 1
ATOM 3160 C CA . SER A 1 383 ? 0.390 -11.865 -25.443 1.00 41.97 383 SER A CA 1
ATOM 3161 C C . SER A 1 383 ? -0.978 -11.832 -26.140 1.00 41.97 383 SER A C 1
ATOM 3163 O O . SER A 1 383 ? -1.997 -11.536 -25.533 1.00 41.97 383 SER A O 1
ATOM 3165 N N . HIS A 1 384 ? -0.983 -12.119 -27.447 1.00 37.31 384 HIS A N 1
ATOM 3166 C CA . HIS A 1 384 ? -1.920 -13.011 -28.159 1.00 37.31 384 HIS A CA 1
ATOM 3167 C C . HIS A 1 384 ? -1.830 -12.787 -29.682 1.00 37.31 384 HIS A C 1
ATOM 3169 O O . HIS A 1 384 ? -2.091 -11.701 -30.182 1.00 37.31 384 HIS A O 1
ATOM 3175 N N . GLY A 1 385 ? -1.507 -13.851 -30.427 1.00 39.38 385 GLY A N 1
ATOM 3176 C CA . GLY A 1 385 ? -1.811 -13.992 -31.860 1.00 39.38 385 GLY A CA 1
ATOM 3177 C C . GLY A 1 385 ? -0.839 -13.377 -32.871 1.00 39.38 385 GLY A C 1
ATOM 3178 O O . GLY A 1 385 ? -0.592 -14.005 -33.897 1.00 39.38 385 GLY A O 1
ATOM 3179 N N . GLU A 1 386 ? -0.239 -12.221 -32.600 1.00 34.50 386 GLU A N 1
ATOM 3180 C CA . GLU A 1 386 ? 0.629 -11.543 -33.574 1.00 34.50 386 GLU A CA 1
ATOM 3181 C C . GLU A 1 386 ? 2.105 -11.662 -33.178 1.00 34.50 386 GLU A C 1
ATOM 3183 O O . GLU A 1 386 ? 2.562 -11.110 -32.176 1.00 34.50 386 GLU A O 1
ATOM 3188 N N . LYS A 1 387 ? 2.871 -12.424 -33.970 1.00 31.56 387 LYS A N 1
ATOM 3189 C CA . LYS A 1 387 ? 4.335 -12.500 -33.875 1.00 31.56 387 LYS A CA 1
ATOM 3190 C C . LYS A 1 387 ? 4.960 -11.197 -34.386 1.00 31.56 387 LYS A C 1
ATOM 3192 O O . LYS A 1 387 ? 5.609 -11.194 -35.424 1.00 31.56 387 LYS A O 1
ATOM 3197 N N . GLU A 1 388 ? 4.812 -10.106 -33.648 1.00 35.06 388 GLU A N 1
ATOM 3198 C CA . GLU A 1 388 ? 5.659 -8.929 -33.824 1.00 35.06 388 GLU A CA 1
ATOM 3199 C C . GLU A 1 388 ? 6.610 -8.814 -32.635 1.00 35.06 388 GLU A C 1
ATOM 3201 O O . GLU A 1 388 ? 6.282 -8.319 -31.558 1.00 35.06 388 GLU A O 1
ATOM 3206 N N . SER A 1 389 ? 7.834 -9.304 -32.830 1.00 34.06 389 SER A N 1
ATOM 3207 C CA . SER A 1 389 ? 8.963 -8.900 -32.003 1.00 34.06 389 SER A CA 1
ATOM 3208 C C . SER A 1 389 ? 9.295 -7.450 -32.348 1.00 34.06 389 SER A C 1
ATOM 3210 O O . SER A 1 389 ? 9.928 -7.195 -33.376 1.00 34.06 389 SER A O 1
ATOM 3212 N N . ILE A 1 390 ? 8.898 -6.497 -31.507 1.00 40.03 390 ILE A N 1
ATOM 3213 C CA . ILE A 1 390 ? 9.346 -5.112 -31.656 1.00 40.03 390 ILE A CA 1
ATOM 3214 C C . ILE A 1 390 ? 10.809 -5.056 -31.197 1.00 40.03 390 ILE A C 1
ATOM 3216 O O . ILE A 1 390 ? 11.113 -4.807 -30.033 1.00 40.03 390 ILE A O 1
ATOM 3220 N N . LYS A 1 391 ? 11.746 -5.302 -32.121 1.00 36.09 391 LYS A N 1
ATOM 3221 C CA . LYS A 1 391 ? 13.115 -4.792 -31.986 1.00 36.09 391 LYS A CA 1
ATOM 3222 C C . LYS A 1 391 ? 13.064 -3.306 -32.322 1.00 36.09 391 LYS A C 1
ATOM 3224 O O . LYS A 1 391 ? 13.267 -2.921 -33.471 1.00 36.09 391 LYS A O 1
ATOM 3229 N N . LEU A 1 392 ? 12.795 -2.467 -31.327 1.00 40.66 392 LEU A N 1
ATOM 3230 C CA . LEU A 1 392 ? 13.074 -1.036 -31.430 1.00 40.66 392 LEU A CA 1
ATOM 3231 C C . LEU A 1 392 ? 14.599 -0.856 -31.409 1.00 40.66 392 LEU A C 1
ATOM 3233 O O . LEU A 1 392 ? 15.195 -0.558 -30.382 1.00 40.66 392 LEU A O 1
ATOM 3237 N N . ASN A 1 393 ? 15.245 -1.073 -32.557 1.00 30.48 393 ASN A N 1
ATOM 3238 C CA . ASN A 1 393 ? 16.586 -0.557 -32.809 1.00 30.48 393 ASN A CA 1
ATOM 3239 C C . ASN A 1 393 ? 16.448 0.954 -33.013 1.00 30.48 393 ASN A C 1
ATOM 3241 O O . ASN A 1 393 ? 16.404 1.429 -34.147 1.00 30.48 393 ASN A O 1
ATOM 3245 N N . MET A 1 394 ? 16.365 1.723 -31.928 1.00 34.34 394 MET A N 1
ATOM 3246 C CA . MET A 1 394 ? 16.539 3.171 -32.006 1.00 34.34 394 MET A CA 1
ATOM 3247 C C . MET A 1 394 ? 18.023 3.480 -32.244 1.00 34.34 394 MET A C 1
ATOM 3249 O O . MET A 1 394 ? 18.746 3.919 -31.356 1.00 34.34 394 MET A O 1
ATOM 3253 N N . LYS A 1 395 ? 18.492 3.253 -33.477 1.00 27.23 395 LYS A N 1
ATOM 3254 C CA . LYS A 1 395 ? 19.644 3.990 -33.995 1.00 27.23 395 LYS A CA 1
ATOM 3255 C C . LYS A 1 395 ? 19.153 5.405 -34.275 1.00 27.23 395 LYS A C 1
ATOM 3257 O O . LYS A 1 395 ? 18.511 5.645 -35.292 1.00 27.23 395 LYS A O 1
ATOM 3262 N N . LEU A 1 396 ? 19.424 6.314 -33.343 1.00 28.47 396 LEU A N 1
ATOM 3263 C CA . LEU A 1 396 ? 19.348 7.747 -33.596 1.00 28.47 396 LEU A CA 1
ATOM 3264 C C . LEU A 1 396 ? 20.249 8.054 -34.803 1.00 28.47 396 LEU A C 1
ATOM 3266 O O . LEU A 1 396 ? 21.464 7.864 -34.739 1.00 28.47 396 LEU A O 1
ATOM 3270 N N . ALA A 1 397 ? 19.641 8.453 -35.918 1.00 24.78 397 ALA A N 1
ATOM 3271 C CA . ALA A 1 397 ? 20.337 9.147 -36.987 1.00 24.78 397 ALA A CA 1
ATOM 3272 C C . ALA A 1 397 ? 20.362 10.634 -36.606 1.00 24.78 397 ALA A C 1
ATOM 3274 O O . ALA A 1 397 ? 19.308 11.261 -36.608 1.00 24.78 397 ALA A O 1
ATOM 3275 N N . TYR A 1 398 ? 21.568 11.071 -36.221 1.00 32.81 398 TYR A N 1
ATOM 3276 C CA . TYR A 1 398 ? 22.131 12.421 -36.049 1.00 32.81 398 TYR A CA 1
ATOM 3277 C C . TYR A 1 398 ? 21.259 13.555 -35.503 1.00 32.81 398 TYR A C 1
ATOM 3279 O O . TYR A 1 398 ? 20.359 14.036 -36.223 1.00 32.81 398 TYR A O 1
#

Nearest PDB structures (foldseek):
  9gu4-assembly1_A  TM=8.150E-01  e=1.465E-11  Homo sapiens
  8ri2-assembly1_A  TM=7.938E-01  e=1.838E-11  Homo sapiens
  7alv-assembly1_A  TM=7.661E-01  e=5.663E-12  Homo sapiens
  5irm-assembly1_C  TM=7.353E-01  e=6.528E-11  Oryctolagus cuniculus
  7wbu-assembly1_A  TM=5.936E-01  e=1.678E-11  Bos taurus

Organism: Cirrhinus mrigala (NCBI:txid683832)

InterPro domains:
  IPR041267 NACHT, LRR and PYD domains-containing protein, helical domain HD2 [PF17776] (191-316)
  IPR050637 NLRP family, innate immunity and inflammation regulators [PTHR45690] (2-368)

Solvent-accessible surface area (backbone atoms only — not comparable to full-atom values): 22557 Å² total; per-residue (Å²): 109,71,66,61,55,32,39,56,47,39,74,41,68,66,90,61,89,83,88,84,89,72,59,76,90,53,44,70,72,58,68,79,45,56,76,96,82,85,89,82,83,86,85,60,38,52,76,66,47,39,52,55,48,45,45,68,71,56,70,43,70,67,62,24,54,54,55,49,52,59,40,58,72,39,57,66,48,44,50,51,25,18,39,63,68,51,31,51,43,51,53,50,46,40,76,75,63,70,55,94,64,61,59,67,67,72,56,43,79,38,74,41,31,46,51,50,52,37,52,41,64,64,49,73,75,53,67,81,90,52,57,66,65,60,52,50,45,28,51,4,52,48,23,38,55,26,59,77,69,74,45,71,64,44,45,62,64,64,44,46,74,46,74,42,62,92,78,58,58,88,59,36,42,82,44,71,47,82,51,95,96,38,76,45,64,32,35,26,52,76,42,72,67,53,32,32,39,28,28,21,48,29,50,67,69,46,58,66,71,60,25,55,51,51,55,50,48,53,62,58,73,57,42,65,65,69,55,68,67,61,83,70,97,55,103,72,81,63,52,70,63,77,67,60,62,34,58,40,30,38,32,14,59,64,11,66,67,50,36,51,53,47,38,62,64,61,70,53,87,75,55,72,64,57,58,53,44,50,52,51,52,49,51,56,52,58,53,47,43,54,45,30,48,75,75,61,72,33,46,69,39,36,41,47,35,48,49,33,30,66,45,56,70,56,49,24,63,64,47,54,79,34,50,60,48,77,44,59,29,31,80,51,50,63,64,52,29,52,33,48,36,58,56,42,70,48,25,75,51,39,28,34,42,34,42,34,53,12,59,59,49,76,68,38,48,59,60,30,45,83,48,57,78,56,33,70,40,51,43,44,38,60,82,71,96,61,94,56,75,55,73,63,75,77,73,80,80,131

Foldseek 3Di:
DVVVVCVQQCVPPVVDDDDDDDDPLCVLVSVPHDDDDDDDDDQADDLVRLLVVLCVLVVDPVLSVVLSVLCVVVVLSSQVVSHVVLSVLSSVLCVQDVDPPCVLVVQPQAPLSSVLSSVLSLCLPPDVPDAPLLVLLLLLVLLQVCVVVVHQKDAPVSSVVSVDDPPPPSFKDWDFDDDPNDTGIIIGGPDNLSSLLSNLVNLLSDAQVVSVVVVVVVVVVPVLVCQQPDDRPDPQDAGRQDQRSSLLSNLLCLAPSSVVVSCVSSVDPDDPNSVVSSVVSNVVVLVVLLCCVPPRVNPLNSLSSCSSNLPLVSLQVRCLVDQADAPARAADDLSSLLSVQSSLVSHLNNQYYECANRQDDPVSCVSNVVNVVSHCFYFYDHPDDDPDGPGPN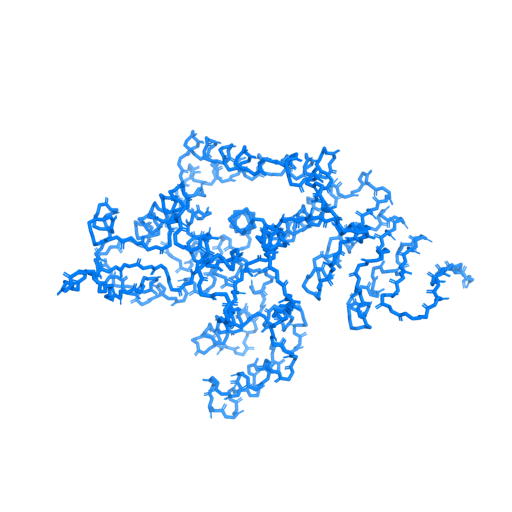PPDDD

Radius of gyration: 22.73 Å; Cα contacts (8 Å, |Δi|>4): 482; chains: 1; bounding box: 53×60×63 Å

Secondary structure (DSSP, 8-state):
-HHHHHHHTTSSSTT--------HHHHHHHTT--S-----------HHHHHHHHHHHH--HHHHHHHHHHHHHSHHHHHHTTSHHHHHHHHHHHHHH--SSTHHHHH--SHHHHHHHHHHHHHTT--TTS-HHHHHHHHHHHHHHHHHTT-S-EEHHHHHTTT--TT-TTTEEEEEEEETTEEEEEEEESSHHHHHHHHHHHHHHS-HHHHHHHHHHHHHHT-HHHHHS---SSSS-PPP----HHHHHHHHHH-HHHHHHHHHHTT----HHHHHHHHHHHHHHHHHHHHHHHTS--HHHHHHHHHHH--HHHHHHHHTT-SEEE-TTPPPPHHHHHHHHHHHHH-TT--EEEEETS---HHHHHHHHHHHTT-SEEEEE-SSS-------------

Sequence (398 aa):
MLILRNLLRGILLPESFMIVTARSVTADSLMNLKGPQRFTEIMGFSERGVQEYFQKFFQDEQLFRKTYESVKTNKSLLTACSVPLLCWMVCFCLKKHFTDDDRVMRELKTTTSIYVHFVSTLLEHHDQSQSVLTLLMNLGLLAERAIQNQQVFFDEKSVAETGLDATIGLFLYKGNLKRKDKQVPMFKFMHFSFQEFFTALYYVLLDDEENSLKVSQLFNLMEWKAIIDRPSPDLRERRSNPIPPVMLFLYGLLNEEVSSSFLEKTEWTVPHTFKLRKKELRKTLKRAIVLMIQQYGIELFALHCLHELQDKKFVRKILKVYRSMDLYNISLRSTDCWVLLYCLQCCPHIRDLNLMYCDLTVEELKILQPVLCMCENMRSVRSHGEKESIKLNMKLAY

pLDDT: mean 81.67, std 15.64, range [24.78, 98.12]

Mean predicted aligned error: 8.91 Å